Protein AF-0000000079329334 (afdb_homodimer)

Nearest PDB structures (foldseek):
  2eh3-assembly1_A-2  TM=7.315E-01  e=2.163E-03  Aquifex aeolicus VF5
  6ho6-assembly1_A  TM=6.525E-01  e=1.014E-03  Mycobacterium tuberculosis CDC1551
  6ho0-assembly1_A-2  TM=6.460E-01  e=1.168E-03  Mycobacterium tuberculosis H37Rv
  2qib-assembly1_B  TM=6.438E-01  e=1.168E-03  Streptomyces coelicolor A3(2)
  3qpl-assembly1_A  TM=5.862E-01  e=4.198E-03  Mycobacterium tuberculosis

InterPro domains:
  IPR001647 DNA-binding HTH domain, TetR-type [PF00440] (19-63)
  IPR001647 DNA-binding HTH domain, TetR-type [PS50977] (13-73)
  IPR009057 Homedomain-like superfamily [SSF46689] (9-73)
  IPR039532 Transcriptional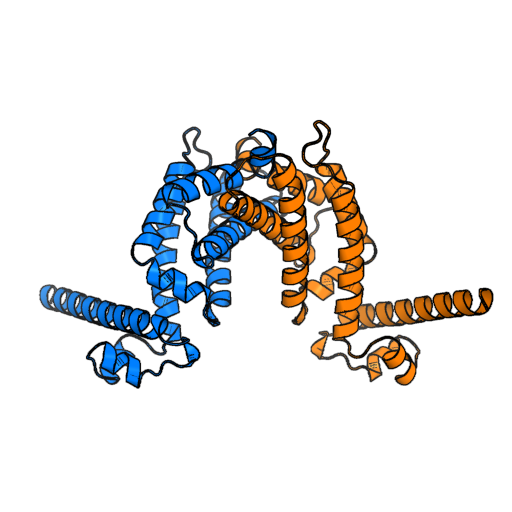 regulator TetR, C-terminal, Firmicutes type [PF14278] (90-184)
  IPR050624 Nucleoid occlusion factor SlmA/HTH-type transcriptional regulator [PTHR43479] (7-191)

Secondary structure (DSSP, 8-state):
-HHHHHHHHHHHHHHHHHHHHHHHHHHTTS-GGG--HHHHHHHHT--HHHHHHH-SSHHHHHHHHHHHHHHHHHHHHHH--TTSTT--HHHHHHHHHHHHHTTHHHHHHHTTSTTHHHHHHHHHHHHHHHHHHHHHTT----HHHHHHHHHHHHHHHHHHHHHHHHTT----HHHHHHHHHHHHHHTTHHHH--/-HHHHHHHHHHHHHHHHHHHHHHHHHHTTS-GGG--HHHHHHHHT--HHHHHHH-SSHHHHHHHHHHHHHHHHHHHHHH--TTSTT--HHHHHHHHHHHHHTTHHHHHHHTTSTTHHHHHHHHHHHHHHHHHHHHHTT----HHHHHHHHHHHHHHHHHHHHHHHHTT----HHHHHHHHHHHHHHTTHHHH--

Structure (mmCIF, N/CA/C/O backbone):
data_AF-0000000079329334-model_v1
#
loop_
_entity.id
_entity.type
_entity.pdbx_description
1 polymer 'TetR/AcrR family transcriptional regulator'
#
loop_
_atom_site.group_PDB
_atom_site.id
_atom_site.type_symbol
_atom_site.label_atom_id
_atom_site.label_alt_id
_atom_site.label_comp_id
_atom_site.label_asym_id
_atom_site.label_entity_id
_atom_site.label_seq_id
_atom_site.pdbx_PDB_ins_code
_atom_site.Cartn_x
_atom_site.Cartn_y
_atom_site.Cartn_z
_atom_site.occupancy
_atom_site.B_iso_or_equiv
_atom_site.auth_seq_id
_atom_site.auth_comp_id
_atom_site.auth_asym_id
_atom_site.auth_atom_id
_atom_site.pdbx_PDB_model_num
ATOM 1 N N . MET A 1 1 ? 15.195 44.906 11.805 1 62.56 1 MET A N 1
ATOM 2 C CA . MET A 1 1 ? 15.227 43.844 10.812 1 62.56 1 MET A CA 1
ATOM 3 C C . MET A 1 1 ? 14.523 42.594 11.336 1 62.56 1 MET A C 1
ATOM 5 O O . MET A 1 1 ? 13.727 42 10.633 1 62.56 1 MET A O 1
ATOM 9 N N . ASP A 1 2 ? 14.695 42.406 12.469 1 68.75 2 ASP A N 1
ATOM 10 C CA . ASP A 1 2 ? 14.133 41.188 13.07 1 68.75 2 ASP A CA 1
ATOM 11 C C . ASP A 1 2 ? 12.617 41.281 13.156 1 68.75 2 ASP A C 1
ATOM 13 O O . ASP A 1 2 ? 11.914 40.312 12.875 1 68.75 2 ASP A O 1
ATOM 17 N N . LYS A 1 3 ? 12.172 42.469 13.688 1 72.44 3 LYS A N 1
ATOM 18 C CA . LYS A 1 3 ? 10.727 42.625 13.82 1 72.44 3 LYS A CA 1
ATOM 19 C C . LYS A 1 3 ? 10.031 42.562 12.461 1 72.44 3 LYS A C 1
ATOM 21 O O . LYS A 1 3 ? 8.93 42.031 12.344 1 72.44 3 LYS A O 1
ATOM 26 N N . TYR A 1 4 ? 10.578 43.125 11.43 1 69.38 4 TYR A N 1
ATOM 27 C CA . TYR A 1 4 ? 10.023 43.094 10.086 1 69.38 4 TYR A CA 1
ATOM 28 C C . TYR A 1 4 ? 9.953 41.656 9.562 1 69.38 4 TYR A C 1
ATOM 30 O O . TYR A 1 4 ? 8.977 41.281 8.914 1 69.38 4 TYR A O 1
ATOM 38 N N . LEU A 1 5 ? 11.055 40.844 9.867 1 71.5 5 LEU A N 1
ATOM 39 C CA . LEU A 1 5 ? 11.062 39.469 9.438 1 71.5 5 LEU A CA 1
ATOM 40 C C . LEU A 1 5 ? 9.969 38.656 10.141 1 71.5 5 LEU A C 1
ATOM 42 O O . LEU A 1 5 ? 9.328 37.812 9.531 1 71.5 5 LEU A O 1
ATOM 46 N N . GLU A 1 6 ? 9.836 38.938 11.383 1 73.12 6 GLU A N 1
ATOM 47 C CA . GLU A 1 6 ? 8.773 38.25 12.125 1 73.12 6 GLU A CA 1
ATOM 48 C C . GLU A 1 6 ? 7.398 38.625 11.562 1 73.12 6 GLU A C 1
ATOM 50 O O . GLU A 1 6 ? 6.516 37.781 11.461 1 73.12 6 GLU A O 1
ATOM 55 N N . LYS A 1 7 ? 7.113 39.969 11.438 1 69.56 7 LYS A N 1
ATOM 56 C CA . LYS A 1 7 ? 5.84 40.375 10.859 1 69.56 7 LYS A CA 1
ATOM 57 C C . LYS A 1 7 ? 5.625 39.75 9.484 1 69.56 7 LYS A C 1
ATOM 59 O O . LYS A 1 7 ? 4.512 39.344 9.156 1 69.56 7 LYS A O 1
ATOM 64 N N . LYS A 1 8 ? 6.656 39.688 8.672 1 71.81 8 LYS A N 1
ATOM 65 C CA . LYS A 1 8 ? 6.57 39.062 7.355 1 71.81 8 LYS A CA 1
ATOM 66 C C . LYS A 1 8 ? 6.227 37.562 7.473 1 71.81 8 LYS A C 1
ATOM 68 O O . LYS A 1 8 ? 5.398 37.062 6.719 1 71.81 8 LYS A O 1
ATOM 73 N N . ASP A 1 9 ? 6.781 36.969 8.5 1 75.62 9 ASP A N 1
ATOM 74 C CA . ASP A 1 9 ? 6.523 35.562 8.727 1 75.62 9 ASP A CA 1
ATOM 75 C C . ASP A 1 9 ? 5.07 35.312 9.141 1 75.62 9 ASP A C 1
ATOM 77 O O . ASP A 1 9 ? 4.43 34.375 8.664 1 75.62 9 ASP A O 1
ATOM 81 N N . ARG A 1 10 ? 4.578 36.25 10.031 1 80.75 10 ARG A N 1
ATOM 82 C CA . ARG A 1 10 ? 3.193 36.125 10.477 1 80.75 10 ARG A CA 1
ATOM 83 C C . ARG A 1 10 ? 2.223 36.344 9.32 1 80.75 10 ARG A C 1
ATOM 85 O O . ARG A 1 10 ? 1.19 35.688 9.234 1 80.75 10 ARG A O 1
ATOM 92 N N . ARG A 1 11 ? 2.576 37.344 8.508 1 81.5 11 ARG A N 1
ATOM 93 C CA . ARG A 1 11 ? 1.725 37.625 7.352 1 81.5 11 ARG A CA 1
ATOM 94 C C . ARG A 1 11 ? 1.7 36.438 6.402 1 81.5 11 ARG A C 1
ATOM 96 O O . ARG A 1 11 ? 0.644 36.062 5.875 1 81.5 11 ARG A O 1
ATOM 103 N N . ILE A 1 12 ? 2.85 35.875 6.227 1 84.62 12 ILE A N 1
ATOM 104 C CA . ILE A 1 12 ? 2.953 34.719 5.348 1 84.62 12 ILE A CA 1
ATOM 105 C C . ILE A 1 12 ? 2.133 33.562 5.922 1 84.62 12 ILE A C 1
ATOM 107 O O . ILE A 1 12 ? 1.394 32.875 5.191 1 84.62 12 ILE A O 1
ATOM 111 N N . GLU A 1 13 ? 2.223 33.375 7.148 1 85.62 13 GLU A N 1
ATOM 112 C CA . GLU A 1 13 ? 1.477 32.281 7.801 1 85.62 13 GLU A CA 1
ATOM 113 C C . GLU A 1 13 ? -0.028 32.5 7.684 1 85.62 13 GLU A C 1
ATOM 115 O O . GLU A 1 13 ? -0.788 31.562 7.48 1 85.62 13 GLU A O 1
ATOM 120 N N . LYS A 1 14 ? -0.433 33.781 7.922 1 88.31 14 LYS A N 1
ATOM 121 C CA . LYS A 1 14 ? -1.853 34.094 7.805 1 88.31 14 LYS A CA 1
ATOM 122 C C . LYS A 1 14 ? -2.359 33.844 6.391 1 88.31 14 LYS A C 1
ATOM 124 O O . LYS A 1 14 ? -3.453 33.312 6.207 1 88.31 14 LYS A O 1
ATOM 129 N N . THR A 1 15 ? -1.53 34.25 5.402 1 90.62 15 THR A N 1
ATOM 130 C CA . THR A 1 15 ? -1.925 34.031 4.016 1 90.62 15 THR A CA 1
ATOM 131 C C . THR A 1 15 ? -2.012 32.531 3.711 1 90.62 15 THR A C 1
ATOM 133 O O . THR A 1 15 ? -2.971 32.094 3.084 1 90.62 15 THR A O 1
ATOM 136 N N . GLN A 1 16 ? -1.008 31.875 4.211 1 88.88 16 GLN A N 1
ATOM 137 C CA . GLN A 1 16 ? -1.012 30.422 3.99 1 88.88 16 GLN A CA 1
ATOM 138 C C . GLN A 1 16 ? -2.238 29.781 4.625 1 88.88 16 GLN A C 1
ATOM 140 O O . GLN A 1 16 ? -2.855 28.891 4.031 1 88.88 16 GLN A O 1
ATOM 145 N N . LYS A 1 17 ? -2.562 30.172 5.781 1 87.44 17 LYS A N 1
ATOM 146 C CA . LYS A 1 17 ? -3.744 29.641 6.449 1 87.44 17 LYS A CA 1
ATOM 147 C C . LYS A 1 17 ? -5.012 29.969 5.668 1 87.44 17 LYS A C 1
ATOM 149 O O . LYS A 1 17 ? -5.895 29.109 5.523 1 87.44 17 LYS A O 1
ATOM 154 N N . SER A 1 18 ? -5.086 31.203 5.191 1 91.56 18 SER A N 1
ATOM 155 C CA . SER A 1 18 ? -6.25 31.609 4.414 1 91.56 18 SER A CA 1
ATOM 156 C C . SER A 1 18 ? -6.402 30.75 3.158 1 91.56 18 SER A C 1
ATOM 158 O O . SER A 1 18 ? -7.512 30.344 2.807 1 91.56 18 SER A O 1
ATOM 160 N N . ILE A 1 19 ? -5.309 30.578 2.566 1 92.81 19 ILE A N 1
ATOM 161 C CA . ILE A 1 19 ? -5.34 29.766 1.348 1 92.81 19 ILE A CA 1
ATOM 162 C C . ILE A 1 19 ? -5.75 28.344 1.681 1 92.81 19 ILE A C 1
ATOM 164 O O . ILE A 1 19 ? -6.59 27.75 0.992 1 92.81 19 ILE A O 1
ATOM 168 N N . ARG A 1 20 ? -5.156 27.828 2.703 1 86.06 20 ARG A N 1
ATOM 169 C CA . ARG A 1 20 ? -5.496 26.469 3.127 1 86.06 20 ARG A CA 1
ATOM 170 C C . ARG A 1 20 ? -6.977 26.359 3.471 1 86.06 20 ARG A C 1
ATOM 172 O O . ARG A 1 20 ? -7.645 25.406 3.062 1 86.06 20 ARG A O 1
ATOM 179 N N . ASP A 1 21 ? -7.523 27.297 4.207 1 87.5 21 ASP A N 1
ATOM 180 C CA . ASP A 1 21 ? -8.93 27.281 4.586 1 87.5 21 ASP A CA 1
ATOM 181 C C . ASP A 1 21 ? -9.836 27.391 3.357 1 87.5 21 ASP A C 1
ATOM 183 O O . ASP A 1 21 ? -10.859 26.719 3.279 1 87.5 21 ASP A O 1
ATOM 187 N N . ALA A 1 22 ? -9.398 28.203 2.43 1 92.25 22 ALA A N 1
ATOM 188 C CA . ALA A 1 22 ? -10.156 28.344 1.188 1 92.25 22 ALA A CA 1
ATOM 189 C C . ALA A 1 22 ? -10.195 27.031 0.415 1 92.25 22 ALA A C 1
ATOM 191 O O . ALA A 1 22 ? -11.234 26.641 -0.119 1 92.25 22 ALA A O 1
ATOM 192 N N . LEU A 1 23 ? -9.023 26.484 0.383 1 88.88 23 LEU A N 1
ATOM 193 C CA . LEU A 1 23 ? -8.945 25.203 -0.31 1 88.88 23 LEU A CA 1
ATOM 194 C C . LEU A 1 23 ? -9.875 24.172 0.338 1 88.88 23 LEU A C 1
ATOM 196 O O . LEU A 1 23 ? -10.602 23.453 -0.356 1 88.88 23 LEU A O 1
ATOM 200 N N . ILE A 1 24 ? -9.867 24.047 1.618 1 82.69 24 ILE A N 1
ATOM 201 C CA . ILE A 1 24 ? -10.719 23.109 2.344 1 82.69 24 ILE A CA 1
ATOM 202 C C . ILE A 1 24 ? -12.188 23.391 2.041 1 82.69 24 ILE A C 1
ATOM 204 O O . ILE A 1 24 ? -12.969 22.469 1.812 1 82.69 24 ILE A O 1
ATOM 208 N N . THR A 1 25 ? -12.539 24.656 2.043 1 86.81 25 THR A N 1
ATOM 209 C CA . THR A 1 25 ? -13.906 25.062 1.734 1 86.81 25 THR A CA 1
ATOM 210 C C . THR A 1 25 ? -14.305 24.609 0.334 1 86.81 25 THR A C 1
ATOM 212 O O . THR A 1 25 ? -15.375 24.031 0.145 1 86.81 25 THR A O 1
ATOM 215 N N . LEU A 1 26 ? -13.438 24.781 -0.561 1 88.25 26 LEU A N 1
ATOM 216 C CA . LEU A 1 26 ? -13.742 24.438 -1.943 1 88.25 26 LEU A CA 1
ATOM 217 C C . LEU A 1 26 ? -13.797 22.922 -2.125 1 88.25 26 LEU A C 1
ATOM 219 O O . LEU A 1 26 ? -14.602 22.406 -2.904 1 88.25 26 LEU A O 1
ATOM 223 N N . LEU A 1 27 ? -12.922 22.312 -1.41 1 82.81 27 LEU A N 1
ATOM 224 C CA . LEU A 1 27 ? -12.867 20.859 -1.505 1 82.81 27 LEU A CA 1
ATOM 225 C C . LEU A 1 27 ? -14.164 20.234 -0.992 1 82.81 27 LEU A C 1
ATOM 227 O O . LEU A 1 27 ? -14.484 19.094 -1.326 1 82.81 27 LEU A O 1
ATOM 231 N N . ALA A 1 28 ? -14.898 20.859 -0.174 1 80.31 28 ALA A N 1
ATOM 232 C CA . ALA A 1 28 ? -16.188 20.375 0.312 1 80.31 28 ALA A CA 1
ATOM 233 C C . ALA A 1 28 ? -17.25 20.438 -0.787 1 80.31 28 ALA A C 1
ATOM 235 O O . ALA A 1 28 ? -18.25 19.703 -0.737 1 80.31 28 ALA A O 1
ATOM 236 N N . GLU A 1 29 ? -16.953 21.172 -1.83 1 83.38 29 GLU A N 1
ATOM 237 C CA . GLU A 1 29 ? -17.953 21.406 -2.865 1 83.38 29 GLU A CA 1
ATOM 238 C C . GLU A 1 29 ? -17.578 20.703 -4.164 1 83.38 29 GLU A C 1
ATOM 240 O O . GLU A 1 29 ? -18.453 20.359 -4.969 1 83.38 29 GLU A O 1
ATOM 245 N N . LYS A 1 30 ? -16.281 20.594 -4.367 1 82.12 30 LYS A N 1
ATOM 246 C CA . LYS A 1 30 ? -15.867 20.031 -5.648 1 82.12 30 LYS A CA 1
ATOM 247 C C . LYS A 1 30 ? -14.516 19.344 -5.535 1 82.12 30 LYS A C 1
ATOM 249 O O . LYS A 1 30 ? -13.797 19.516 -4.547 1 82.12 30 LYS A O 1
ATOM 254 N N . ASP A 1 31 ? -14.258 18.578 -6.492 1 79.19 31 ASP A N 1
ATOM 255 C CA . ASP A 1 31 ? -12.977 17.875 -6.574 1 79.19 31 ASP A CA 1
ATOM 256 C C . ASP A 1 31 ? -11.828 18.859 -6.777 1 79.19 31 ASP A C 1
ATOM 258 O O . ASP A 1 31 ? -11.992 19.891 -7.434 1 79.19 31 ASP A O 1
ATOM 262 N N . ALA A 1 32 ? -10.703 18.516 -6.25 1 80.31 32 ALA A N 1
ATOM 263 C CA . ALA A 1 32 ? -9.523 19.375 -6.34 1 80.31 32 ALA A CA 1
ATOM 264 C C . ALA A 1 32 ? -9.203 19.734 -7.789 1 80.31 32 ALA A C 1
ATOM 266 O O . ALA A 1 32 ? -8.766 20.844 -8.086 1 80.31 32 ALA A O 1
ATOM 267 N N . SER A 1 33 ? -9.508 18.797 -8.641 1 79.75 33 SER A N 1
ATOM 268 C CA . SER A 1 33 ? -9.172 19 -10.047 1 79.75 33 SER A CA 1
ATOM 269 C C . SER A 1 33 ? -10.039 20.094 -10.672 1 79.75 33 SER A C 1
ATOM 271 O O . SER A 1 33 ? -9.703 20.625 -11.727 1 79.75 33 SER A O 1
ATOM 273 N N . LYS A 1 34 ? -10.992 20.359 -10.133 1 86.44 34 LYS A N 1
ATOM 274 C CA . LYS A 1 34 ? -11.922 21.328 -10.68 1 86.44 34 LYS A CA 1
ATOM 275 C C . LYS A 1 34 ? -11.711 22.703 -10.047 1 86.44 34 LYS A C 1
ATOM 277 O O . LYS A 1 34 ? -12.359 23.688 -10.438 1 86.44 34 LYS A O 1
ATOM 282 N N . ILE A 1 35 ? -10.906 22.797 -9.078 1 89.88 35 ILE A N 1
ATOM 283 C CA . ILE A 1 35 ? -10.648 24.078 -8.406 1 89.88 35 ILE A CA 1
ATOM 284 C C . ILE A 1 35 ? -9.633 24.875 -9.203 1 89.88 35 ILE A C 1
ATOM 286 O O . ILE A 1 35 ? -8.586 24.359 -9.594 1 89.88 35 ILE A O 1
ATOM 290 N N . THR A 1 36 ? -9.984 26.078 -9.438 1 92.38 36 THR A N 1
ATOM 291 C CA . THR A 1 36 ? -9.039 26.969 -10.109 1 92.38 36 THR A CA 1
ATOM 292 C C . THR A 1 36 ? -8.352 27.891 -9.109 1 92.38 36 THR A C 1
ATOM 294 O O . THR A 1 36 ? -8.859 28.109 -8.008 1 92.38 36 THR A O 1
ATOM 297 N N . ILE A 1 37 ? -7.254 28.391 -9.539 1 93.19 37 ILE A N 1
ATOM 298 C CA . ILE A 1 37 ? -6.516 29.312 -8.688 1 93.19 37 ILE A CA 1
ATOM 299 C C . ILE A 1 37 ? -7.336 30.578 -8.484 1 93.19 37 ILE A C 1
ATOM 301 O O . ILE A 1 37 ? -7.324 31.172 -7.395 1 93.19 37 ILE A O 1
ATOM 305 N N . LYS A 1 38 ? -8.031 30.891 -9.516 1 94.06 38 LYS A N 1
ATOM 306 C CA . LYS A 1 38 ? -8.883 32.062 -9.398 1 94.06 38 LYS A CA 1
ATOM 307 C C . LYS A 1 38 ? -9.93 31.891 -8.297 1 94.06 38 LYS A C 1
ATOM 309 O O . LYS A 1 38 ? -10.07 32.75 -7.418 1 94.06 38 LYS A O 1
ATOM 314 N N . GLU A 1 39 ? -10.625 30.938 -8.344 1 94.62 39 GLU A N 1
ATOM 315 C CA . GLU A 1 39 ? -11.656 30.625 -7.355 1 94.62 39 GLU A CA 1
ATOM 316 C C . GLU A 1 39 ? -11.055 30.5 -5.957 1 94.62 39 GLU A C 1
ATOM 318 O O . GLU A 1 39 ? -11.641 30.984 -4.984 1 94.62 39 GLU A O 1
ATOM 323 N N . LEU A 1 40 ? -9.914 29.875 -5.906 1 94.25 40 LEU A N 1
ATOM 324 C CA . LEU A 1 40 ? -9.242 29.703 -4.625 1 94.25 40 LEU A CA 1
ATOM 325 C C . LEU A 1 40 ? -8.805 31.047 -4.043 1 94.25 40 LEU A C 1
ATOM 327 O O . LEU A 1 40 ? -9.016 31.297 -2.857 1 94.25 40 LEU A O 1
ATOM 331 N N . ALA A 1 41 ? -8.234 31.844 -4.844 1 95.62 41 ALA A N 1
ATOM 332 C CA . ALA A 1 41 ? -7.805 33.156 -4.406 1 95.62 41 ALA A CA 1
ATOM 333 C C . ALA A 1 41 ? -8.992 34 -3.934 1 95.62 41 ALA A C 1
ATOM 335 O O . ALA A 1 41 ? -8.922 34.656 -2.896 1 95.62 41 ALA A O 1
ATOM 336 N N . GLU A 1 42 ? -10.008 33.906 -4.676 1 95.5 42 GLU A N 1
ATOM 337 C CA . GLU A 1 42 ? -11.211 34.656 -4.301 1 95.5 42 GLU A CA 1
ATOM 338 C C . GLU A 1 42 ? -11.758 34.188 -2.961 1 95.5 42 GLU A C 1
ATOM 340 O O . GLU A 1 42 ? -12.094 35 -2.092 1 95.5 42 GLU A O 1
ATOM 345 N N . THR A 1 43 ? -11.852 33 -2.785 1 95.12 43 THR A N 1
ATOM 346 C CA . THR A 1 43 ? -12.352 32.406 -1.551 1 95.12 43 THR A CA 1
ATOM 347 C C . THR A 1 43 ? -11.453 32.75 -0.372 1 95.12 43 THR A C 1
ATOM 349 O O . THR A 1 43 ? -11.93 32.969 0.744 1 95.12 43 THR A O 1
ATOM 352 N N . ALA A 1 44 ? -10.188 32.875 -0.615 1 94.62 44 ALA A N 1
ATOM 353 C CA . ALA A 1 44 ? -9.203 33.188 0.416 1 94.62 44 ALA A CA 1
ATOM 354 C C . ALA A 1 44 ? -9.094 34.719 0.605 1 94.62 44 ALA A C 1
ATOM 356 O O . ALA A 1 44 ? -8.375 35.188 1.49 1 94.62 44 ALA A O 1
ATOM 357 N N . ASN A 1 45 ? -9.758 35.375 -0.268 1 95.38 45 ASN A N 1
ATOM 358 C CA . ASN A 1 45 ? -9.734 36.844 -0.239 1 95.38 45 ASN A CA 1
ATOM 359 C C . ASN A 1 45 ? -8.32 37.375 -0.432 1 95.38 45 ASN A C 1
ATOM 361 O O . ASN A 1 45 ? -7.867 38.219 0.338 1 95.38 45 ASN A O 1
ATOM 365 N N . ILE A 1 46 ? -7.758 36.75 -1.43 1 93.81 46 ILE A N 1
ATOM 366 C CA . ILE A 1 46 ? -6.449 37.219 -1.856 1 93.81 46 ILE A CA 1
ATOM 367 C C . ILE A 1 46 ? -6.414 37.344 -3.377 1 93.81 46 ILE A C 1
ATOM 369 O O . ILE A 1 46 ? -7.332 36.875 -4.062 1 93.81 46 ILE A O 1
ATOM 373 N N . ASN A 1 47 ? -5.355 37.938 -3.822 1 90.94 47 ASN A N 1
ATOM 374 C CA . ASN A 1 47 ? -5.168 38 -5.27 1 90.94 47 ASN A CA 1
ATOM 375 C C . ASN A 1 47 ? -4.316 36.844 -5.766 1 90.94 47 ASN A C 1
ATOM 377 O O . ASN A 1 47 ? -3.621 36.188 -4.977 1 90.94 47 ASN A O 1
ATOM 381 N N . ARG A 1 48 ? -4.363 36.625 -7.016 1 90.75 48 ARG A N 1
ATOM 382 C CA . ARG A 1 48 ? -3.635 35.531 -7.641 1 90.75 48 ARG A CA 1
ATOM 383 C C . ARG A 1 48 ? -2.129 35.719 -7.469 1 90.75 48 ARG A C 1
ATOM 385 O O . ARG A 1 48 ? -1.398 34.719 -7.32 1 90.75 48 ARG A O 1
ATOM 392 N N . LYS A 1 49 ? -1.727 36.938 -7.496 1 92.88 49 LYS A N 1
ATOM 393 C CA . LYS A 1 49 ? -0.297 37.188 -7.352 1 92.88 49 LYS A CA 1
ATOM 394 C C . LYS A 1 49 ? 0.209 36.75 -5.984 1 92.88 49 LYS A C 1
ATOM 396 O O . LYS A 1 49 ? 1.291 36.188 -5.875 1 92.88 49 LYS A O 1
ATOM 401 N N . THR A 1 50 ? -0.622 37.062 -5 1 91.81 50 THR A N 1
ATOM 402 C CA . THR A 1 50 ? -0.291 36.656 -3.645 1 91.81 50 THR A CA 1
ATOM 403 C C . THR A 1 50 ? -0.237 35.125 -3.547 1 91.81 50 THR A C 1
ATOM 405 O O . THR A 1 50 ? 0.639 34.594 -2.879 1 91.81 50 THR A O 1
ATOM 408 N N . PHE A 1 51 ? -1.177 34.438 -4.227 1 94.94 51 PHE A N 1
ATOM 409 C CA . PHE A 1 51 ? -1.158 33 -4.238 1 94.94 51 PHE A CA 1
ATOM 410 C C . PHE A 1 51 ? 0.19 32.469 -4.719 1 94.94 51 PHE A C 1
ATOM 412 O O . PHE A 1 51 ? 0.784 31.594 -4.09 1 94.94 51 PHE A O 1
ATOM 419 N N . TYR A 1 52 ? 0.75 33.062 -5.789 1 91.44 52 TYR A N 1
ATOM 420 C CA . TYR A 1 52 ? 1.945 32.531 -6.453 1 91.44 52 TYR A CA 1
ATOM 421 C C . TYR A 1 52 ? 3.195 32.844 -5.637 1 91.44 52 TYR A C 1
ATOM 423 O O . TYR A 1 52 ? 4.262 32.281 -5.887 1 91.44 52 TYR A O 1
ATOM 431 N N . MET A 1 53 ? 3.061 33.781 -4.703 1 92.31 53 MET A N 1
ATOM 432 C CA . MET A 1 53 ? 4.164 34.031 -3.781 1 92.31 53 MET A CA 1
ATOM 433 C C . MET A 1 53 ? 4.332 32.875 -2.809 1 92.31 53 MET A C 1
ATOM 435 O O . MET A 1 53 ? 5.41 32.688 -2.238 1 92.31 53 MET A O 1
ATOM 439 N N . HIS A 1 54 ? 3.258 32.156 -2.648 1 91.62 54 HIS A N 1
ATOM 440 C CA . HIS A 1 54 ? 3.277 31.109 -1.638 1 91.62 54 HIS A CA 1
ATOM 441 C C . HIS A 1 54 ? 3.266 29.734 -2.281 1 91.62 54 HIS A C 1
ATOM 443 O O . HIS A 1 54 ? 3.877 28.797 -1.763 1 91.62 54 HIS A O 1
ATOM 449 N N . TYR A 1 55 ? 2.555 29.578 -3.393 1 92.69 55 TYR A N 1
ATOM 450 C CA . TYR A 1 55 ? 2.375 28.297 -4.043 1 92.69 55 TYR A CA 1
ATOM 451 C C . TYR A 1 55 ? 2.455 28.422 -5.559 1 92.69 55 TYR A C 1
ATOM 453 O O . TYR A 1 55 ? 2.146 29.484 -6.109 1 92.69 55 TYR A O 1
ATOM 461 N N . SER A 1 56 ? 2.805 27.344 -6.199 1 93.06 56 SER A N 1
ATOM 462 C CA . SER A 1 56 ? 2.893 27.344 -7.656 1 93.06 56 SER A CA 1
ATOM 463 C C . SER A 1 56 ? 1.657 26.703 -8.289 1 93.06 56 SER A C 1
ATOM 465 O O . SER A 1 56 ? 1.367 26.938 -9.461 1 93.06 56 SER A O 1
ATOM 467 N N . SER A 1 57 ? 0.98 25.875 -7.605 1 89.44 57 SER A N 1
ATOM 468 C CA . SER A 1 57 ? -0.217 25.172 -8.062 1 89.44 57 SER A CA 1
ATOM 469 C C . SER A 1 57 ? -1.056 24.688 -6.883 1 89.44 57 SER A C 1
ATOM 471 O O . SER A 1 57 ? -0.619 24.766 -5.734 1 89.44 57 SER A O 1
ATOM 473 N N . ILE A 1 58 ? -2.186 24.328 -7.18 1 86.94 58 ILE A N 1
ATOM 474 C CA . ILE A 1 58 ? -3.053 23.766 -6.156 1 86.94 58 ILE A CA 1
ATOM 475 C C . ILE A 1 58 ? -2.395 22.531 -5.551 1 86.94 58 ILE A C 1
ATOM 477 O O . ILE A 1 58 ? -2.424 22.328 -4.332 1 86.94 58 ILE A O 1
ATOM 481 N N . ASP A 1 59 ? -1.72 21.703 -6.309 1 82.19 59 ASP A N 1
ATOM 482 C CA . ASP A 1 59 ? -1.025 20.516 -5.832 1 82.19 59 ASP A CA 1
ATOM 483 C C . ASP A 1 59 ? 0.103 20.891 -4.871 1 82.19 59 ASP A C 1
ATOM 485 O O . ASP A 1 59 ? 0.398 20.141 -3.936 1 82.19 59 ASP A O 1
ATOM 489 N N . ASP A 1 60 ? 0.68 22.016 -5.191 1 86.19 60 ASP A N 1
ATOM 490 C CA . ASP A 1 60 ? 1.755 22.5 -4.328 1 86.19 60 ASP A CA 1
ATOM 491 C C . ASP A 1 60 ? 1.26 22.719 -2.898 1 86.19 60 ASP A C 1
ATOM 493 O O . ASP A 1 60 ? 2.012 22.531 -1.94 1 86.19 60 ASP A O 1
ATOM 497 N N . ILE A 1 61 ? 0.068 23.188 -2.768 1 85.88 61 ILE A N 1
ATOM 498 C CA . ILE A 1 61 ? -0.513 23.375 -1.444 1 85.88 61 ILE A CA 1
ATOM 499 C C . ILE A 1 61 ? -0.562 22.031 -0.704 1 85.88 61 ILE A C 1
ATOM 501 O O . ILE A 1 61 ? -0.13 21.938 0.448 1 85.88 61 ILE A O 1
ATOM 505 N N . PHE A 1 62 ? -1.009 21.031 -1.454 1 80.88 62 PHE A N 1
ATOM 506 C CA . PHE A 1 62 ? -1.096 19.703 -0.856 1 80.88 62 PHE A CA 1
ATOM 507 C C . PHE A 1 62 ? 0.282 19.203 -0.434 1 80.88 62 PHE A C 1
ATOM 509 O O . PHE A 1 62 ? 0.448 18.672 0.668 1 80.88 62 PHE A O 1
ATOM 516 N N . ASP A 1 63 ? 1.233 19.406 -1.29 1 81.88 63 ASP A N 1
ATOM 517 C CA . ASP A 1 63 ? 2.594 18.938 -1.02 1 81.88 63 ASP A CA 1
ATOM 518 C C . ASP A 1 63 ? 3.16 19.609 0.229 1 81.88 63 ASP A C 1
ATOM 520 O O . ASP A 1 63 ? 3.793 18.953 1.061 1 81.88 63 ASP A O 1
ATOM 524 N N . LYS A 1 64 ? 2.969 20.906 0.22 1 84.19 64 LYS A N 1
ATOM 525 C CA . LYS A 1 64 ? 3.508 21.641 1.355 1 84.19 64 LYS A CA 1
ATOM 526 C C . LYS A 1 64 ? 2.865 21.188 2.664 1 84.19 64 LYS A C 1
ATOM 528 O O . LYS A 1 64 ? 3.559 20.984 3.662 1 84.19 64 LYS A O 1
ATOM 533 N N . ILE A 1 65 ? 1.561 21.062 2.709 1 81.75 65 ILE A N 1
ATOM 534 C CA . ILE A 1 65 ? 0.853 20.641 3.91 1 81.75 65 ILE A CA 1
ATOM 535 C C . ILE A 1 65 ? 1.299 19.219 4.301 1 81.75 65 ILE A C 1
ATOM 537 O O . ILE A 1 65 ? 1.558 18.953 5.477 1 81.75 65 ILE A O 1
ATOM 541 N N . ALA A 1 66 ? 1.419 18.406 3.27 1 80.38 66 ALA A N 1
ATOM 542 C CA . ALA A 1 66 ? 1.85 17.031 3.525 1 80.38 66 ALA A CA 1
ATOM 543 C C . ALA A 1 66 ? 3.266 17 4.094 1 80.38 66 ALA A C 1
ATOM 545 O O . ALA A 1 66 ? 3.549 16.25 5.027 1 80.38 66 ALA A O 1
ATOM 546 N N . ASN A 1 67 ? 4.141 17.797 3.557 1 84.38 67 ASN A N 1
ATOM 547 C CA . ASN A 1 67 ? 5.523 17.844 4.027 1 84.38 67 ASN A CA 1
ATOM 548 C C . ASN A 1 67 ? 5.605 18.344 5.465 1 84.38 67 ASN A C 1
ATOM 550 O O . ASN A 1 67 ? 6.445 17.891 6.238 1 84.38 67 ASN A O 1
ATOM 554 N N . GLU A 1 68 ? 4.766 19.312 5.738 1 85.31 68 GLU A N 1
ATOM 555 C CA . GLU A 1 68 ? 4.719 19.797 7.117 1 85.31 68 GLU A CA 1
ATOM 556 C C . GLU A 1 68 ? 4.301 18.688 8.07 1 85.31 68 GLU A C 1
ATOM 558 O O . GLU A 1 68 ? 4.867 18.547 9.156 1 85.31 68 GLU A O 1
ATOM 563 N N . ALA A 1 69 ? 3.285 17.938 7.684 1 84 69 ALA A N 1
ATOM 564 C CA . ALA A 1 69 ? 2.85 16.812 8.508 1 84 69 ALA A CA 1
ATOM 565 C C . ALA A 1 69 ? 3.949 15.758 8.625 1 84 69 ALA A C 1
ATOM 567 O O . ALA A 1 69 ? 4.176 15.203 9.703 1 84 69 ALA A O 1
ATOM 568 N N . ILE A 1 70 ? 4.656 15.508 7.559 1 84.69 70 ILE A N 1
ATOM 569 C CA . ILE A 1 70 ? 5.742 14.539 7.523 1 84.69 70 ILE A CA 1
ATOM 570 C C . ILE A 1 70 ? 6.844 14.953 8.492 1 84.69 70 ILE A C 1
ATOM 572 O O . ILE A 1 70 ? 7.375 14.133 9.234 1 84.69 70 ILE A O 1
ATOM 576 N N . GLU A 1 71 ? 7.211 16.219 8.383 1 88.25 71 GLU A N 1
ATOM 577 C CA . GLU A 1 71 ? 8.242 16.719 9.289 1 88.25 71 GLU A CA 1
ATOM 578 C C . GLU A 1 71 ? 7.855 16.5 10.75 1 88.25 71 GLU A C 1
ATOM 580 O O . GLU A 1 71 ? 8.688 16.109 11.562 1 88.25 71 GLU A O 1
ATOM 585 N N . LYS A 1 72 ? 6.582 16.812 11.062 1 89.06 72 LYS A N 1
ATOM 586 C CA . LYS A 1 72 ? 6.105 16.578 12.422 1 89.06 72 LYS A CA 1
ATOM 587 C C . LYS A 1 72 ? 6.188 15.094 12.781 1 89.06 72 LYS A C 1
ATOM 589 O O . LYS A 1 72 ? 6.594 14.734 13.891 1 89.06 72 LYS A O 1
ATOM 594 N N . PHE A 1 73 ? 5.875 14.227 11.859 1 84.19 73 PHE A N 1
ATOM 595 C CA . PHE A 1 73 ? 5.938 12.781 12.07 1 84.19 73 PHE A CA 1
ATOM 596 C C . PHE A 1 73 ? 7.375 12.336 12.305 1 84.19 73 PHE A C 1
ATOM 598 O O . PHE A 1 73 ? 7.641 11.516 13.195 1 84.19 73 PHE A O 1
ATOM 605 N N . LEU A 1 74 ? 8.266 12.852 11.523 1 83.56 74 LEU A N 1
ATOM 606 C CA . LEU A 1 74 ? 9.672 12.5 11.648 1 83.56 74 LEU A CA 1
ATOM 607 C C . LEU A 1 74 ? 10.203 12.891 13.023 1 83.56 74 LEU A C 1
ATOM 609 O O . LEU A 1 74 ? 11 12.156 13.617 1 83.56 74 LEU A O 1
ATOM 613 N N . LEU A 1 75 ? 9.789 14.031 13.445 1 87.19 75 LEU A N 1
ATOM 614 C CA . LEU A 1 75 ? 10.211 14.477 14.766 1 87.19 75 LEU A CA 1
ATOM 615 C C . LEU A 1 75 ? 9.703 13.523 15.844 1 87.19 75 LEU A C 1
ATOM 617 O O . LEU A 1 75 ? 10.422 13.219 16.797 1 87.19 75 LEU A O 1
ATOM 621 N N . ILE A 1 76 ? 8.492 13.016 15.68 1 86.12 76 ILE A N 1
ATOM 622 C CA . ILE A 1 76 ? 7.918 12.062 16.609 1 86.12 76 ILE A CA 1
ATOM 623 C C . ILE A 1 76 ? 8.695 10.75 16.562 1 86.12 76 ILE A C 1
ATOM 625 O O . ILE A 1 76 ? 9.047 10.18 17.594 1 86.12 76 ILE A O 1
ATOM 629 N N . LEU A 1 77 ? 9.016 10.281 15.359 1 81.5 77 LEU A N 1
ATOM 630 C CA . LEU A 1 77 ? 9.758 9.039 15.164 1 81.5 77 LEU A CA 1
ATOM 631 C C . LEU A 1 77 ? 11.148 9.141 15.766 1 81.5 77 LEU A C 1
ATOM 633 O O . LEU A 1 77 ? 11.648 8.172 16.344 1 81.5 77 LEU A O 1
ATOM 637 N N . ASP A 1 78 ? 11.734 10.281 15.57 1 82.69 78 ASP A N 1
ATOM 638 C CA . ASP A 1 78 ? 13.086 10.5 16.078 1 82.69 78 ASP A CA 1
ATOM 639 C C . ASP A 1 78 ? 13.125 10.383 17.594 1 82.69 78 ASP A C 1
ATOM 641 O O . ASP A 1 78 ? 14.133 9.945 18.172 1 82.69 78 ASP A O 1
ATOM 645 N N . LYS A 1 79 ? 12.078 10.781 18.219 1 82.44 79 LYS A N 1
ATOM 646 C CA . LYS A 1 79 ? 12.023 10.773 19.672 1 82.44 79 LYS A CA 1
ATOM 647 C C . LYS A 1 79 ? 11.602 9.398 20.203 1 82.44 79 LYS A C 1
ATOM 649 O O . LYS A 1 79 ? 11.688 9.133 21.406 1 82.44 79 LYS A O 1
ATOM 654 N N . CYS A 1 80 ? 11.172 8.625 19.25 1 77.12 80 CYS A N 1
ATOM 655 C CA . CYS A 1 80 ? 10.641 7.332 19.672 1 77.12 80 CYS A CA 1
ATOM 656 C C . CYS A 1 80 ? 11.742 6.27 19.672 1 77.12 80 CYS A C 1
ATOM 658 O O . CYS A 1 80 ? 12.586 6.25 18.766 1 77.12 80 CYS A O 1
ATOM 660 N N . ASP A 1 81 ? 11.836 5.551 20.766 1 75.31 81 ASP A N 1
ATOM 661 C CA . ASP A 1 81 ? 12.648 4.34 20.844 1 75.31 81 ASP A CA 1
ATOM 662 C C . ASP A 1 81 ? 11.773 3.094 20.938 1 75.31 81 ASP A C 1
ATOM 664 O O . ASP A 1 81 ? 11.312 2.73 22.016 1 75.31 81 ASP A O 1
ATOM 668 N N . PHE A 1 82 ? 11.617 2.461 19.766 1 70.12 82 PHE A N 1
ATOM 669 C CA . PHE A 1 82 ? 10.727 1.317 19.656 1 70.12 82 PHE A CA 1
ATOM 670 C C . PHE A 1 82 ? 11.227 0.153 20.5 1 70.12 82 PHE A C 1
ATOM 672 O O . PHE A 1 82 ? 10.461 -0.76 20.828 1 70.12 82 PHE A O 1
ATOM 679 N N . PHE A 1 83 ? 12.461 0.207 20.906 1 67.25 83 PHE A N 1
ATOM 680 C CA . PHE A 1 83 ? 13.078 -0.909 21.609 1 67.25 83 PHE A CA 1
ATOM 681 C C . PHE A 1 83 ? 13.125 -0.643 23.109 1 67.25 83 PHE A C 1
ATOM 683 O O . PHE A 1 83 ? 13.516 -1.515 23.891 1 67.25 83 PHE A O 1
ATOM 690 N N . TYR A 1 84 ? 12.727 0.567 23.391 1 71.44 84 TYR A N 1
ATOM 691 C CA . TYR A 1 84 ? 12.672 0.892 24.812 1 71.44 84 TYR A CA 1
ATOM 692 C C . TYR A 1 84 ? 11.578 0.089 25.516 1 71.44 84 TYR A C 1
ATOM 694 O O . TYR A 1 84 ? 10.469 -0.043 25 1 71.44 84 TYR A O 1
ATOM 702 N N . GLU A 1 85 ? 11.961 -0.651 26.531 1 68.38 85 GLU A N 1
ATOM 703 C CA . GLU A 1 85 ? 11.086 -1.562 27.266 1 68.38 85 GLU A CA 1
ATOM 704 C C . GLU A 1 85 ? 9.742 -0.906 27.578 1 68.38 85 GLU A C 1
ATOM 706 O O . GLU A 1 85 ? 8.711 -1.581 27.625 1 68.38 85 GLU A O 1
ATOM 711 N N . GLN A 1 86 ? 9.805 0.389 27.703 1 71.94 86 GLN A N 1
ATOM 712 C CA . GLN A 1 86 ? 8.578 1.078 28.094 1 71.94 86 GLN A CA 1
ATOM 713 C C . GLN A 1 86 ? 7.949 1.801 26.906 1 71.94 86 GLN A C 1
ATOM 715 O O . GLN A 1 86 ? 7.148 2.721 27.094 1 71.94 86 GLN A O 1
ATOM 720 N N . PHE A 1 87 ? 8.406 1.293 25.766 1 78.81 87 PHE A N 1
ATOM 721 C CA . PHE A 1 87 ? 7.789 1.911 24.594 1 78.81 87 PHE A CA 1
ATOM 722 C C . PHE A 1 87 ? 6.273 1.75 24.641 1 78.81 87 PHE A C 1
ATOM 724 O O . PHE A 1 87 ? 5.77 0.648 24.859 1 78.81 87 PHE A O 1
ATOM 731 N N . ASP A 1 88 ? 5.598 2.865 24.547 1 85.25 88 ASP A N 1
ATOM 732 C CA . ASP A 1 88 ? 4.141 2.914 24.562 1 85.25 88 ASP A CA 1
ATOM 733 C C . ASP A 1 88 ? 3.576 3.188 23.172 1 85.25 88 ASP A C 1
ATOM 735 O O . ASP A 1 88 ? 3.504 4.34 22.734 1 85.25 88 ASP A O 1
ATOM 739 N N . ALA A 1 89 ? 3.156 2.203 22.562 1 85.94 89 ALA A N 1
ATOM 740 C CA . ALA A 1 89 ? 2.631 2.268 21.203 1 85.94 89 ALA A CA 1
ATOM 741 C C . ALA A 1 89 ? 1.387 3.148 21.141 1 85.94 89 ALA A C 1
ATOM 743 O O . ALA A 1 89 ? 1.181 3.869 20.156 1 85.94 89 ALA A O 1
ATOM 744 N N . TYR A 1 90 ? 0.609 3.016 22.188 1 90.25 90 TYR A N 1
ATOM 745 C CA . TYR A 1 90 ? -0.6 3.83 22.219 1 90.25 90 TYR A CA 1
ATOM 746 C C . TYR A 1 90 ? -0.259 5.316 22.188 1 90.25 90 TYR A C 1
ATOM 748 O O . TYR A 1 90 ? -0.854 6.082 21.438 1 90.25 90 TYR A O 1
ATOM 756 N N . THR A 1 91 ? 0.676 5.742 23.031 1 90.88 91 THR A N 1
ATOM 757 C CA . THR A 1 91 ? 1.102 7.137 23.078 1 90.88 91 THR A CA 1
ATOM 758 C C . THR A 1 91 ? 1.702 7.559 21.75 1 90.88 91 THR A C 1
ATOM 760 O O . THR A 1 91 ? 1.485 8.688 21.281 1 90.88 91 THR A O 1
ATOM 763 N N . PHE A 1 92 ? 2.395 6.613 21.125 1 88.38 92 PHE A N 1
ATOM 764 C CA . PHE A 1 92 ? 2.988 6.879 19.828 1 88.38 92 PHE A CA 1
ATOM 765 C C . PHE A 1 92 ? 1.91 7.203 18.797 1 88.38 92 PHE A C 1
ATOM 767 O O . PHE A 1 92 ? 1.946 8.266 18.172 1 88.38 92 PHE A O 1
ATOM 774 N N . PHE A 1 93 ? 0.891 6.414 18.625 1 92.44 93 PHE A N 1
ATOM 775 C CA . PHE A 1 93 ? -0.154 6.625 17.641 1 92.44 93 PHE A CA 1
ATOM 776 C C . PHE A 1 93 ? -1.048 7.793 18.031 1 92.44 93 PHE A C 1
ATOM 778 O O . PHE A 1 93 ? -1.559 8.508 17.172 1 92.44 93 PHE A O 1
ATOM 785 N N . THR A 1 94 ? -1.217 7.984 19.375 1 93.69 94 THR A N 1
ATOM 786 C CA . THR A 1 94 ? -1.951 9.164 19.812 1 93.69 94 THR A CA 1
ATOM 787 C C . THR A 1 94 ? -1.244 10.438 19.359 1 93.69 94 THR A C 1
ATOM 789 O O . THR A 1 94 ? -1.891 11.391 18.906 1 93.69 94 THR A O 1
ATOM 792 N N . THR A 1 95 ? 0.063 10.461 19.469 1 92.12 95 THR A N 1
ATOM 793 C CA . THR A 1 95 ? 0.844 11.617 19.062 1 92.12 95 THR A CA 1
ATOM 794 C C . THR A 1 95 ? 0.726 11.836 17.547 1 92.12 95 THR A C 1
ATOM 796 O O . THR A 1 95 ? 0.55 12.961 17.094 1 92.12 95 THR A O 1
ATOM 799 N N . LEU A 1 96 ? 0.737 10.766 16.797 1 90.5 96 LEU A N 1
ATOM 800 C CA . LEU A 1 96 ? 0.564 10.859 15.352 1 90.5 96 LEU A CA 1
ATOM 801 C C . LEU A 1 96 ? -0.827 11.375 15.008 1 90.5 96 LEU A C 1
ATOM 803 O O . LEU A 1 96 ? -0.974 12.234 14.125 1 90.5 96 LEU A O 1
ATOM 807 N N . ASN A 1 97 ? -1.779 10.844 15.664 1 92.56 97 ASN A N 1
ATOM 808 C CA . ASN A 1 97 ? -3.152 11.297 15.469 1 92.56 97 ASN A CA 1
ATOM 809 C C . ASN A 1 97 ? -3.293 12.797 15.727 1 92.56 97 ASN A C 1
ATOM 811 O O . ASN A 1 97 ? -4.059 13.477 15.039 1 92.56 97 ASN A O 1
ATOM 815 N N . ASN A 1 98 ? -2.66 13.242 16.734 1 91.69 98 ASN A N 1
ATOM 816 C CA . ASN A 1 98 ? -2.732 14.656 17.078 1 91.69 98 ASN A CA 1
ATOM 817 C C . ASN A 1 98 ? -2.213 15.539 15.938 1 91.69 98 ASN A C 1
ATOM 819 O O . ASN A 1 98 ? -2.734 16.625 15.703 1 91.69 98 ASN A O 1
ATOM 823 N N . VAL A 1 99 ? -1.203 15.07 15.258 1 89.12 99 VAL A N 1
ATOM 824 C CA . VAL A 1 99 ? -0.682 15.797 14.109 1 89.12 99 VAL A CA 1
ATOM 825 C C . VAL A 1 99 ? -1.761 15.898 13.031 1 89.12 99 VAL A C 1
ATOM 827 O O . VAL A 1 99 ? -2.002 16.984 12.484 1 89.12 99 VAL A O 1
ATOM 830 N N . LEU A 1 100 ? -2.477 14.82 12.766 1 88.31 100 LEU A N 1
ATOM 831 C CA . LEU A 1 100 ? -3.514 14.789 11.742 1 88.31 100 LEU A CA 1
ATOM 832 C C . LEU A 1 100 ? -4.727 15.609 12.172 1 88.31 100 LEU A C 1
ATOM 834 O O . LEU A 1 100 ? -5.402 16.203 11.328 1 88.31 100 LEU A O 1
ATOM 838 N N . ASN A 1 101 ? -4.938 15.578 13.445 1 87.12 101 ASN A N 1
ATOM 839 C CA . ASN A 1 101 ? -6.117 16.25 13.984 1 87.12 101 ASN A CA 1
ATOM 840 C C . ASN A 1 101 ? -6.016 17.766 13.836 1 87.12 101 ASN A C 1
ATOM 842 O O . ASN A 1 101 ? -7.027 18.469 13.906 1 87.12 101 ASN A O 1
ATOM 846 N N . GLU A 1 102 ? -4.82 18.281 13.742 1 83.62 102 GLU A N 1
ATOM 847 C CA . GLU A 1 102 ? -4.633 19.719 13.555 1 83.62 102 GLU A CA 1
ATOM 848 C C . GLU A 1 102 ? -5.34 20.203 12.297 1 83.62 102 GLU A C 1
ATOM 850 O O . GLU A 1 102 ? -5.781 21.344 12.234 1 83.62 102 GLU 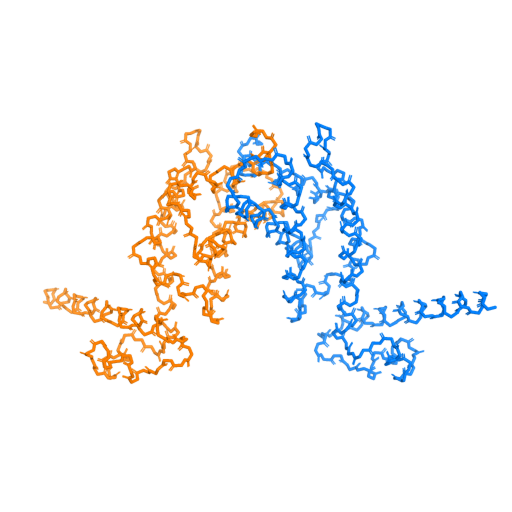A O 1
ATOM 855 N N . ASP A 1 103 ? -5.418 19.375 11.328 1 80.38 103 ASP A N 1
ATOM 856 C CA . ASP A 1 103 ? -6.141 19.672 10.094 1 80.38 103 ASP A CA 1
ATOM 857 C C . ASP A 1 103 ? -6.785 18.422 9.508 1 80.38 103 ASP A C 1
ATOM 859 O O . ASP A 1 103 ? -6.539 18.078 8.352 1 80.38 103 ASP A O 1
ATOM 863 N N . PHE A 1 104 ? -7.613 17.844 10.273 1 80.31 104 PHE A N 1
ATOM 864 C CA . PHE A 1 104 ? -8.203 16.562 9.93 1 80.31 104 PHE A CA 1
ATOM 865 C C . PHE A 1 104 ? -8.984 16.656 8.625 1 80.31 104 PHE A C 1
ATOM 867 O O . PHE A 1 104 ? -8.883 15.781 7.766 1 80.31 104 PHE A O 1
ATOM 874 N N . ASP A 1 105 ? -9.75 17.766 8.492 1 78.06 105 ASP A N 1
ATOM 875 C CA . ASP A 1 105 ? -10.562 17.969 7.293 1 78.06 105 ASP A CA 1
ATOM 876 C C . ASP A 1 105 ? -9.695 18 6.039 1 78.06 105 ASP A C 1
ATOM 878 O O . ASP A 1 105 ? -10.062 17.438 5.008 1 78.06 105 ASP A O 1
ATOM 882 N N . PHE A 1 106 ? -8.617 18.641 6.211 1 79.69 106 PHE A N 1
ATOM 883 C CA . PHE A 1 106 ? -7.695 18.719 5.082 1 79.69 106 PHE A CA 1
ATOM 884 C C . PHE A 1 106 ? -7.207 17.328 4.691 1 79.69 106 PHE A C 1
ATOM 886 O O . PHE A 1 106 ? -7.223 16.969 3.512 1 79.69 106 PHE A O 1
ATOM 893 N N . TYR A 1 107 ? -6.797 16.516 5.672 1 83.81 107 TYR A N 1
ATOM 894 C CA . TYR A 1 107 ? -6.223 15.203 5.383 1 83.81 107 TYR A CA 1
ATOM 895 C C . TYR A 1 107 ? -7.281 14.258 4.84 1 83.81 107 TYR A C 1
ATOM 897 O O . TYR A 1 107 ? -6.984 13.398 4 1 83.81 107 TYR A O 1
ATOM 905 N N . GLN A 1 108 ? -8.453 14.43 5.281 1 82.31 108 GLN A N 1
ATOM 906 C CA . GLN A 1 108 ? -9.539 13.625 4.742 1 82.31 108 GLN A CA 1
ATOM 907 C C . GLN A 1 108 ? -9.766 13.922 3.264 1 82.31 108 GLN A C 1
ATOM 909 O O . GLN A 1 108 ? -10.023 13.016 2.473 1 82.31 108 GLN A O 1
ATOM 914 N N . LYS A 1 109 ? -9.703 15.148 2.908 1 78.56 109 LYS A N 1
ATOM 915 C CA . LYS A 1 109 ? -9.883 15.531 1.511 1 78.56 109 LYS A CA 1
ATOM 916 C C . LYS A 1 109 ? -8.68 15.125 0.669 1 78.56 109 LYS A C 1
ATOM 918 O O . LYS A 1 109 ? -8.828 14.727 -0.487 1 78.56 109 LYS A O 1
ATOM 923 N N . LEU A 1 110 ? -7.508 15.25 1.259 1 78.88 110 LEU A N 1
ATOM 924 C CA . LEU A 1 110 ? -6.254 14.938 0.582 1 78.88 110 LEU A CA 1
ATOM 925 C C . LEU A 1 110 ? -6.254 13.492 0.085 1 78.88 110 LEU A C 1
ATOM 927 O O . LEU A 1 110 ? -5.832 13.219 -1.04 1 78.88 110 LEU A O 1
ATOM 931 N N . VAL A 1 111 ? -6.812 12.508 0.929 1 80.06 111 VAL A N 1
ATOM 932 C CA . VAL A 1 111 ? -6.734 11.086 0.595 1 80.06 111 VAL A CA 1
ATOM 933 C C . VAL A 1 111 ? -7.672 10.781 -0.568 1 80.06 111 VAL A C 1
ATOM 935 O O . VAL A 1 111 ? -7.59 9.711 -1.173 1 80.06 111 VAL A O 1
ATOM 938 N N . HIS A 1 112 ? -8.469 11.742 -1.001 1 74.62 112 HIS A N 1
ATOM 939 C CA . HIS A 1 112 ? -9.406 11.547 -2.102 1 74.62 112 HIS A CA 1
ATOM 940 C C . HIS A 1 112 ? -8.93 12.25 -3.365 1 74.62 112 HIS A C 1
ATOM 942 O O . HIS A 1 112 ? -9.594 12.203 -4.398 1 74.62 112 HIS A O 1
ATOM 948 N N . THR A 1 113 ? -7.801 12.836 -3.215 1 71.19 113 THR A N 1
ATOM 949 C CA . THR A 1 113 ? -7.289 13.539 -4.387 1 71.19 113 THR A CA 1
ATOM 950 C C . THR A 1 113 ? -6.504 12.586 -5.285 1 71.19 113 THR A C 1
ATOM 952 O O . THR A 1 113 ? -6.098 11.508 -4.852 1 71.19 113 THR A O 1
ATOM 955 N N . ASN A 1 114 ? -6.215 12.867 -6.496 1 64.38 114 ASN A N 1
ATOM 956 C CA . ASN A 1 114 ? -5.441 12.078 -7.449 1 64.38 114 ASN A CA 1
ATOM 957 C C . ASN A 1 114 ? -3.965 12.031 -7.07 1 64.38 114 ASN A C 1
ATOM 959 O O . ASN A 1 114 ? -3.271 11.055 -7.363 1 64.38 114 ASN A O 1
ATOM 963 N N . SER A 1 115 ? -3.604 13.164 -6.477 1 60.75 115 SER A N 1
ATOM 964 C CA . SER A 1 115 ? -2.182 13.289 -6.176 1 60.75 115 SER A CA 1
ATOM 965 C C . SER A 1 115 ? -1.821 12.57 -4.883 1 60.75 115 SER A C 1
ATOM 967 O O . SER A 1 115 ? -0.644 12.453 -4.535 1 60.75 115 SER A O 1
ATOM 969 N N . HIS A 1 116 ? -2.803 12.062 -4.289 1 71.75 116 HIS A N 1
ATOM 970 C CA . HIS A 1 116 ? -2.578 11.516 -2.955 1 71.75 116 HIS A CA 1
ATOM 971 C C . HIS A 1 116 ? -1.622 10.328 -3 1 71.75 116 HIS A C 1
ATOM 973 O O . HIS A 1 116 ? -0.883 10.086 -2.043 1 71.75 116 HIS A O 1
ATOM 979 N N . ASN A 1 117 ? -1.622 9.656 -4.137 1 75.75 117 ASN A N 1
ATOM 980 C CA . ASN A 1 117 ? -0.803 8.453 -4.215 1 75.75 117 ASN A CA 1
ATOM 981 C C . ASN A 1 117 ? 0.685 8.781 -4.113 1 75.75 117 ASN A C 1
ATOM 983 O O . ASN A 1 117 ? 1.433 8.078 -3.43 1 75.75 117 ASN A O 1
ATOM 987 N N . PHE A 1 118 ? 1.056 9.945 -4.75 1 74.31 118 PHE A N 1
ATOM 988 C CA . PHE A 1 118 ? 2.455 10.352 -4.695 1 74.31 118 PHE A CA 1
ATOM 989 C C . PHE A 1 118 ? 2.863 10.688 -3.268 1 74.31 118 PHE A C 1
ATOM 991 O O . PHE A 1 118 ? 3.945 10.305 -2.818 1 74.31 118 PHE A O 1
ATOM 998 N N . LEU A 1 119 ? 2.031 11.359 -2.613 1 76.56 119 LEU A N 1
ATOM 999 C CA . LEU A 1 119 ? 2.326 11.758 -1.241 1 76.56 119 LEU A CA 1
ATOM 1000 C C . LEU A 1 119 ? 2.391 10.547 -0.324 1 76.56 119 LEU A C 1
ATOM 1002 O O . LEU A 1 119 ? 3.273 10.453 0.531 1 76.56 119 LEU A O 1
ATOM 1006 N N . LEU A 1 120 ? 1.485 9.641 -0.481 1 83.94 120 LEU A N 1
ATOM 1007 C CA . LEU A 1 120 ? 1.448 8.445 0.344 1 83.94 120 LEU A CA 1
ATOM 1008 C C . LEU A 1 120 ? 2.717 7.617 0.159 1 83.94 120 LEU A C 1
ATOM 1010 O O . LEU A 1 120 ? 3.266 7.09 1.129 1 83.94 120 LEU A O 1
ATOM 1014 N N . ILE A 1 121 ? 3.223 7.59 -1.064 1 85.62 121 ILE A N 1
ATOM 1015 C CA . ILE A 1 121 ? 4.453 6.867 -1.368 1 85.62 121 ILE A CA 1
ATOM 1016 C C . ILE A 1 121 ? 5.633 7.539 -0.666 1 85.62 121 ILE A C 1
ATOM 1018 O O . ILE A 1 121 ? 6.48 6.863 -0.078 1 85.62 121 ILE A O 1
ATOM 1022 N N . LYS A 1 122 ? 5.641 8.852 -0.773 1 84.25 122 LYS A N 1
ATOM 1023 C CA . LYS A 1 122 ? 6.715 9.617 -0.139 1 84.25 122 LYS A CA 1
ATOM 1024 C C . LYS A 1 122 ? 6.723 9.398 1.371 1 84.25 122 LYS A C 1
ATOM 1026 O O . LYS A 1 122 ? 7.777 9.141 1.962 1 84.25 122 LYS A O 1
ATOM 1031 N N . VAL A 1 123 ? 5.57 9.516 2.002 1 86.12 123 VAL A N 1
ATOM 1032 C CA . VAL A 1 123 ? 5.461 9.359 3.447 1 86.12 123 VAL A CA 1
ATOM 1033 C C . VAL A 1 123 ? 5.852 7.934 3.84 1 86.12 123 VAL A C 1
ATOM 1035 O O . VAL A 1 123 ? 6.57 7.73 4.824 1 86.12 123 VAL A O 1
ATOM 1038 N N . LYS A 1 124 ? 5.359 6.984 3.125 1 91.56 124 LYS A N 1
ATOM 1039 C CA . LYS A 1 124 ? 5.688 5.59 3.418 1 91.56 124 LYS A CA 1
ATOM 1040 C C . LYS A 1 124 ? 7.191 5.352 3.342 1 91.56 124 LYS A C 1
ATOM 1042 O O . LYS A 1 124 ? 7.762 4.672 4.199 1 91.56 124 LYS A O 1
ATOM 1047 N N . ARG A 1 125 ? 7.863 5.871 2.342 1 91.06 125 ARG A N 1
ATOM 1048 C CA . ARG A 1 125 ? 9.305 5.719 2.178 1 91.06 125 ARG A CA 1
ATOM 1049 C C . ARG A 1 125 ? 10.055 6.312 3.365 1 91.06 125 ARG A C 1
ATOM 1051 O O . ARG A 1 125 ? 11 5.699 3.877 1 91.06 125 ARG A O 1
ATOM 1058 N N . ILE A 1 126 ? 9.695 7.461 3.693 1 87.25 126 ILE A N 1
ATOM 1059 C CA . ILE A 1 126 ? 10.336 8.125 4.824 1 87.25 126 ILE A CA 1
ATOM 1060 C C . ILE A 1 126 ? 10.156 7.285 6.086 1 87.25 126 ILE A C 1
ATOM 1062 O O . ILE A 1 126 ? 11.109 7.086 6.844 1 87.25 126 ILE A O 1
ATOM 1066 N N . LEU A 1 127 ? 8.891 6.816 6.359 1 88.25 127 LEU A N 1
ATOM 1067 C CA . LEU A 1 127 ? 8.609 5.961 7.508 1 88.25 127 LEU A CA 1
ATOM 1068 C C . LEU A 1 127 ? 9.461 4.695 7.461 1 88.25 127 LEU A C 1
ATOM 1070 O O . LEU A 1 127 ? 10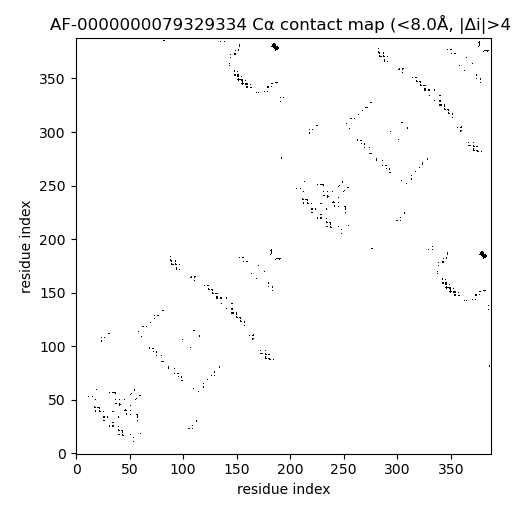.078 4.32 8.461 1 88.25 127 LEU A O 1
ATOM 1074 N N . LYS A 1 128 ? 9.508 4.086 6.309 1 91.81 128 LYS A N 1
ATOM 1075 C CA . LYS A 1 128 ? 10.297 2.871 6.137 1 91.81 128 LYS A CA 1
ATOM 1076 C C . LYS A 1 128 ? 11.773 3.123 6.449 1 91.81 128 LYS A C 1
ATOM 1078 O O . LYS A 1 128 ? 12.391 2.361 7.195 1 91.81 128 LYS A O 1
ATOM 1083 N N . ASP A 1 129 ? 12.367 4.164 5.922 1 89.75 129 ASP A N 1
ATOM 1084 C CA . ASP A 1 129 ? 13.773 4.5 6.152 1 89.75 129 ASP A CA 1
ATOM 1085 C C . ASP A 1 129 ? 14.039 4.762 7.633 1 89.75 129 ASP A C 1
ATOM 1087 O O . ASP A 1 129 ? 15.086 4.367 8.156 1 89.75 129 ASP A O 1
ATOM 1091 N N . SER A 1 130 ? 13.148 5.422 8.234 1 85.12 130 SER A N 1
ATOM 1092 C CA . SER A 1 130 ? 13.297 5.695 9.656 1 85.12 130 SER A CA 1
ATOM 1093 C C . SER A 1 130 ? 13.297 4.406 10.469 1 85.12 130 SER A C 1
ATOM 1095 O O . SER A 1 130 ? 14.078 4.262 11.414 1 85.12 130 SER A O 1
ATOM 1097 N N . ILE A 1 131 ? 12.406 3.51 10.164 1 84.94 131 ILE A N 1
ATOM 1098 C CA . ILE A 1 131 ? 12.32 2.227 10.852 1 84.94 131 ILE A CA 1
ATOM 1099 C C . ILE A 1 131 ? 13.617 1.446 10.648 1 84.94 131 ILE A C 1
ATOM 1101 O O . ILE A 1 131 ? 14.172 0.891 11.602 1 84.94 131 ILE A O 1
ATOM 1105 N N . ILE A 1 132 ? 14.117 1.395 9.477 1 87.5 132 ILE A N 1
ATOM 1106 C CA . ILE A 1 132 ? 15.352 0.69 9.156 1 87.5 132 ILE A CA 1
ATOM 1107 C C . ILE A 1 132 ? 16.5 1.263 9.992 1 87.5 132 ILE A C 1
ATOM 1109 O O . ILE A 1 132 ? 17.312 0.513 10.539 1 87.5 132 ILE A O 1
ATOM 1113 N N . GLU A 1 133 ? 16.578 2.555 9.969 1 84.19 133 GLU A N 1
ATOM 1114 C CA . GLU A 1 133 ? 17.641 3.219 10.727 1 84.19 133 GLU A CA 1
ATOM 1115 C C . GLU A 1 133 ? 17.594 2.824 12.195 1 84.19 133 GLU A C 1
ATOM 1117 O O . GLU A 1 133 ? 18.641 2.588 12.812 1 84.19 133 GLU A O 1
ATOM 1122 N N . LYS A 1 134 ? 16.484 2.672 12.75 1 78.31 134 LYS A N 1
ATOM 1123 C CA . LYS A 1 134 ? 16.328 2.34 14.164 1 78.31 134 LYS A CA 1
ATOM 1124 C C . LYS A 1 134 ? 16.594 0.858 14.414 1 78.31 134 LYS A C 1
ATOM 1126 O O . LYS A 1 134 ? 17.203 0.493 15.422 1 78.31 134 LYS A O 1
ATOM 1131 N N . LEU A 1 135 ? 16.188 0.036 13.445 1 76.38 135 LEU A N 1
ATOM 1132 C CA . LEU A 1 135 ? 16.359 -1.405 13.594 1 76.38 135 LEU A CA 1
ATOM 1133 C C . LEU A 1 135 ? 17.828 -1.795 13.375 1 76.38 135 LEU A C 1
ATOM 1135 O O . LEU A 1 135 ? 18.328 -2.721 14.016 1 76.38 135 LEU A O 1
ATOM 1139 N N . HIS A 1 136 ? 18.406 -1.22 12.445 1 76.62 136 HIS A N 1
ATOM 1140 C CA . HIS A 1 136 ? 19.812 -1.501 12.148 1 76.62 136 HIS A CA 1
ATOM 1141 C C . HIS A 1 136 ? 20.688 -1.299 13.383 1 76.62 136 HIS A C 1
ATOM 1143 O O . HIS A 1 136 ? 21.688 -1.982 13.555 1 76.62 136 HIS A O 1
ATOM 1149 N N . LYS A 1 137 ? 20.344 -0.44 14.133 1 71.56 137 LYS A N 1
ATOM 1150 C CA . LYS A 1 137 ? 21.141 -0.144 15.328 1 71.56 137 LYS A CA 1
ATOM 1151 C C . LYS A 1 137 ? 20.984 -1.243 16.375 1 71.56 137 LYS A C 1
ATOM 1153 O O . LYS A 1 137 ? 21.859 -1.432 17.219 1 71.56 137 LYS A O 1
ATOM 1158 N N . LYS A 1 138 ? 19.984 -2.07 16.203 1 67.31 138 LYS A N 1
ATOM 1159 C CA . LYS A 1 138 ? 19.688 -2.967 17.312 1 67.31 138 LYS A CA 1
ATOM 1160 C C . LYS A 1 138 ? 19.75 -4.426 16.875 1 67.31 138 LYS A C 1
ATOM 1162 O O . LYS A 1 138 ? 20.031 -5.312 17.688 1 67.31 138 LYS A O 1
ATOM 1167 N N . LEU A 1 139 ? 19.469 -4.648 15.586 1 66.12 139 LEU A N 1
ATOM 1168 C CA . LEU A 1 139 ? 19.344 -6.035 15.148 1 66.12 139 LEU A CA 1
ATOM 1169 C C . LEU A 1 139 ? 20.453 -6.398 14.172 1 66.12 139 LEU A C 1
ATOM 1171 O O . LEU A 1 139 ? 20.828 -5.59 13.32 1 66.12 139 LEU A O 1
ATOM 1175 N N . THR A 1 140 ? 21.172 -7.496 14.43 1 66.06 140 THR A N 1
ATOM 1176 C CA . THR A 1 140 ? 22.141 -8.047 13.477 1 66.06 140 THR A CA 1
ATOM 1177 C C . THR A 1 140 ? 21.438 -8.914 12.438 1 66.06 140 THR A C 1
ATOM 1179 O O . THR A 1 140 ? 21.422 -10.141 12.539 1 66.06 140 THR A O 1
ATOM 1182 N N . THR A 1 141 ? 20.453 -8.344 11.914 1 71.62 141 THR A N 1
ATOM 1183 C CA . THR A 1 141 ? 19.672 -9.141 10.969 1 71.62 141 THR A CA 1
ATOM 1184 C C . THR A 1 141 ? 20.062 -8.805 9.531 1 71.62 141 THR A C 1
ATOM 1186 O O . THR A 1 141 ? 20.656 -7.754 9.266 1 71.62 141 THR A O 1
ATOM 1189 N N . ASN A 1 142 ? 19.859 -9.789 8.695 1 82.94 142 ASN A N 1
ATOM 1190 C CA . ASN A 1 142 ? 20.016 -9.641 7.25 1 82.94 142 ASN A CA 1
ATOM 1191 C C . ASN A 1 142 ? 19.297 -8.398 6.734 1 82.94 142 ASN A C 1
ATOM 1193 O O . ASN A 1 142 ? 18.156 -8.133 7.125 1 82.94 142 ASN A O 1
ATOM 1197 N N . GLU A 1 143 ? 20.141 -7.484 6.016 1 85.06 143 GLU A N 1
ATOM 1198 C CA . GLU A 1 143 ? 19.609 -6.219 5.504 1 85.06 143 GLU A CA 1
ATOM 1199 C C . GLU A 1 143 ? 18.328 -6.434 4.715 1 85.06 143 GLU A C 1
ATOM 1201 O O . GLU A 1 143 ? 17.406 -5.613 4.777 1 85.06 143 GLU A O 1
ATOM 1206 N N . GLU A 1 144 ? 18.219 -7.527 4.062 1 88.25 144 GLU A N 1
ATOM 1207 C CA . GLU A 1 144 ? 17.031 -7.805 3.268 1 88.25 144 GLU A CA 1
ATOM 1208 C C . GLU A 1 144 ? 15.828 -8.102 4.16 1 88.25 144 GLU A C 1
ATOM 1210 O O . GLU A 1 144 ? 14.703 -7.707 3.848 1 88.25 144 GLU A O 1
ATOM 1215 N N . VAL A 1 145 ? 16.109 -8.82 5.227 1 88.31 145 VAL A N 1
ATOM 1216 C CA . VAL A 1 145 ? 15.039 -9.133 6.172 1 88.31 145 VAL A CA 1
ATOM 1217 C C . VAL A 1 145 ? 14.555 -7.848 6.844 1 88.31 145 VAL A C 1
ATOM 1219 O O . VAL A 1 145 ? 13.352 -7.637 6.988 1 88.31 145 VAL A O 1
ATOM 1222 N N . LEU A 1 146 ? 15.508 -6.949 7.234 1 88.06 146 LEU A N 1
ATOM 1223 C CA . LEU A 1 146 ? 15.156 -5.66 7.824 1 88.06 146 LEU A CA 1
ATOM 1224 C C . LEU A 1 146 ? 14.297 -4.84 6.867 1 88.06 146 LEU A C 1
ATOM 1226 O O . LEU A 1 146 ? 13.328 -4.207 7.285 1 88.06 146 LEU A O 1
ATOM 1230 N N . ASN A 1 147 ? 14.68 -4.887 5.621 1 90.56 147 ASN A N 1
ATOM 1231 C CA . ASN A 1 147 ? 13.93 -4.16 4.605 1 90.56 147 ASN A CA 1
ATOM 1232 C C . ASN A 1 147 ? 12.508 -4.699 4.473 1 90.56 147 ASN A C 1
ATOM 1234 O O . ASN A 1 147 ? 11.555 -3.93 4.297 1 90.56 147 ASN A O 1
ATOM 1238 N N . LEU A 1 148 ? 12.352 -5.926 4.555 1 91.12 148 LEU A N 1
ATOM 1239 C CA . LEU A 1 148 ? 11.031 -6.543 4.465 1 91.12 148 LEU A CA 1
ATOM 1240 C C . LEU A 1 148 ? 10.164 -6.156 5.66 1 91.12 148 LEU A C 1
ATOM 1242 O O . LEU A 1 148 ? 8.992 -5.809 5.496 1 91.12 148 LEU A O 1
ATOM 1246 N N . TYR A 1 149 ? 10.75 -6.227 6.863 1 90.12 149 TYR A N 1
ATOM 1247 C CA . TYR A 1 149 ? 10.016 -5.859 8.07 1 90.12 149 TYR A CA 1
ATOM 1248 C C . TYR A 1 149 ? 9.562 -4.406 8.008 1 90.12 149 TYR A C 1
ATOM 1250 O O . TYR A 1 149 ? 8.391 -4.102 8.258 1 90.12 149 TYR A O 1
ATOM 1258 N N . ALA A 1 150 ? 10.516 -3.551 7.629 1 90.88 150 ALA A N 1
ATOM 1259 C CA . ALA A 1 150 ? 10.203 -2.127 7.543 1 90.88 150 ALA A CA 1
ATOM 1260 C C . ALA A 1 150 ? 9.125 -1.862 6.496 1 90.88 150 ALA A C 1
ATOM 1262 O O . ALA A 1 150 ? 8.242 -1.021 6.703 1 90.88 150 ALA A O 1
ATOM 1263 N N . GLU A 1 151 ? 9.156 -2.586 5.402 1 94.06 151 GLU A N 1
ATOM 1264 C CA . GLU A 1 151 ? 8.156 -2.457 4.348 1 94.06 151 GLU A CA 1
ATOM 1265 C C . GLU A 1 151 ? 6.77 -2.861 4.848 1 94.06 151 GLU A C 1
ATOM 1267 O O . GLU A 1 151 ? 5.781 -2.174 4.578 1 94.06 151 GLU A O 1
ATOM 1272 N N . PHE A 1 152 ? 6.711 -3.922 5.523 1 94.38 152 PHE A N 1
ATOM 1273 C CA . PHE A 1 152 ? 5.449 -4.406 6.07 1 94.38 152 PHE A CA 1
ATOM 1274 C C . PHE A 1 152 ? 4.832 -3.377 7.008 1 94.38 152 PHE A C 1
ATOM 1276 O O . PHE A 1 152 ? 3.668 -3.002 6.848 1 94.38 152 PHE A O 1
ATOM 1283 N N . ILE A 1 153 ? 5.605 -2.922 7.945 1 91.56 153 ILE A N 1
ATOM 1284 C CA . ILE A 1 153 ? 5.113 -2.02 8.984 1 91.56 153 ILE A CA 1
ATOM 1285 C C . ILE A 1 153 ? 4.727 -0.68 8.359 1 91.56 153 ILE A C 1
ATOM 1287 O O . ILE A 1 153 ? 3.635 -0.166 8.609 1 91.56 153 ILE A O 1
ATOM 1291 N N . ALA A 1 154 ? 5.633 -0.107 7.551 1 93.56 154 ALA A N 1
ATOM 1292 C CA . ALA A 1 154 ? 5.371 1.196 6.945 1 93.56 154 ALA A CA 1
ATOM 1293 C C . ALA A 1 154 ? 4.129 1.148 6.059 1 93.56 154 ALA A C 1
ATOM 1295 O O . ALA A 1 154 ? 3.275 2.035 6.129 1 93.56 154 ALA A O 1
ATOM 1296 N N . SER A 1 155 ? 4.039 0.131 5.262 1 95 155 SER A N 1
ATOM 1297 C CA . SER A 1 155 ? 2.885 0.002 4.379 1 95 155 SER A CA 1
ATOM 1298 C C . SER A 1 155 ? 1.602 -0.213 5.172 1 95 155 SER A C 1
ATOM 1300 O O . SER A 1 155 ? 0.559 0.355 4.84 1 95 155 SER A O 1
ATOM 1302 N N . GLY A 1 156 ? 1.662 -1.089 6.117 1 95.31 156 GLY A N 1
ATOM 1303 C CA . GLY A 1 156 ? 0.505 -1.323 6.969 1 95.31 156 GLY A CA 1
ATOM 1304 C C . GLY A 1 156 ? -0.003 -0.064 7.645 1 95.31 156 GLY A C 1
ATOM 1305 O O . GLY A 1 156 ? -1.203 0.219 7.617 1 95.31 156 GLY A O 1
ATOM 1306 N N . ILE A 1 157 ? 0.879 0.711 8.234 1 92.94 157 ILE A N 1
ATOM 1307 C CA . ILE A 1 157 ? 0.518 1.926 8.953 1 92.94 157 ILE A CA 1
ATOM 1308 C C . ILE A 1 157 ? -0.086 2.941 7.984 1 92.94 157 ILE A C 1
ATOM 1310 O O . ILE A 1 157 ? -1.168 3.479 8.234 1 92.94 157 ILE A O 1
ATOM 1314 N N . ILE A 1 158 ? 0.55 3.145 6.898 1 92.62 158 ILE A N 1
ATOM 1315 C CA . ILE A 1 158 ? 0.071 4.117 5.922 1 92.62 158 ILE A CA 1
ATOM 1316 C C . ILE A 1 158 ? -1.312 3.707 5.422 1 92.62 158 ILE A C 1
ATOM 1318 O O . ILE A 1 158 ? -2.229 4.531 5.363 1 92.62 158 ILE A O 1
ATOM 1322 N N . SER A 1 159 ? -1.459 2.488 5.105 1 93.5 159 SER A N 1
ATOM 1323 C CA . SER A 1 159 ? -2.732 2.016 4.57 1 93.5 159 SER A CA 1
ATOM 1324 C C . SER A 1 159 ? -3.844 2.129 5.609 1 93.5 159 SER A C 1
ATOM 1326 O O . SER A 1 159 ? -4.992 2.414 5.266 1 93.5 159 SER A O 1
ATOM 1328 N N . MET A 1 160 ? -3.555 1.844 6.844 1 92.75 160 MET A N 1
ATOM 1329 C CA . MET A 1 160 ? -4.547 1.986 7.906 1 92.75 160 MET A CA 1
ATOM 1330 C C . MET A 1 160 ? -5.012 3.434 8.023 1 92.75 160 MET A C 1
ATOM 1332 O O . MET A 1 160 ? -6.207 3.693 8.172 1 92.75 160 MET A O 1
ATOM 1336 N N . TYR A 1 161 ? -4.133 4.367 8 1 90.94 161 TYR A N 1
ATOM 1337 C CA . TYR A 1 161 ? -4.496 5.773 8.102 1 90.94 161 TYR A CA 1
ATOM 1338 C C . TYR A 1 161 ? -5.328 6.211 6.906 1 90.94 161 TYR A C 1
ATOM 1340 O O . TYR A 1 161 ? -6.285 6.977 7.051 1 90.94 161 TYR A O 1
ATOM 1348 N N . VAL A 1 162 ? -4.945 5.773 5.797 1 89.94 162 VAL A N 1
ATOM 1349 C CA . VAL A 1 162 ? -5.715 6.098 4.602 1 89.94 162 VAL A CA 1
ATOM 1350 C C . VAL A 1 162 ? -7.133 5.551 4.734 1 89.94 162 VAL A C 1
ATOM 1352 O O . VAL A 1 162 ? -8.109 6.246 4.434 1 89.94 162 VAL A O 1
ATOM 1355 N N . GLU A 1 163 ? -7.199 4.266 5.133 1 88.94 163 GLU A N 1
ATOM 1356 C CA . GLU A 1 163 ? -8.508 3.66 5.363 1 88.94 163 GLU A CA 1
ATOM 1357 C C . GLU A 1 163 ? -9.328 4.484 6.352 1 88.94 163 GLU A C 1
ATOM 1359 O O . GLU A 1 163 ? -10.516 4.719 6.133 1 88.94 163 GLU A O 1
ATOM 1364 N N . TRP A 1 164 ? -8.727 4.898 7.461 1 88.31 164 TRP A N 1
ATOM 1365 C CA . TRP A 1 164 ? -9.375 5.664 8.523 1 88.31 164 TRP A CA 1
ATOM 1366 C C . TRP A 1 164 ? -9.828 7.031 8.008 1 88.31 164 TRP A C 1
ATOM 1368 O O . TRP A 1 164 ? -10.93 7.48 8.305 1 88.31 164 TRP A O 1
ATOM 1378 N N . LEU A 1 165 ? -9.039 7.66 7.145 1 85.12 165 LEU A N 1
ATOM 1379 C CA . LEU A 1 165 ? -9.336 8.992 6.629 1 85.12 165 LEU A CA 1
ATOM 1380 C C . LEU A 1 165 ? -10.375 8.93 5.512 1 85.12 165 LEU A C 1
ATOM 1382 O O . LEU A 1 165 ? -11.102 9.891 5.277 1 85.12 165 LEU A O 1
ATOM 1386 N N . ASP A 1 166 ? -10.336 7.832 4.793 1 78.44 166 ASP A N 1
ATOM 1387 C CA . ASP A 1 166 ? -11.227 7.672 3.646 1 78.44 166 ASP A CA 1
ATOM 1388 C C . ASP A 1 166 ? -12.664 7.434 4.098 1 78.44 166 ASP A C 1
ATOM 1390 O O . ASP A 1 166 ? -13.609 7.906 3.463 1 78.44 166 ASP A O 1
ATOM 1394 N N . ILE A 1 167 ? -12.773 6.562 5.016 1 67.75 167 ILE A N 1
ATOM 1395 C CA . ILE A 1 167 ? -14.117 6.207 5.461 1 67.75 167 ILE A CA 1
ATOM 1396 C C . ILE A 1 167 ? -14.609 7.234 6.48 1 67.75 167 ILE A C 1
ATOM 1398 O O . ILE A 1 167 ? -13.828 7.766 7.262 1 67.75 167 ILE A O 1
ATOM 1402 N N . ASN A 1 168 ? -15.648 7.98 6.07 1 67.75 168 ASN A N 1
ATOM 1403 C CA . ASN A 1 168 ? -16.234 8.742 7.172 1 67.75 168 ASN A CA 1
ATOM 1404 C C . ASN A 1 168 ? -16.312 7.902 8.445 1 67.75 168 ASN A C 1
ATOM 1406 O O . ASN A 1 168 ? -17.406 7.473 8.836 1 67.75 168 ASN A O 1
ATOM 1410 N N . SER A 1 169 ? -15.117 7.559 8.906 1 70.44 169 SER A N 1
ATOM 1411 C CA . SER A 1 169 ? -15.055 6.68 10.07 1 70.44 169 SER A CA 1
ATOM 1412 C C . SER A 1 169 ? -15.672 7.34 11.297 1 70.44 169 SER A C 1
ATOM 1414 O O . SER A 1 169 ? -15.609 8.562 11.445 1 70.44 169 SER A O 1
ATOM 1416 N N . THR A 1 170 ? -16.359 6.5 12.07 1 79.56 170 THR A N 1
ATOM 1417 C CA . THR A 1 170 ? -16.906 6.934 13.352 1 79.56 170 THR A CA 1
ATOM 1418 C C . THR A 1 170 ? -15.977 6.559 14.5 1 79.56 170 THR A C 1
ATOM 1420 O O . THR A 1 170 ? -16.281 6.82 15.664 1 79.56 170 THR A O 1
ATOM 1423 N N . LEU A 1 171 ? -14.828 6.07 14.102 1 83.62 171 LEU A N 1
ATOM 1424 C CA . LEU A 1 171 ? -13.883 5.676 15.141 1 83.62 171 LEU A CA 1
ATOM 1425 C C . LEU A 1 171 ? -13.211 6.898 15.758 1 83.62 171 LEU A C 1
ATOM 1427 O O . LEU A 1 171 ? -12.727 7.777 15.047 1 83.62 171 LEU A O 1
ATOM 1431 N N . SER A 1 172 ? -13.25 6.922 17.078 1 86.94 172 SER A N 1
ATOM 1432 C CA . SER A 1 172 ? -12.578 8.008 17.781 1 86.94 172 SER A CA 1
ATOM 1433 C C . SER A 1 172 ? -11.062 7.934 17.609 1 86.94 172 SER A C 1
ATOM 1435 O O . SER A 1 172 ? -10.531 6.883 17.25 1 86.94 172 SER A O 1
ATOM 1437 N N . PHE A 1 173 ? -10.391 9.047 17.844 1 88.31 173 PHE A N 1
ATOM 1438 C CA . PHE A 1 173 ? -8.938 9.086 17.828 1 88.31 173 PHE A CA 1
ATOM 1439 C C . PHE A 1 173 ? -8.352 8.07 18.812 1 88.31 173 PHE A C 1
ATOM 1441 O O . PHE A 1 173 ? -7.355 7.414 18.516 1 88.31 173 PHE A O 1
ATOM 1448 N N . GLU A 1 174 ? -8.992 7.918 19.953 1 91.25 174 GLU A N 1
ATOM 1449 C CA . GLU A 1 174 ? -8.539 6.977 20.969 1 91.25 174 GLU A CA 1
ATOM 1450 C C . GLU A 1 174 ? -8.68 5.535 20.5 1 91.25 174 GLU A C 1
ATOM 1452 O O . GLU A 1 174 ? -7.75 4.738 20.625 1 91.25 174 GLU A O 1
ATOM 1457 N N . ASP A 1 175 ? -9.828 5.262 19.859 1 90.94 175 ASP A N 1
ATOM 1458 C CA . ASP A 1 175 ? -10.078 3.908 19.375 1 90.94 175 ASP A CA 1
ATOM 1459 C C . ASP A 1 175 ? -9.125 3.553 18.234 1 90.94 175 ASP A C 1
ATOM 1461 O O . ASP A 1 175 ? -8.641 2.42 18.156 1 90.94 175 ASP A O 1
ATOM 1465 N N . PHE A 1 176 ? -8.867 4.492 17.469 1 92.88 176 PHE A N 1
ATOM 1466 C CA . PHE A 1 176 ? -7.93 4.254 16.375 1 92.88 176 PHE A CA 1
ATOM 1467 C C . PHE A 1 176 ? -6.535 3.971 16.906 1 92.88 176 PHE A C 1
ATOM 1469 O O . PHE A 1 176 ? -5.883 3.014 16.5 1 92.88 176 PHE A O 1
ATOM 1476 N N . ALA A 1 177 ? -6.125 4.867 17.797 1 93.56 177 ALA A N 1
ATOM 1477 C CA . ALA A 1 177 ? -4.789 4.688 18.375 1 93.56 177 ALA A CA 1
ATOM 1478 C C . ALA A 1 177 ? -4.652 3.32 19.031 1 93.56 177 ALA A C 1
ATOM 1480 O O . ALA A 1 177 ? -3.613 2.666 18.906 1 93.56 177 ALA A O 1
ATOM 1481 N N . ASN A 1 178 ? -5.629 2.885 19.766 1 92.62 178 ASN A N 1
ATOM 1482 C CA . ASN A 1 178 ? -5.625 1.571 20.391 1 92.62 178 ASN A CA 1
ATOM 1483 C C . ASN A 1 178 ? -5.527 0.45 19.359 1 92.62 178 ASN A C 1
ATOM 1485 O O . ASN A 1 178 ? -4.723 -0.471 19.516 1 92.62 178 ASN A O 1
ATOM 1489 N N . ALA A 1 179 ? -6.379 0.558 18.344 1 90.75 179 ALA A N 1
ATOM 1490 C CA . ALA A 1 179 ? -6.387 -0.456 17.297 1 90.75 179 ALA A CA 1
ATOM 1491 C C . ALA A 1 179 ? -5.043 -0.499 16.562 1 90.75 179 ALA A C 1
ATOM 1493 O O . ALA A 1 179 ? -4.477 -1.574 16.359 1 90.75 179 ALA A O 1
ATOM 1494 N N . ALA A 1 180 ? -4.582 0.699 16.188 1 93.19 180 ALA A N 1
ATOM 1495 C CA . ALA A 1 180 ? -3.309 0.802 15.477 1 93.19 180 ALA A CA 1
ATOM 1496 C C . ALA A 1 180 ? -2.166 0.234 16.312 1 93.19 180 ALA A C 1
ATOM 1498 O O . ALA A 1 180 ? -1.312 -0.49 15.797 1 93.19 180 ALA A O 1
ATOM 1499 N N . SER A 1 181 ? -2.191 0.594 17.594 1 91.44 181 SER A N 1
ATOM 1500 C CA . SER A 1 181 ? -1.167 0.093 18.5 1 91.44 181 SER A CA 1
ATOM 1501 C C . SER A 1 181 ? -1.194 -1.431 18.578 1 91.44 181 SER A C 1
ATOM 1503 O O . SER A 1 181 ? -0.15 -2.08 18.5 1 91.44 181 SER A O 1
ATOM 1505 N N . ASN A 1 182 ? -2.273 -1.948 18.688 1 89.75 182 ASN A N 1
ATOM 1506 C CA . ASN A 1 182 ? -2.42 -3.391 18.859 1 89.75 182 ASN A CA 1
ATOM 1507 C C . ASN A 1 182 ? -1.96 -4.148 17.609 1 89.75 182 ASN A C 1
ATOM 1509 O O . ASN A 1 182 ? -1.148 -5.074 17.719 1 89.75 182 ASN A O 1
ATOM 1513 N N . ILE A 1 183 ? -2.406 -3.752 16.484 1 89.62 183 ILE A N 1
ATOM 1514 C CA . ILE A 1 183 ? -2.129 -4.516 15.266 1 89.62 183 ILE A CA 1
ATOM 1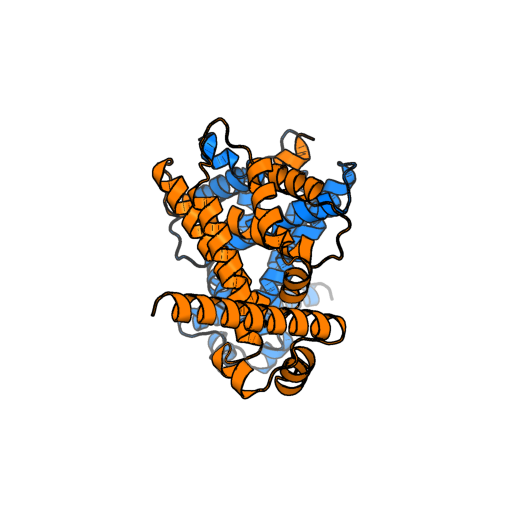515 C C . ILE A 1 183 ? -0.687 -4.273 14.828 1 89.62 183 ILE A C 1
ATOM 1517 O O . ILE A 1 183 ? -0.013 -5.195 14.359 1 89.62 183 ILE A O 1
ATOM 1521 N N . ALA A 1 184 ? -0.169 -3.043 14.914 1 88.44 184 ALA A N 1
ATOM 1522 C CA . ALA A 1 184 ? 1.192 -2.742 14.477 1 88.44 184 ALA A CA 1
ATOM 1523 C C . ALA A 1 184 ? 2.217 -3.496 15.32 1 88.44 184 ALA A C 1
ATOM 1525 O O . ALA A 1 184 ? 3.225 -3.98 14.797 1 88.44 184 ALA A O 1
ATOM 1526 N N . PHE A 1 185 ? 1.919 -3.668 16.562 1 82.31 185 PHE A N 1
ATOM 1527 C CA . PHE A 1 185 ? 2.941 -4.203 17.453 1 82.31 185 PHE A CA 1
ATOM 1528 C C . PHE A 1 185 ? 2.748 -5.703 17.656 1 82.31 185 PHE A C 1
ATOM 1530 O O . PHE A 1 185 ? 3.711 -6.426 17.922 1 82.31 185 PHE A O 1
ATOM 1537 N N . ASN A 1 186 ? 1.506 -6.18 17.453 1 82.81 186 ASN A N 1
ATOM 1538 C CA . ASN A 1 186 ? 1.271 -7.598 17.719 1 82.81 186 ASN A CA 1
ATOM 1539 C C . ASN A 1 186 ? 0.902 -8.352 16.438 1 82.81 186 ASN A C 1
ATOM 1541 O O . ASN A 1 186 ? 0.786 -9.578 16.453 1 82.81 186 ASN A O 1
ATOM 1545 N N . GLY A 1 187 ? 0.733 -7.645 15.32 1 82.69 187 GLY A N 1
ATOM 1546 C CA . GLY A 1 187 ? 0.392 -8.305 14.07 1 82.69 187 GLY A CA 1
ATOM 1547 C C . GLY A 1 187 ? -0.872 -9.141 14.156 1 82.69 187 GLY A C 1
ATOM 1548 O O . GLY A 1 187 ? -1.854 -8.719 14.773 1 82.69 187 GLY A O 1
ATOM 1549 N N . ILE A 1 188 ? -0.95 -10.219 13.531 1 76.62 188 ILE A N 1
ATOM 1550 C CA . ILE A 1 188 ? -2.109 -11.102 13.453 1 76.62 188 ILE A CA 1
ATOM 1551 C C . ILE A 1 188 ? -2.406 -11.688 14.828 1 76.62 188 ILE A C 1
ATOM 1553 O O . ILE A 1 188 ? -3.559 -11.992 15.148 1 76.62 188 ILE A O 1
ATOM 1557 N N . ASN A 1 189 ? -1.396 -11.797 15.617 1 77.31 189 ASN A N 1
ATOM 1558 C CA . ASN A 1 189 ? -1.606 -12.305 16.969 1 77.31 189 ASN A CA 1
ATOM 1559 C C . ASN A 1 189 ? -2.543 -11.406 17.766 1 77.31 189 ASN A C 1
ATOM 1561 O O . ASN A 1 189 ? -3.141 -11.844 18.75 1 77.31 189 ASN A O 1
ATOM 1565 N N . SER A 1 190 ? -2.584 -10.047 17.375 1 73.62 190 SER A N 1
ATOM 1566 C CA . SER A 1 190 ? -3.551 -9.156 18.016 1 73.62 190 SER A CA 1
ATOM 1567 C C . SER A 1 190 ? -4.977 -9.672 17.828 1 73.62 190 SER A C 1
ATOM 1569 O O . SER A 1 190 ? -5.852 -9.367 18.641 1 73.62 190 SER A O 1
ATOM 1571 N N . LEU A 1 191 ? -5.176 -10.484 16.781 1 72.69 191 LEU A N 1
ATOM 1572 C CA . LEU A 1 191 ? -6.504 -10.984 16.438 1 72.69 191 LEU A CA 1
ATOM 1573 C C . LEU A 1 191 ? -6.801 -12.281 17.188 1 72.69 191 LEU A C 1
ATOM 1575 O O . LEU A 1 191 ? -7.961 -12.586 17.484 1 72.69 191 LEU A O 1
ATOM 1579 N N . ILE A 1 192 ? -5.754 -13.047 17.328 1 65.81 192 ILE A N 1
ATOM 1580 C CA . ILE A 1 192 ? -5.91 -14.375 17.906 1 65.81 192 ILE A CA 1
ATOM 1581 C C . ILE A 1 192 ? -5.992 -14.266 19.438 1 65.81 192 ILE A C 1
ATOM 1583 O O . ILE A 1 192 ? -6.766 -14.984 20.078 1 65.81 192 ILE A O 1
ATOM 1587 N N . LEU A 1 193 ? -5.086 -13.453 19.969 1 57.19 193 LEU A N 1
ATOM 1588 C CA . LEU A 1 193 ? -4.941 -13.422 21.422 1 57.19 193 LEU A CA 1
ATOM 1589 C C . LEU A 1 193 ? -5.992 -12.516 22.047 1 57.19 193 LEU A C 1
ATOM 1591 O O . LEU A 1 193 ? -6.07 -12.398 23.281 1 57.19 193 LEU A O 1
ATOM 1595 N N . THR A 1 194 ? -6.922 -11.883 21.219 1 49.56 194 THR A N 1
ATOM 1596 C CA . THR A 1 194 ? -7.988 -11.172 21.922 1 49.56 194 THR A CA 1
ATOM 1597 C C . THR A 1 194 ? -9.156 -12.109 22.219 1 49.56 194 THR A C 1
ATOM 1599 O O . THR A 1 194 ? -9.508 -12.953 21.406 1 49.56 194 THR A O 1
ATOM 1602 N N . MET B 1 1 ? -16.922 -36.031 -28.281 1 60.84 1 MET B N 1
ATOM 1603 C CA . MET B 1 1 ? -17.031 -34.625 -27.906 1 60.84 1 MET B CA 1
ATOM 1604 C C . MET B 1 1 ? -16.125 -34.281 -26.734 1 60.84 1 MET B C 1
ATOM 1606 O O . MET B 1 1 ? -15.414 -33.281 -26.75 1 60.84 1 MET B O 1
ATOM 1610 N N . ASP B 1 2 ? -16.062 -35.156 -25.922 1 68.06 2 ASP B N 1
ATOM 1611 C CA . ASP B 1 2 ? -15.266 -34.969 -24.719 1 68.06 2 ASP B CA 1
ATOM 1612 C C . ASP B 1 2 ? -13.773 -34.938 -25.047 1 68.06 2 ASP B C 1
ATOM 1614 O O . ASP B 1 2 ? -13.023 -34.125 -24.516 1 68.06 2 ASP B O 1
ATOM 1618 N N . LYS B 1 3 ? -13.367 -36.031 -25.844 1 70.38 3 LYS B N 1
ATOM 1619 C CA . LYS B 1 3 ? -11.953 -36.094 -26.203 1 70.38 3 LYS B CA 1
ATOM 1620 C C . LYS B 1 3 ? -11.523 -34.875 -27.016 1 70.38 3 LYS B C 1
ATOM 1622 O O . LYS B 1 3 ? -10.406 -34.375 -26.859 1 70.38 3 LYS B O 1
ATOM 1627 N N . TYR B 1 4 ? -12.32 -34.406 -27.859 1 69.12 4 TYR B N 1
ATOM 1628 C CA . TYR B 1 4 ? -12.031 -33.219 -28.641 1 69.12 4 TYR B CA 1
ATOM 1629 C C . TYR B 1 4 ? -11.898 -31.984 -27.75 1 69.12 4 TYR B C 1
ATOM 1631 O O . TYR B 1 4 ? -11.039 -31.141 -27.969 1 69.12 4 TYR B O 1
ATOM 1639 N N . LEU B 1 5 ? -12.852 -31.891 -26.688 1 70.94 5 LEU B N 1
ATOM 1640 C CA . LEU B 1 5 ? -12.789 -30.766 -25.766 1 70.94 5 LEU B CA 1
ATOM 1641 C C . LEU B 1 5 ? -11.492 -30.812 -24.953 1 70.94 5 LEU B C 1
ATOM 1643 O O . LEU B 1 5 ? -10.898 -29.766 -24.688 1 70.94 5 LEU B O 1
ATOM 1647 N N . GLU B 1 6 ? -11.172 -31.984 -24.531 1 73 6 GLU B N 1
ATOM 1648 C CA . GLU B 1 6 ? -9.914 -32.125 -23.812 1 73 6 GLU B CA 1
ATOM 1649 C C . GLU B 1 6 ? -8.727 -31.719 -24.672 1 73 6 GLU B C 1
ATOM 1651 O O . GLU B 1 6 ? -7.785 -31.078 -24.188 1 73 6 GLU B O 1
ATOM 1656 N N . LYS B 1 7 ? -8.633 -32.344 -25.906 1 69.81 7 LYS B N 1
ATOM 1657 C CA . LYS B 1 7 ? -7.559 -31.969 -26.812 1 69.81 7 LYS B CA 1
ATOM 1658 C C . LYS B 1 7 ? -7.535 -30.453 -27.047 1 69.81 7 LYS B C 1
ATOM 1660 O O . LYS B 1 7 ? -6.465 -29.844 -27.109 1 69.81 7 LYS B O 1
ATOM 1665 N N . LYS B 1 8 ? -8.711 -29.875 -27.203 1 71.5 8 LYS B N 1
ATOM 1666 C CA . LYS B 1 8 ? -8.812 -28.422 -27.391 1 71.5 8 LYS B CA 1
ATOM 1667 C C . LYS B 1 8 ? -8.289 -27.672 -26.172 1 71.5 8 LYS B C 1
ATOM 1669 O O . LYS B 1 8 ? -7.57 -26.688 -26.312 1 71.5 8 LYS B O 1
ATOM 1674 N N . ASP B 1 9 ? -8.555 -28.234 -25.031 1 75 9 ASP B N 1
ATOM 1675 C CA . ASP B 1 9 ? -8.102 -27.625 -23.781 1 75 9 ASP B CA 1
ATOM 1676 C C . ASP B 1 9 ? -6.578 -27.688 -23.672 1 75 9 ASP B C 1
ATOM 1678 O O . ASP B 1 9 ? -5.938 -26.719 -23.25 1 75 9 ASP B O 1
ATOM 1682 N N . ARG B 1 10 ? -6.055 -28.906 -24.094 1 80.38 10 ARG B N 1
ATOM 1683 C CA . ARG B 1 10 ? -4.602 -29.062 -24.016 1 80.38 10 ARG B CA 1
ATOM 1684 C C . ARG B 1 10 ? -3.906 -28.125 -25.016 1 80.38 10 ARG B C 1
ATOM 1686 O O . ARG B 1 10 ? -2.838 -27.594 -24.719 1 80.38 10 ARG B O 1
ATOM 1693 N N . ARG B 1 11 ? -4.531 -28.047 -26.188 1 81.25 11 ARG B N 1
ATOM 1694 C CA . ARG B 1 11 ? -3.959 -27.156 -27.188 1 81.25 11 ARG B CA 1
ATOM 1695 C C . ARG B 1 11 ? -3.979 -25.703 -26.703 1 81.25 11 ARG B C 1
ATOM 1697 O O . ARG B 1 11 ? -3.01 -24.969 -26.891 1 81.25 11 ARG B O 1
ATOM 1704 N N . ILE B 1 12 ? -5.07 -25.359 -26.109 1 84.44 12 ILE B N 1
ATOM 1705 C CA . ILE B 1 12 ? -5.203 -24 -25.578 1 84.44 12 ILE B CA 1
ATOM 1706 C C . ILE B 1 12 ? -4.156 -23.766 -24.5 1 84.44 12 ILE B C 1
ATOM 1708 O O . ILE B 1 12 ? -3.502 -22.719 -24.484 1 84.44 12 ILE B O 1
ATOM 1712 N N . GLU B 1 13 ? -3.969 -24.703 -23.672 1 85.25 13 GLU B N 1
ATOM 1713 C CA . GLU B 1 13 ? -2.986 -24.578 -22.594 1 85.25 13 GLU B CA 1
ATOM 1714 C C . GLU B 1 13 ? -1.572 -24.453 -23.156 1 85.25 13 GLU B C 1
ATOM 1716 O O . GLU B 1 13 ? -0.76 -23.688 -22.625 1 85.25 13 GLU B O 1
ATOM 1721 N N . LYS B 1 14 ? -1.301 -25.281 -24.172 1 88.19 14 LYS B N 1
ATOM 1722 C CA . LYS B 1 14 ? 0.02 -25.219 -24.781 1 88.19 14 LYS B CA 1
ATOM 1723 C C . LYS B 1 14 ? 0.269 -23.844 -25.422 1 88.19 14 LYS B C 1
ATOM 1725 O O . LYS B 1 14 ? 1.36 -23.297 -25.297 1 88.19 14 LYS B O 1
ATOM 1730 N N . THR B 1 15 ? -0.772 -23.359 -26.109 1 90.38 15 THR B N 1
ATOM 1731 C CA . THR B 1 15 ? -0.637 -22.047 -26.734 1 90.38 15 THR B CA 1
ATOM 1732 C C . THR B 1 15 ? -0.434 -20.969 -25.672 1 90.38 15 THR B C 1
ATOM 1734 O O . THR B 1 15 ? 0.429 -20.094 -25.828 1 90.38 15 THR B O 1
ATOM 1737 N N . GLN B 1 16 ? -1.237 -21.109 -24.625 1 88.81 16 GLN B N 1
ATOM 1738 C CA . GLN B 1 16 ? -1.106 -20.125 -23.547 1 88.81 16 GLN B CA 1
ATOM 1739 C C . GLN B 1 16 ? 0.289 -20.172 -22.938 1 88.81 16 GLN B C 1
ATOM 1741 O O . GLN B 1 16 ? 0.88 -19.141 -22.641 1 88.81 16 GLN B O 1
ATOM 1746 N N . LYS B 1 17 ? 0.786 -21.328 -22.734 1 87.38 17 LYS B N 1
ATOM 1747 C CA . LYS B 1 17 ? 2.129 -21.469 -22.188 1 87.38 17 LYS B CA 1
ATOM 1748 C C . LYS B 1 17 ? 3.176 -20.859 -23.109 1 87.38 17 LYS B C 1
ATOM 1750 O O . LYS B 1 17 ? 4.102 -20.188 -22.672 1 87.38 17 LYS B O 1
ATOM 1755 N N . SER B 1 18 ? 3.004 -21.125 -24.438 1 91.5 18 SER B N 1
ATOM 1756 C CA . SER B 1 18 ? 3.939 -20.594 -25.422 1 91.5 18 SER B CA 1
ATOM 1757 C C . SER B 1 18 ? 3.945 -19.062 -25.391 1 91.5 18 SER B C 1
ATOM 1759 O O . SER B 1 18 ? 5.004 -18.438 -25.469 1 91.5 18 SER B O 1
ATOM 1761 N N . ILE B 1 19 ? 2.764 -18.594 -25.297 1 92.44 19 ILE B N 1
ATOM 1762 C CA . ILE B 1 19 ? 2.646 -17.141 -25.281 1 92.44 19 ILE B CA 1
ATOM 1763 C C . ILE B 1 19 ? 3.285 -16.578 -24.016 1 92.44 19 ILE B C 1
ATOM 1765 O O . ILE B 1 19 ? 4.035 -15.602 -24.062 1 92.44 19 ILE B O 1
ATOM 1769 N N . ARG B 1 20 ? 2.998 -17.188 -22.938 1 86.06 20 ARG B N 1
ATOM 1770 C CA . ARG B 1 20 ? 3.568 -16.766 -21.672 1 86.06 20 ARG B CA 1
ATOM 1771 C C . ARG B 1 20 ? 5.09 -16.844 -21.703 1 86.06 20 ARG B C 1
ATOM 1773 O O . ARG B 1 20 ? 5.773 -15.906 -21.266 1 86.06 20 ARG B O 1
ATOM 1780 N N . ASP B 1 21 ? 5.641 -17.922 -22.188 1 87.44 21 ASP B N 1
ATOM 1781 C CA . ASP B 1 21 ? 7.09 -18.094 -22.281 1 87.44 21 ASP B CA 1
ATOM 1782 C C . ASP B 1 21 ? 7.711 -17.031 -23.188 1 87.44 21 ASP B C 1
ATOM 1784 O O . ASP B 1 21 ? 8.781 -16.5 -22.891 1 87.44 21 ASP B O 1
ATOM 1788 N N . ALA B 1 22 ? 7.027 -16.75 -24.281 1 92.19 22 ALA B N 1
ATOM 1789 C CA . ALA B 1 22 ? 7.504 -15.719 -25.188 1 92.19 22 ALA B CA 1
ATOM 1790 C C . ALA B 1 22 ? 7.543 -14.352 -24.516 1 92.19 22 ALA B C 1
ATOM 1792 O O . ALA B 1 22 ? 8.5 -13.594 -24.688 1 92.19 22 ALA B O 1
ATOM 1793 N N . LEU B 1 23 ? 6.449 -14.141 -23.828 1 88.81 23 LEU B N 1
ATOM 1794 C CA . LEU B 1 23 ? 6.395 -12.867 -23.109 1 88.81 23 LEU B CA 1
ATOM 1795 C C . LEU B 1 23 ? 7.547 -12.75 -22.125 1 88.81 23 LEU B C 1
ATOM 1797 O O . LEU B 1 23 ? 8.203 -11.711 -22.047 1 88.81 23 LEU B O 1
ATOM 1801 N N . ILE B 1 24 ? 7.805 -13.742 -21.359 1 82.56 24 ILE B N 1
ATOM 1802 C CA . ILE B 1 24 ? 8.883 -13.734 -20.375 1 82.56 24 ILE B CA 1
ATOM 1803 C C . ILE B 1 24 ? 10.219 -13.5 -21.078 1 82.56 24 ILE B C 1
ATOM 1805 O O . ILE B 1 24 ? 11.047 -12.727 -20.594 1 82.56 24 ILE B O 1
ATOM 1809 N N . THR B 1 25 ? 10.438 -14.148 -22.156 1 87.19 25 THR B N 1
ATOM 1810 C CA . THR B 1 25 ? 11.656 -13.984 -22.953 1 87.19 25 THR B CA 1
ATOM 1811 C C . THR B 1 25 ? 11.828 -12.539 -23.391 1 87.19 25 THR B C 1
ATOM 1813 O O . THR B 1 25 ? 12.906 -11.953 -23.234 1 87.19 25 THR B O 1
ATOM 1816 N N . LEU B 1 26 ? 10.773 -11.977 -23.859 1 88.25 26 LEU B N 1
ATOM 1817 C CA . LEU B 1 26 ? 10.844 -10.609 -24.359 1 88.25 26 LEU B CA 1
ATOM 1818 C C . LEU B 1 26 ? 11.039 -9.617 -23.203 1 88.25 26 LEU B C 1
ATOM 1820 O O . LEU B 1 26 ? 11.727 -8.609 -23.359 1 88.25 26 LEU B O 1
ATOM 1824 N N . LEU B 1 27 ? 10.414 -9.953 -22.109 1 82.69 27 LEU B N 1
ATOM 1825 C CA . LEU B 1 27 ? 10.516 -9.078 -20.953 1 82.69 27 LEU B CA 1
ATOM 1826 C C . LEU B 1 27 ? 11.953 -9.031 -20.438 1 82.69 27 LEU B C 1
ATOM 1828 O O . LEU B 1 27 ? 12.328 -8.094 -19.734 1 82.69 27 LEU B O 1
ATOM 1832 N N . ALA B 1 28 ? 12.766 -10.023 -20.688 1 80.69 28 ALA B N 1
ATOM 1833 C CA . ALA B 1 28 ? 14.18 -10.023 -20.312 1 80.69 28 ALA B CA 1
ATOM 1834 C C . ALA B 1 28 ? 14.977 -9.039 -21.156 1 80.69 28 ALA B C 1
ATOM 1836 O O . ALA B 1 28 ? 16.047 -8.578 -20.734 1 80.69 28 ALA B O 1
ATOM 1837 N N . GLU B 1 29 ? 14.383 -8.602 -22.25 1 83.69 29 GLU B N 1
ATOM 1838 C CA . GLU B 1 29 ? 15.125 -7.773 -23.203 1 83.69 29 GLU B CA 1
ATOM 1839 C C . GLU B 1 29 ? 14.586 -6.344 -23.219 1 83.69 29 GLU B C 1
ATOM 1841 O O . GLU B 1 29 ? 15.32 -5.406 -23.531 1 83.69 29 GLU B O 1
ATOM 1846 N N . LYS B 1 30 ? 13.289 -6.234 -22.969 1 82.12 30 LYS B N 1
ATOM 1847 C CA . LYS B 1 30 ? 12.703 -4.902 -23.094 1 82.12 30 LYS B CA 1
ATOM 1848 C C . LYS B 1 30 ? 11.492 -4.754 -22.172 1 82.12 30 LYS B C 1
ATOM 1850 O O . LYS B 1 30 ? 10.969 -5.746 -21.656 1 82.12 30 LYS B O 1
ATOM 1855 N N . ASP B 1 31 ? 11.141 -3.576 -22 1 79.19 31 ASP B N 1
ATOM 1856 C CA . ASP B 1 31 ? 9.961 -3.25 -21.203 1 79.19 31 ASP B CA 1
ATOM 1857 C C . ASP B 1 31 ? 8.688 -3.736 -21.891 1 79.19 31 ASP B C 1
ATOM 1859 O O . ASP B 1 31 ? 8.594 -3.736 -23.109 1 79.19 31 ASP B O 1
ATOM 1863 N N . ALA B 1 32 ? 7.742 -4.09 -21.094 1 80.44 32 ALA B N 1
ATOM 1864 C CA . ALA B 1 32 ? 6.473 -4.602 -21.594 1 80.44 32 ALA B CA 1
ATOM 1865 C C . ALA B 1 32 ? 5.836 -3.625 -22.578 1 80.44 32 ALA B C 1
ATOM 1867 O O . ALA B 1 32 ? 5.219 -4.039 -23.562 1 80.44 32 ALA B O 1
ATOM 1868 N N . SER B 1 33 ? 6.055 -2.381 -22.328 1 80 33 SER B N 1
ATOM 1869 C CA . SER B 1 33 ? 5.438 -1.353 -23.156 1 80 33 SER B CA 1
ATOM 1870 C C . SER B 1 33 ? 6.023 -1.352 -24.562 1 80 33 SER B C 1
ATOM 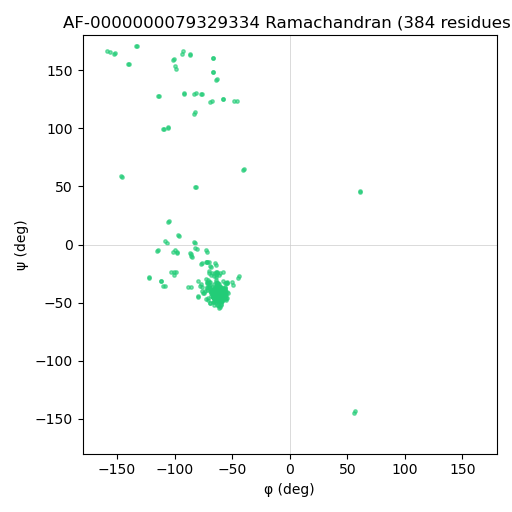1872 O O . SER B 1 33 ? 5.43 -0.794 -25.484 1 80 33 SER B O 1
ATOM 1874 N N . LYS B 1 34 ? 7.043 -1.852 -24.719 1 86.75 34 LYS B N 1
ATOM 1875 C CA . LYS B 1 34 ? 7.727 -1.844 -26 1 86.75 34 LYS B CA 1
ATOM 1876 C C . LYS B 1 34 ? 7.488 -3.148 -26.75 1 86.75 34 LYS B C 1
ATOM 1878 O O . LYS B 1 34 ? 7.93 -3.301 -27.906 1 86.75 34 LYS B O 1
ATOM 1883 N N . ILE B 1 35 ? 6.867 -4.078 -26.156 1 90.12 35 ILE B N 1
ATOM 1884 C CA . ILE B 1 35 ? 6.605 -5.359 -26.797 1 90.12 35 ILE B CA 1
ATOM 1885 C C . ILE B 1 35 ? 5.355 -5.254 -27.672 1 90.12 35 ILE B C 1
ATOM 1887 O O . ILE B 1 35 ? 4.32 -4.762 -27.234 1 90.12 35 ILE B O 1
ATOM 1891 N N . THR B 1 36 ? 5.516 -5.691 -28.891 1 92.25 36 THR B N 1
ATOM 1892 C CA . THR B 1 36 ? 4.359 -5.719 -29.766 1 92.25 36 THR B CA 1
ATOM 1893 C C . THR B 1 36 ? 3.779 -7.125 -29.875 1 92.25 36 THR B C 1
ATOM 1895 O O . THR B 1 36 ? 4.473 -8.109 -29.594 1 92.25 36 THR B O 1
ATOM 1898 N N . ILE B 1 37 ? 2.553 -7.164 -30.25 1 93.06 37 ILE B N 1
ATOM 1899 C CA . ILE B 1 37 ? 1.889 -8.453 -30.422 1 93.06 37 ILE B CA 1
ATOM 1900 C C . ILE B 1 37 ? 2.572 -9.25 -31.531 1 93.06 37 ILE B C 1
ATOM 1902 O O . ILE B 1 37 ? 2.699 -10.469 -31.438 1 93.06 37 ILE B O 1
ATOM 1906 N N . LYS B 1 38 ? 3.014 -8.469 -32.5 1 94.5 38 LYS B N 1
ATOM 1907 C CA . LYS B 1 38 ? 3.727 -9.133 -33.562 1 94.5 38 LYS B CA 1
ATOM 1908 C C . LYS B 1 38 ? 4.98 -9.836 -33.062 1 94.5 38 LYS B C 1
ATOM 1910 O O . LYS B 1 38 ? 5.188 -11.023 -33.344 1 94.5 38 LYS B O 1
ATOM 1915 N N . GLU B 1 39 ? 5.762 -9.219 -32.438 1 94.62 39 GLU B N 1
ATOM 1916 C CA . GLU B 1 39 ? 6.996 -9.758 -31.859 1 94.62 39 GLU B CA 1
ATOM 1917 C C . GLU B 1 39 ? 6.711 -10.906 -30.906 1 94.62 39 GLU B C 1
ATOM 1919 O O . GLU B 1 39 ? 7.414 -11.922 -30.922 1 94.62 39 GLU B O 1
ATOM 1924 N N . LEU B 1 40 ? 5.664 -10.727 -30.156 1 93.81 40 LEU B N 1
ATOM 1925 C CA . LEU B 1 40 ? 5.281 -11.75 -29.203 1 93.81 40 LEU B CA 1
ATOM 1926 C C . LEU B 1 40 ? 4.816 -13.016 -29.906 1 93.81 40 LEU B C 1
ATOM 1928 O O . LEU B 1 40 ? 5.219 -14.125 -29.547 1 93.81 40 LEU B O 1
ATOM 1932 N N . ALA B 1 41 ? 4.043 -12.852 -30.844 1 95.56 41 ALA B N 1
ATOM 1933 C CA . ALA B 1 41 ? 3.557 -13.984 -31.625 1 95.56 41 ALA B CA 1
ATOM 1934 C C . ALA B 1 41 ? 4.707 -14.719 -32.312 1 95.56 41 ALA B C 1
ATOM 1936 O O . ALA B 1 41 ? 4.762 -15.953 -32.281 1 95.56 41 ALA B O 1
ATOM 1937 N N . GLU B 1 42 ? 5.52 -13.961 -32.875 1 95.5 42 GLU B N 1
ATOM 1938 C CA . GLU B 1 42 ? 6.676 -14.562 -33.531 1 95.5 42 GLU B CA 1
ATOM 1939 C C . GLU B 1 42 ? 7.531 -15.352 -32.531 1 95.5 42 GLU B C 1
ATOM 1941 O O . GLU B 1 42 ? 7.934 -16.484 -32.812 1 95.5 42 GLU B O 1
ATOM 1946 N N . THR B 1 43 ? 7.82 -14.844 -31.469 1 95.06 43 THR B N 1
ATOM 1947 C CA . THR B 1 43 ? 8.625 -15.484 -30.438 1 95.06 43 THR B CA 1
ATOM 1948 C C . THR B 1 43 ? 7.941 -16.75 -29.922 1 95.06 43 THR B C 1
ATOM 1950 O O . THR B 1 43 ? 8.609 -17.734 -29.609 1 95.06 43 THR B O 1
ATOM 1953 N N . ALA B 1 44 ? 6.629 -16.734 -29.891 1 94.62 44 ALA B N 1
ATOM 1954 C CA . ALA B 1 44 ? 5.84 -17.859 -29.422 1 94.62 44 ALA B CA 1
ATOM 1955 C C . ALA B 1 44 ? 5.59 -18.875 -30.547 1 94.62 44 ALA B C 1
ATOM 1957 O O . ALA B 1 44 ? 5.016 -19.938 -30.312 1 94.62 44 ALA B O 1
ATOM 1958 N N . ASN B 1 45 ? 5.992 -18.422 -31.688 1 95.19 45 ASN B N 1
ATOM 1959 C CA . ASN B 1 45 ? 5.801 -19.266 -32.875 1 95.19 45 ASN B CA 1
ATOM 1960 C C . ASN B 1 45 ? 4.324 -19.547 -33.125 1 95.19 45 ASN B C 1
ATOM 1962 O O . ASN B 1 45 ? 3.934 -20.688 -33.344 1 95.19 45 ASN B O 1
ATOM 1966 N N . ILE B 1 46 ? 3.645 -18.453 -33 1 94.06 46 ILE B N 1
ATOM 1967 C CA . ILE B 1 46 ? 2.23 -18.5 -33.344 1 94.06 46 ILE B CA 1
ATOM 1968 C C . ILE 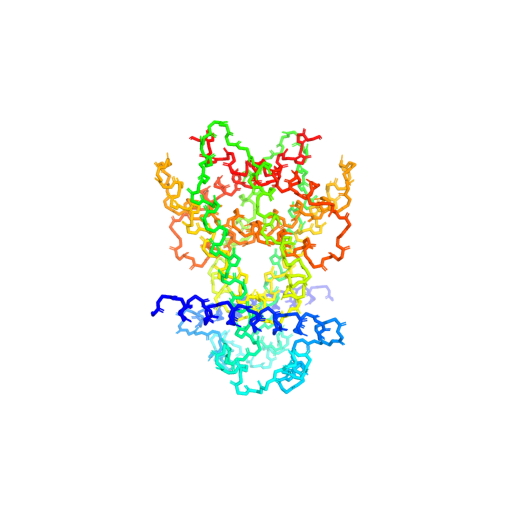B 1 46 ? 1.881 -17.312 -34.25 1 94.06 46 ILE B C 1
ATOM 1970 O O . ILE B 1 46 ? 2.695 -16.406 -34.438 1 94.06 46 ILE B O 1
ATOM 1974 N N . ASN B 1 47 ? 0.695 -17.344 -34.781 1 90.81 47 ASN B N 1
ATOM 1975 C CA . ASN B 1 47 ? 0.221 -16.188 -35.531 1 90.81 47 ASN B CA 1
ATOM 1976 C C . ASN B 1 47 ? -0.565 -15.219 -34.656 1 90.81 47 ASN B C 1
ATOM 1978 O O . ASN B 1 47 ? -1.012 -15.586 -33.562 1 90.81 47 ASN B O 1
ATOM 1982 N N . ARG B 1 48 ? -0.754 -14.125 -35.156 1 90.75 48 ARG B N 1
ATOM 1983 C CA . ARG B 1 48 ? -1.453 -13.07 -34.438 1 90.75 48 ARG B CA 1
ATOM 1984 C C . ARG B 1 48 ? -2.904 -13.453 -34.156 1 90.75 48 ARG B C 1
ATOM 1986 O O . ARG B 1 48 ? -3.467 -13.102 -33.125 1 90.75 48 ARG B O 1
ATOM 1993 N N . LYS B 1 49 ? -3.455 -14.117 -35.125 1 92.81 49 LYS B N 1
ATOM 1994 C CA . LYS B 1 49 ? -4.848 -14.516 -34.969 1 92.81 49 LYS B CA 1
ATOM 1995 C C . LYS B 1 49 ? -5.02 -15.453 -33.781 1 92.81 49 LYS B C 1
ATOM 1997 O O . LYS B 1 49 ? -5.988 -15.336 -33 1 92.81 49 LYS B O 1
ATOM 2002 N N . THR B 1 50 ? -4.059 -16.359 -33.688 1 91.94 50 THR B N 1
ATOM 2003 C CA . THR B 1 50 ? -4.062 -17.281 -32.562 1 91.94 50 THR B CA 1
ATOM 2004 C C . THR B 1 50 ? -3.918 -16.531 -31.234 1 91.94 50 THR B C 1
ATOM 2006 O O . THR B 1 50 ? -4.57 -16.875 -30.25 1 91.94 50 THR B O 1
ATOM 2009 N N . PHE B 1 51 ? -3.064 -15.484 -31.234 1 94.81 51 PHE B N 1
ATOM 2010 C CA . PHE B 1 51 ? -2.908 -14.68 -30.031 1 94.81 51 PHE B CA 1
ATOM 2011 C C . PHE B 1 51 ? -4.254 -14.125 -29.578 1 94.81 51 PHE B C 1
ATOM 2013 O O . PHE B 1 51 ? -4.602 -14.227 -28.391 1 94.81 51 PHE B O 1
ATOM 2020 N N . TYR B 1 52 ? -5.082 -13.648 -30.5 1 91.19 52 TYR B N 1
ATOM 2021 C CA . TYR B 1 52 ? -6.316 -12.945 -30.172 1 91.19 52 TYR B CA 1
ATOM 2022 C C . TYR B 1 52 ? -7.406 -13.922 -29.75 1 91.19 52 TYR B C 1
ATOM 2024 O O . TYR B 1 52 ? -8.43 -13.516 -29.188 1 91.19 52 TYR B O 1
ATOM 2032 N N . MET B 1 53 ? -7.195 -15.164 -30.062 1 92 53 MET B N 1
ATOM 2033 C CA . MET B 1 53 ? -8.117 -16.172 -29.547 1 92 53 MET B CA 1
ATOM 2034 C C . MET B 1 53 ? -7.949 -16.359 -28.047 1 92 53 MET B C 1
ATOM 2036 O O . MET B 1 53 ? -8.867 -16.828 -27.359 1 92 53 MET B O 1
ATOM 2040 N N . HIS B 1 54 ? -6.766 -16.016 -27.609 1 91.62 54 HIS B N 1
ATOM 2041 C CA . HIS B 1 54 ? -6.461 -16.266 -26.203 1 91.62 54 HIS B CA 1
ATOM 2042 C C . HIS B 1 54 ? -6.414 -14.977 -25.391 1 91.62 54 HIS B C 1
ATOM 2044 O O . HIS B 1 54 ? -6.789 -14.953 -24.219 1 91.62 54 HIS B O 1
ATOM 2050 N N . TYR B 1 55 ? -5.926 -13.898 -26 1 92.44 55 TYR B N 1
ATOM 2051 C CA . TYR B 1 55 ? -5.723 -12.633 -25.312 1 92.44 55 TYR B CA 1
ATOM 2052 C C . TYR B 1 55 ? -6.113 -11.453 -26.203 1 92.44 55 TYR B C 1
ATOM 2054 O O . TYR B 1 55 ? -6.055 -11.547 -27.422 1 92.44 55 TYR B O 1
ATOM 2062 N N . SER B 1 56 ? -6.449 -10.359 -25.578 1 93.06 56 SER B N 1
ATOM 2063 C CA . SER B 1 56 ? -6.82 -9.164 -26.328 1 93.06 56 SER B CA 1
ATOM 2064 C C . SER B 1 56 ? -5.664 -8.172 -26.391 1 93.06 56 SER B C 1
ATOM 2066 O O . SER B 1 56 ? -5.641 -7.293 -27.25 1 93.06 56 SER B O 1
ATOM 2068 N N . SER B 1 57 ? -4.789 -8.203 -25.453 1 89.38 57 SER B N 1
ATOM 2069 C CA . SER B 1 57 ? -3.631 -7.32 -25.359 1 89.38 57 SER B CA 1
ATOM 2070 C C . SER B 1 57 ? -2.525 -7.949 -24.516 1 89.38 57 SER B C 1
ATOM 2072 O O . SER B 1 57 ? -2.73 -8.984 -23.891 1 89.38 57 SER B O 1
ATOM 2074 N N . ILE B 1 58 ? -1.441 -7.391 -24.625 1 87.12 58 ILE B N 1
ATOM 2075 C CA . ILE B 1 58 ? -0.327 -7.84 -23.797 1 87.12 58 ILE B CA 1
ATOM 2076 C C . ILE B 1 58 ? -0.701 -7.723 -22.312 1 87.12 58 ILE B C 1
ATOM 2078 O O . ILE B 1 58 ? -0.408 -8.617 -21.516 1 87.12 58 ILE B O 1
ATOM 2082 N N . ASP B 1 59 ? -1.431 -6.699 -21.891 1 82.44 59 ASP B N 1
ATOM 2083 C CA . ASP B 1 59 ? -1.874 -6.504 -20.516 1 82.44 59 ASP B CA 1
ATOM 2084 C C . ASP B 1 59 ? -2.826 -7.617 -20.078 1 82.44 59 ASP B C 1
ATOM 2086 O O . ASP B 1 59 ? -2.844 -8.008 -18.922 1 82.44 59 ASP B O 1
ATOM 2090 N N . ASP B 1 60 ? -3.566 -8.086 -21.094 1 86.25 60 ASP B N 1
ATOM 2091 C CA . ASP B 1 60 ? -4.5 -9.172 -20.812 1 86.25 60 ASP B CA 1
ATOM 2092 C C . ASP B 1 60 ? -3.758 -10.422 -20.344 1 86.25 60 ASP B C 1
ATOM 2094 O O . ASP B 1 60 ? -4.273 -11.188 -19.516 1 86.25 60 ASP B O 1
ATOM 2098 N N . ILE B 1 61 ? -2.641 -10.625 -20.891 1 86.12 61 ILE B N 1
ATOM 2099 C CA . ILE B 1 61 ? -1.834 -11.766 -20.469 1 86.12 61 ILE B CA 1
ATOM 2100 C C . ILE B 1 61 ? -1.48 -11.641 -18.984 1 86.12 61 ILE B C 1
ATOM 2102 O O . ILE B 1 61 ? -1.66 -12.586 -18.219 1 86.12 61 ILE B O 1
ATOM 2106 N N . PHE B 1 62 ? -1.066 -10.445 -18.641 1 81.5 62 PHE B N 1
ATOM 2107 C CA . PHE B 1 62 ? -0.704 -10.188 -17.25 1 81.5 62 PHE B CA 1
ATOM 2108 C C . PHE B 1 62 ? -1.899 -10.414 -16.328 1 81.5 62 PHE B C 1
ATOM 2110 O O . PHE B 1 62 ? -1.772 -11.047 -15.281 1 81.5 62 PHE B O 1
ATOM 2117 N N . ASP B 1 63 ? -3.023 -9.906 -16.781 1 82.06 63 ASP B N 1
ATOM 2118 C CA . ASP B 1 63 ? -4.234 -10.023 -15.969 1 82.06 63 ASP B CA 1
ATOM 2119 C C . ASP B 1 63 ? -4.605 -11.484 -15.742 1 82.06 63 ASP B C 1
ATOM 2121 O O . ASP B 1 63 ? -4.969 -11.875 -14.633 1 82.06 63 ASP B O 1
ATOM 2125 N N . LYS B 1 64 ? -4.57 -12.18 -16.812 1 84.44 64 LYS B N 1
ATOM 2126 C CA . LYS B 1 64 ? -4.953 -13.578 -16.703 1 84.44 64 LYS B CA 1
ATOM 2127 C C . LYS B 1 64 ? -4.008 -14.344 -15.781 1 84.44 64 LYS B C 1
ATOM 2129 O O . LYS B 1 64 ? -4.453 -15.125 -14.945 1 84.44 64 LYS B O 1
ATOM 2134 N N . ILE B 1 65 ? -2.721 -14.164 -15.938 1 82.06 65 ILE B N 1
ATOM 2135 C CA . ILE B 1 65 ? -1.737 -14.844 -15.102 1 82.06 65 ILE B CA 1
ATOM 2136 C C . ILE B 1 65 ? -1.929 -14.438 -13.641 1 82.06 65 ILE B C 1
ATOM 2138 O O . ILE B 1 65 ? -1.905 -15.281 -12.742 1 82.06 65 ILE B O 1
ATOM 2142 N N . ALA B 1 66 ? -2.176 -13.125 -13.477 1 80.81 66 ALA B N 1
ATOM 2143 C CA . ALA B 1 66 ? -2.383 -12.625 -12.117 1 80.81 66 ALA B CA 1
ATOM 2144 C C . ALA B 1 66 ? -3.639 -13.227 -11.492 1 80.81 66 ALA B C 1
ATOM 2146 O O . ALA B 1 66 ? -3.635 -13.609 -10.32 1 80.81 66 ALA B O 1
ATOM 2147 N N . ASN B 1 67 ? -4.672 -13.352 -12.258 1 84.62 67 ASN B N 1
ATOM 2148 C CA . ASN B 1 67 ? -5.922 -13.914 -11.766 1 84.62 67 ASN B CA 1
ATOM 2149 C C . ASN B 1 67 ? -5.758 -15.391 -11.398 1 84.62 67 ASN B C 1
ATOM 2151 O O . ASN B 1 67 ? -6.363 -15.859 -10.43 1 84.62 67 ASN B O 1
ATOM 2155 N N . GLU B 1 68 ? -4.996 -16.062 -12.211 1 85.44 68 GLU B N 1
ATOM 2156 C CA . GLU B 1 68 ? -4.719 -17.453 -11.891 1 85.44 68 GLU B CA 1
ATOM 2157 C C . GLU B 1 68 ? -3.982 -17.578 -10.562 1 85.44 68 GLU B C 1
ATOM 2159 O O . GLU B 1 68 ? -4.289 -18.453 -9.758 1 85.44 68 GLU B O 1
ATOM 2164 N N . ALA B 1 69 ? -2.998 -16.719 -10.375 1 84 69 ALA B N 1
ATOM 2165 C CA . ALA B 1 69 ? -2.273 -16.719 -9.109 1 84 69 ALA B CA 1
ATOM 2166 C C . ALA B 1 69 ? -3.197 -16.359 -7.949 1 84 69 ALA B C 1
ATOM 2168 O O . ALA B 1 69 ? -3.125 -16.969 -6.879 1 84 69 ALA B O 1
ATOM 2169 N N . ILE B 1 70 ? -4.078 -15.445 -8.141 1 85.12 70 ILE B N 1
ATOM 2170 C CA . ILE B 1 70 ? -5.023 -15 -7.125 1 85.12 70 ILE B CA 1
ATOM 2171 C C . ILE B 1 70 ? -5.938 -16.156 -6.734 1 85.12 70 ILE B C 1
ATOM 2173 O O . ILE B 1 70 ? -6.199 -16.375 -5.547 1 85.12 70 ILE B O 1
ATOM 2177 N N . GLU B 1 71 ? -6.43 -16.828 -7.758 1 88.56 71 GLU B N 1
ATOM 2178 C CA . GLU B 1 71 ? -7.297 -17.969 -7.473 1 88.56 71 GLU B CA 1
ATOM 2179 C C . GLU B 1 71 ? -6.582 -19.016 -6.617 1 88.56 71 GLU B C 1
ATOM 2181 O O . GLU B 1 71 ? -7.168 -19.562 -5.684 1 88.56 71 GLU B O 1
ATOM 2186 N N . LYS B 1 72 ? -5.328 -19.281 -6.953 1 89.19 72 LYS B N 1
ATOM 2187 C CA . LYS B 1 72 ? -4.543 -20.219 -6.145 1 89.19 72 LYS B CA 1
ATOM 2188 C C . LYS B 1 72 ? -4.383 -19.703 -4.719 1 89.19 72 LYS B C 1
ATOM 2190 O O . LYS B 1 72 ? -4.492 -20.469 -3.76 1 89.19 72 LYS B O 1
ATOM 2195 N N . PHE B 1 73 ? -4.195 -18.406 -4.57 1 84.25 73 PHE B N 1
ATOM 2196 C CA . PHE B 1 73 ? -4.051 -17.797 -3.256 1 84.25 73 PHE B CA 1
ATOM 2197 C C . PHE B 1 73 ? -5.344 -17.906 -2.457 1 84.25 73 PHE B C 1
ATOM 2199 O O . PHE B 1 73 ? -5.316 -18.219 -1.266 1 84.25 73 PHE B O 1
ATOM 2206 N N . LEU B 1 74 ? -6.402 -17.688 -3.104 1 84.31 74 LEU B N 1
ATOM 2207 C CA . LEU B 1 74 ? -7.703 -17.766 -2.443 1 84.31 74 LEU B CA 1
ATOM 2208 C C . LEU B 1 74 ? -7.969 -19.188 -1.934 1 84.31 74 LEU B C 1
ATOM 2210 O O . LEU B 1 74 ? -8.523 -19.359 -0.848 1 84.31 74 LEU B O 1
ATOM 2214 N N . LEU B 1 75 ? -7.586 -20.109 -2.732 1 87.38 75 LEU B N 1
ATOM 2215 C CA . LEU B 1 75 ? -7.758 -21.5 -2.318 1 87.38 75 LEU B CA 1
ATOM 2216 C C . LEU B 1 75 ? -6.926 -21.797 -1.075 1 87.38 75 LEU B C 1
ATOM 2218 O O . LEU B 1 75 ? -7.383 -22.5 -0.174 1 87.38 75 LEU B O 1
ATOM 2222 N N . ILE B 1 76 ? -5.746 -21.234 -1.01 1 86.25 76 ILE B N 1
ATOM 2223 C CA . ILE B 1 76 ? -4.875 -21.406 0.147 1 86.25 76 ILE B CA 1
ATOM 2224 C C . ILE B 1 76 ? -5.492 -20.734 1.366 1 86.25 76 ILE B C 1
ATOM 2226 O O . ILE B 1 76 ? -5.547 -21.312 2.449 1 86.25 76 ILE B O 1
ATOM 2230 N N . LEU B 1 77 ? -5.996 -19.516 1.185 1 81.88 77 LEU B N 1
ATOM 2231 C CA . LEU B 1 77 ? -6.613 -18.75 2.27 1 81.88 77 LEU B CA 1
ATOM 2232 C C . LEU B 1 77 ? -7.852 -19.469 2.799 1 81.88 77 LEU B C 1
ATOM 2234 O O . LEU B 1 77 ? -8.102 -19.484 4.008 1 81.88 77 LEU B O 1
ATOM 2238 N N . ASP B 1 78 ? -8.562 -20.031 1.9 1 82.81 78 ASP B N 1
ATOM 2239 C CA . ASP B 1 78 ? -9.789 -20.734 2.277 1 82.81 78 ASP B CA 1
ATOM 2240 C C . ASP B 1 78 ? -9.484 -21.922 3.17 1 82.81 78 ASP B C 1
ATOM 2242 O O . ASP B 1 78 ? -10.281 -22.281 4.047 1 82.81 78 ASP B O 1
ATOM 2246 N N . LYS B 1 79 ? -8.375 -22.516 2.938 1 82.38 79 LYS B N 1
ATOM 2247 C CA . LYS B 1 79 ? -8 -23.719 3.697 1 82.38 79 LYS B CA 1
ATOM 2248 C C . LYS B 1 79 ? -7.32 -23.344 5.008 1 82.38 79 LYS B C 1
ATOM 2250 O O . LYS B 1 79 ? -7.102 -24.188 5.871 1 82.38 79 LYS B O 1
ATOM 2255 N N . CYS B 1 80 ? -7.027 -22.062 5.07 1 77.19 80 CYS B N 1
ATOM 2256 C CA . CYS B 1 80 ? -6.277 -21.625 6.238 1 77.19 80 CYS B CA 1
ATOM 2257 C C . CYS B 1 80 ? -7.219 -21.172 7.352 1 77.19 80 CYS B C 1
ATOM 2259 O O . CYS B 1 80 ? -8.234 -20.531 7.086 1 77.19 80 CYS B O 1
ATOM 2261 N N . ASP B 1 81 ? -6.957 -21.719 8.531 1 75.19 81 ASP B N 1
ATOM 2262 C CA . ASP B 1 81 ? -7.586 -21.203 9.75 1 75.19 81 ASP B CA 1
ATOM 2263 C C . ASP B 1 81 ? -6.57 -20.5 10.641 1 75.19 81 ASP B C 1
ATOM 2265 O O . ASP B 1 81 ? -5.848 -21.141 11.398 1 75.19 81 ASP B O 1
ATOM 2269 N N . PHE B 1 82 ? -6.582 -19.172 10.523 1 70.19 82 PHE B N 1
ATOM 2270 C CA . PHE B 1 82 ? -5.605 -18.344 11.227 1 70.19 82 PHE B CA 1
ATOM 2271 C C . PHE B 1 82 ? -5.77 -18.469 12.734 1 70.19 82 PHE B C 1
ATOM 2273 O O . PHE B 1 82 ? -4.852 -18.156 13.492 1 70.19 82 PHE B O 1
ATOM 2280 N N . PHE B 1 83 ? -6.875 -18.953 13.18 1 67.06 83 PHE B N 1
ATOM 2281 C CA . PHE B 1 83 ? -7.191 -19.016 14.602 1 67.06 83 PHE B CA 1
ATOM 2282 C C . PHE B 1 83 ? -6.938 -20.406 15.164 1 67.06 83 PHE B C 1
ATOM 2284 O O . PHE B 1 83 ? -7.043 -20.625 16.375 1 67.06 83 PHE B O 1
ATOM 2291 N N . TYR B 1 84 ? -6.594 -21.266 14.211 1 71.62 84 TYR B N 1
ATOM 2292 C CA . TYR B 1 84 ? -6.262 -22.609 14.664 1 71.62 84 TYR B CA 1
ATOM 2293 C C . TYR B 1 84 ? -4.957 -22.625 15.453 1 71.62 84 TYR B C 1
ATOM 2295 O O . TYR B 1 84 ? -3.979 -21.984 15.047 1 71.62 84 TYR B O 1
ATOM 2303 N N . GLU B 1 85 ? -5.082 -23.109 16.688 1 68.19 85 GLU B N 1
ATOM 2304 C CA . GLU B 1 85 ? -3.969 -23.109 17.625 1 68.19 85 GLU B CA 1
ATOM 2305 C C . GLU B 1 85 ? -2.678 -23.578 16.953 1 68.19 85 GLU B C 1
ATOM 2307 O O . GLU B 1 85 ? -1.589 -23.109 17.312 1 68.19 85 GLU B O 1
ATOM 2312 N N . GLN B 1 86 ? -2.865 -24.375 15.961 1 72.06 86 GLN B N 1
ATOM 2313 C CA . GLN B 1 86 ? -1.676 -24.938 15.328 1 72.06 86 GLN B CA 1
ATOM 2314 C C . GLN B 1 86 ? -1.401 -24.281 13.984 1 72.06 86 GLN B C 1
ATOM 2316 O O . GLN B 1 86 ? -0.701 -24.844 13.141 1 72.06 86 GLN B O 1
ATOM 2321 N N . PHE B 1 87 ? -2.035 -23.125 13.914 1 78.81 87 PHE B N 1
ATOM 2322 C CA . PHE B 1 87 ? -1.76 -22.422 12.664 1 78.81 87 PHE B CA 1
ATOM 2323 C C . PHE B 1 87 ? -0.264 -22.172 12.5 1 78.81 87 PHE B C 1
ATOM 2325 O O . PHE B 1 87 ? 0.399 -21.703 13.43 1 78.81 87 PHE B O 1
ATOM 2332 N N . ASP B 1 88 ? 0.211 -22.625 11.398 1 85.31 88 ASP B N 1
ATOM 2333 C CA . ASP B 1 88 ? 1.627 -22.5 11.062 1 85.31 88 ASP B CA 1
ATOM 2334 C C . ASP B 1 88 ? 1.847 -21.438 9.992 1 85.31 88 ASP B C 1
ATOM 2336 O O . ASP B 1 88 ? 1.688 -21.703 8.805 1 85.31 88 ASP B O 1
ATOM 2340 N N . ALA B 1 89 ? 2.275 -20.281 10.422 1 85.88 89 ALA B N 1
ATOM 2341 C CA . ALA B 1 89 ? 2.48 -19.141 9.547 1 85.88 89 ALA B CA 1
ATOM 2342 C C . ALA B 1 89 ? 3.566 -19.422 8.516 1 85.88 89 ALA B C 1
ATOM 2344 O O . ALA B 1 89 ? 3.463 -18.984 7.363 1 85.88 89 ALA B O 1
ATOM 2345 N N . TYR B 1 90 ? 4.516 -20.156 8.969 1 90.44 90 TYR B N 1
ATOM 2346 C CA . TYR B 1 90 ? 5.602 -20.5 8.055 1 90.44 90 TYR B CA 1
ATOM 2347 C C . TYR B 1 90 ? 5.09 -21.328 6.887 1 90.44 90 TYR B C 1
ATOM 2349 O O . TYR B 1 90 ? 5.41 -21.047 5.727 1 90.44 90 TYR B O 1
ATOM 2357 N N . THR B 1 91 ? 4.324 -22.359 7.207 1 90.88 91 THR B N 1
ATOM 2358 C CA . THR B 1 91 ? 3.76 -23.203 6.172 1 90.88 91 THR B CA 1
ATOM 2359 C C . THR B 1 91 ? 2.838 -22.406 5.254 1 90.88 91 THR B C 1
ATOM 2361 O O . THR B 1 91 ? 2.818 -22.625 4.039 1 90.88 91 THR B O 1
ATOM 2364 N N . PHE B 1 92 ? 2.111 -21.469 5.84 1 88.44 92 PHE B N 1
ATOM 2365 C CA . PHE B 1 92 ? 1.228 -20.609 5.07 1 88.44 92 PHE B CA 1
ATOM 2366 C C . PHE B 1 92 ? 2.016 -19.812 4.031 1 88.44 92 PHE B C 1
ATOM 2368 O O . PHE B 1 92 ? 1.719 -19.875 2.838 1 88.44 92 PHE B O 1
ATOM 2375 N N . PHE B 1 93 ? 3.092 -19.109 4.383 1 92.31 93 PHE B N 1
ATOM 2376 C CA . PHE B 1 93 ? 3.867 -18.281 3.467 1 92.31 93 PHE B CA 1
ATOM 2377 C C . PHE B 1 93 ? 4.684 -19.141 2.512 1 92.31 93 PHE B C 1
ATOM 2379 O O . PHE B 1 93 ? 4.906 -18.766 1.361 1 92.31 93 PHE B O 1
ATOM 2386 N N . THR B 1 94 ? 5.059 -20.359 3.041 1 93.5 94 THR B N 1
ATOM 2387 C CA . THR B 1 94 ? 5.727 -21.297 2.139 1 93.5 94 THR B CA 1
ATOM 2388 C C . THR B 1 94 ? 4.797 -21.703 1 1 93.5 94 THR B C 1
ATOM 2390 O O . THR B 1 94 ? 5.219 -21.781 -0.156 1 93.5 94 THR B O 1
ATOM 2393 N N . THR B 1 95 ? 3.604 -21.953 1.305 1 91.94 95 THR B N 1
ATOM 2394 C CA . THR B 1 95 ? 2.621 -22.344 0.299 1 91.94 95 THR B CA 1
ATOM 2395 C C . THR B 1 95 ? 2.383 -21.203 -0.691 1 91.94 95 THR B C 1
ATOM 2397 O O . THR B 1 95 ? 2.32 -21.422 -1.901 1 91.94 95 THR B O 1
ATOM 2400 N N . LEU B 1 96 ? 2.297 -19.984 -0.196 1 90.5 96 LEU B N 1
ATOM 2401 C CA . LEU B 1 96 ? 2.143 -18.828 -1.065 1 90.5 96 LEU B CA 1
ATOM 2402 C C . LEU B 1 96 ? 3.357 -18.672 -1.975 1 90.5 96 LEU B C 1
ATOM 2404 O O . LEU B 1 96 ? 3.211 -18.391 -3.17 1 90.5 96 LEU B O 1
ATOM 2408 N N . ASN B 1 97 ? 4.516 -18.797 -1.406 1 92.5 97 ASN B N 1
ATOM 2409 C CA . ASN B 1 97 ? 5.75 -18.719 -2.176 1 92.5 97 ASN B CA 1
ATOM 2410 C C . ASN B 1 97 ? 5.773 -19.734 -3.309 1 92.5 97 ASN B C 1
ATOM 2412 O O . ASN B 1 97 ? 6.285 -19.469 -4.395 1 92.5 97 ASN B O 1
ATOM 2416 N N . ASN B 1 98 ? 5.289 -20.906 -2.982 1 91.56 98 ASN B N 1
ATOM 2417 C CA . ASN B 1 98 ? 5.273 -21.969 -3.988 1 91.56 98 ASN B CA 1
ATOM 2418 C C . ASN B 1 98 ? 4.426 -21.578 -5.195 1 91.56 98 ASN B C 1
ATOM 2420 O O . ASN B 1 98 ? 4.762 -21.922 -6.332 1 91.56 98 ASN B O 1
ATOM 2424 N N . VAL B 1 99 ? 3.344 -20.891 -4.98 1 89 99 VAL B N 1
ATOM 2425 C CA . VAL B 1 99 ? 2.508 -20.406 -6.07 1 89 99 VAL B CA 1
ATOM 2426 C C . VAL B 1 99 ? 3.312 -19.438 -6.945 1 89 99 VAL B C 1
ATOM 2428 O O . VAL B 1 99 ? 3.307 -19.562 -8.172 1 89 99 VAL B O 1
ATOM 2431 N N . LEU B 1 100 ? 4.102 -18.531 -6.332 1 88.31 100 LEU B N 1
ATOM 2432 C CA . LEU B 1 100 ? 4.891 -17.531 -7.062 1 88.31 100 LEU B CA 1
ATOM 2433 C C . LEU B 1 100 ? 6.07 -18.203 -7.77 1 88.31 100 LEU B C 1
ATOM 2435 O O . LEU B 1 100 ? 6.473 -17.766 -8.852 1 88.31 100 LEU B O 1
ATOM 2439 N N . ASN B 1 101 ? 6.535 -19.219 -7.125 1 87.19 101 ASN B N 1
ATOM 2440 C CA . ASN B 1 101 ? 7.719 -19.891 -7.648 1 87.19 101 ASN B CA 1
ATOM 2441 C C . ASN B 1 101 ? 7.418 -20.609 -8.961 1 87.19 101 ASN B C 1
ATOM 2443 O O . ASN B 1 101 ? 8.328 -20.938 -9.719 1 87.19 101 ASN B O 1
ATOM 2447 N N . GLU B 1 102 ? 6.191 -20.984 -9.164 1 83.5 102 GLU B N 1
ATOM 2448 C CA . GLU B 1 102 ? 5.805 -21.641 -10.406 1 83.5 102 GLU B CA 1
ATOM 2449 C C . GLU B 1 102 ? 6.156 -20.781 -11.617 1 83.5 102 GLU B C 1
ATOM 2451 O O . GLU B 1 102 ? 6.438 -21.312 -12.695 1 83.5 102 GLU B O 1
ATOM 2456 N N . ASP B 1 103 ? 6.098 -19.516 -11.477 1 80.25 103 ASP B N 1
ATOM 2457 C CA . ASP B 1 103 ? 6.48 -18.578 -12.523 1 80.25 103 ASP B CA 1
ATOM 2458 C C . ASP B 1 103 ? 7.117 -17.328 -11.938 1 80.25 103 ASP B C 1
ATOM 2460 O O . ASP B 1 103 ? 6.668 -16.203 -12.219 1 80.25 103 ASP B O 1
ATOM 2464 N N . PHE B 1 104 ? 8.172 -17.547 -11.211 1 80.25 104 PHE B N 1
ATOM 2465 C CA . PHE B 1 104 ? 8.805 -16.469 -10.453 1 80.25 104 PHE B CA 1
ATOM 2466 C C . PHE B 1 104 ? 9.266 -15.352 -11.383 1 80.25 104 PHE B C 1
ATOM 2468 O O . PHE B 1 104 ? 9.078 -14.172 -11.086 1 80.25 104 PHE B O 1
ATOM 2475 N N . ASP B 1 105 ? 9.867 -15.75 -12.523 1 77.88 105 ASP B N 1
ATOM 2476 C CA . ASP B 1 105 ? 10.367 -14.773 -13.492 1 77.88 105 ASP B CA 1
ATOM 2477 C C . ASP B 1 105 ? 9.25 -13.867 -13.992 1 77.88 105 ASP B C 1
ATOM 2479 O O . ASP B 1 105 ? 9.445 -12.656 -14.148 1 77.88 105 ASP B O 1
ATOM 2483 N N . PHE B 1 106 ? 8.141 -14.523 -14.219 1 79.69 106 PHE B N 1
ATOM 2484 C CA . PHE B 1 106 ? 6.988 -13.75 -14.664 1 79.69 106 PHE B CA 1
ATOM 2485 C C . PHE B 1 106 ? 6.586 -12.719 -13.617 1 79.69 106 PHE B C 1
ATOM 2487 O O . PHE B 1 106 ? 6.383 -11.547 -13.93 1 79.69 106 PHE B O 1
ATOM 2494 N N . TYR B 1 107 ? 6.527 -13.117 -12.32 1 83.75 107 TYR B N 1
ATOM 2495 C CA . TYR B 1 107 ? 6.051 -12.227 -11.273 1 83.75 107 TYR B CA 1
ATOM 2496 C C . TYR B 1 107 ? 7.059 -11.117 -11 1 83.75 107 TYR B C 1
ATOM 2498 O O . TYR B 1 107 ? 6.68 -9.992 -10.672 1 83.75 107 TYR B O 1
ATOM 2506 N N . GLN B 1 108 ? 8.219 -11.422 -11.188 1 82.31 108 GLN B N 1
ATOM 2507 C CA . GLN B 1 108 ? 9.242 -10.398 -11.039 1 82.31 108 GLN B CA 1
ATOM 2508 C C . GLN B 1 108 ? 9.094 -9.32 -12.109 1 82.31 108 GLN B C 1
ATOM 2510 O O . GLN B 1 108 ? 9.266 -8.133 -11.82 1 82.31 108 GLN B O 1
ATOM 2515 N N . LYS B 1 109 ? 8.891 -9.734 -13.273 1 78.62 109 LYS B N 1
ATOM 2516 C CA . LYS B 1 109 ? 8.711 -8.781 -14.359 1 78.62 109 LYS B CA 1
ATOM 2517 C C . LYS B 1 109 ? 7.398 -8.016 -14.211 1 78.62 109 LYS B C 1
ATOM 2519 O O . LYS B 1 109 ? 7.328 -6.824 -14.516 1 78.62 109 LYS B O 1
ATOM 2524 N N . LEU B 1 110 ? 6.332 -8.703 -13.766 1 78.44 110 LEU B N 1
ATOM 2525 C CA . LEU B 1 110 ? 5.004 -8.133 -13.578 1 78.44 110 LEU B CA 1
ATOM 2526 C C . LEU B 1 110 ? 5.059 -6.926 -12.648 1 78.44 110 LEU B C 1
ATOM 2528 O O . LEU B 1 110 ? 4.418 -5.902 -12.914 1 78.44 110 LEU B O 1
ATOM 2532 N N . VAL B 1 111 ? 5.93 -7.004 -11.492 1 80 111 VAL B N 1
ATOM 2533 C CA . VAL B 1 111 ? 5.938 -5.953 -10.484 1 80 111 VAL B CA 1
ATOM 2534 C C . VAL B 1 111 ? 6.625 -4.707 -11.039 1 80 111 VAL B C 1
ATOM 2536 O O . VAL B 1 111 ? 6.531 -3.627 -10.453 1 80 111 VAL B O 1
ATOM 2539 N N . HIS B 1 112 ? 7.16 -4.812 -12.258 1 74.44 112 HIS B N 1
ATOM 2540 C 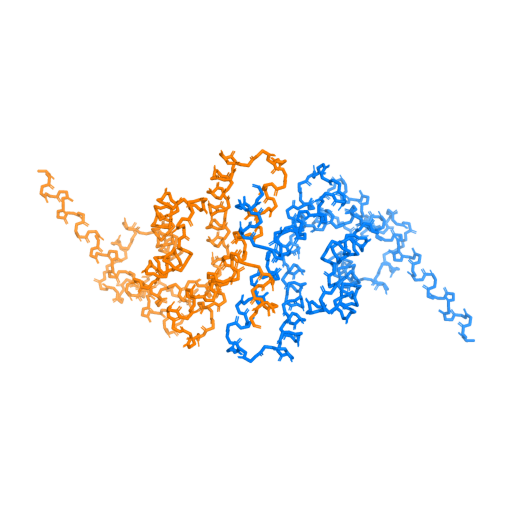CA . HIS B 1 112 ? 7.84 -3.678 -12.875 1 74.44 112 HIS B CA 1
ATOM 2541 C C . HIS B 1 112 ? 7.016 -3.094 -14.016 1 74.44 112 HIS B C 1
ATOM 2543 O O . HIS B 1 112 ? 7.445 -2.141 -14.672 1 74.44 112 HIS B O 1
ATOM 2549 N N . THR B 1 113 ? 5.891 -3.672 -14.156 1 71.31 113 THR B N 1
ATOM 2550 C CA . THR B 1 113 ? 5.047 -3.17 -15.234 1 71.31 113 THR B CA 1
ATOM 2551 C C . THR B 1 113 ? 4.199 -1.994 -14.758 1 71.31 113 THR B C 1
ATOM 2553 O O . THR B 1 113 ? 4.023 -1.8 -13.555 1 71.31 113 THR B O 1
ATOM 2556 N N . ASN B 1 114 ? 3.645 -1.229 -15.594 1 64.38 114 ASN B N 1
ATOM 2557 C CA . ASN B 1 114 ? 2.777 -0.099 -15.281 1 64.38 114 ASN B CA 1
ATOM 2558 C C . ASN B 1 114 ? 1.439 -0.561 -14.703 1 64.38 114 ASN B C 1
ATOM 2560 O O . ASN B 1 114 ? 0.821 0.152 -13.914 1 64.38 114 ASN B O 1
ATOM 2564 N N . SER B 1 115 ? 0.976 -1.67 -15.195 1 60.41 115 SER B N 1
ATOM 2565 C CA . SER B 1 115 ? -0.337 -2.172 -14.805 1 60.41 115 SER B CA 1
ATOM 2566 C C . SER B 1 115 ? -0.278 -2.885 -13.453 1 60.41 115 SER B C 1
ATOM 2568 O O . SER B 1 115 ? -1.312 -3.266 -12.906 1 60.41 115 SER B O 1
ATOM 2570 N N . HIS B 1 116 ? 0.963 -2.969 -12.961 1 71.25 116 HIS B N 1
ATOM 2571 C CA . HIS B 1 116 ? 1.109 -3.789 -11.766 1 71.25 116 HIS B CA 1
ATOM 2572 C C . HIS B 1 116 ? 0.32 -3.205 -10.602 1 71.25 116 HIS B C 1
ATOM 2574 O O . HIS B 1 116 ? -0.159 -3.943 -9.734 1 71.25 116 HIS B O 1
ATOM 2580 N N . ASN B 1 117 ? 0.066 -1.906 -10.664 1 75.88 117 ASN B N 1
ATOM 2581 C CA . ASN B 1 117 ? -0.605 -1.269 -9.539 1 75.88 117 ASN B CA 1
ATOM 2582 C C . ASN B 1 117 ? -2.059 -1.719 -9.422 1 75.88 117 ASN B C 1
ATOM 2584 O O . ASN B 1 117 ? -2.547 -1.979 -8.32 1 75.88 117 ASN B O 1
ATOM 2588 N N . PHE B 1 118 ? -2.721 -1.845 -10.594 1 74.62 118 PHE B N 1
ATOM 2589 C CA . PHE B 1 118 ? -4.109 -2.287 -10.586 1 74.62 118 PHE B CA 1
ATOM 2590 C C . PHE B 1 118 ? -4.227 -3.699 -10.031 1 74.62 118 PHE B C 1
ATOM 2592 O O . PHE B 1 118 ? -5.125 -3.988 -9.234 1 74.62 118 PHE B O 1
ATOM 2599 N N . LEU B 1 119 ? -3.309 -4.555 -10.445 1 76.75 119 LEU B N 1
ATOM 2600 C CA . LEU B 1 119 ? -3.328 -5.938 -9.984 1 76.75 119 LEU B CA 1
ATOM 2601 C C . LEU B 1 119 ? -3.045 -6.016 -8.492 1 76.75 119 LEU B C 1
ATOM 2603 O O . LEU B 1 119 ? -3.689 -6.777 -7.77 1 76.75 119 LEU B O 1
ATOM 2607 N N . LEU B 1 120 ? -2.141 -5.246 -8.023 1 83.94 120 LEU B N 1
ATOM 2608 C CA . LEU B 1 120 ? -1.777 -5.246 -6.609 1 83.94 120 LEU B CA 1
ATOM 2609 C C . LEU B 1 120 ? -2.949 -4.789 -5.746 1 83.94 120 LEU B C 1
ATOM 2611 O O . LEU B 1 120 ? -3.203 -5.359 -4.684 1 83.94 120 LEU B O 1
ATOM 2615 N N . ILE B 1 121 ? -3.664 -3.859 -6.27 1 85.81 121 ILE B N 1
ATOM 2616 C CA . ILE B 1 121 ? -4.836 -3.357 -5.562 1 85.81 121 ILE B CA 1
ATOM 2617 C C . ILE B 1 121 ? -5.902 -4.449 -5.488 1 85.81 121 ILE B C 1
ATOM 2619 O O . ILE B 1 121 ? -6.508 -4.664 -4.438 1 85.81 121 ILE B O 1
ATOM 2623 N N . LYS B 1 122 ? -6.094 -5.094 -6.609 1 84.25 122 LYS B N 1
ATOM 2624 C CA . LYS B 1 122 ? -7.082 -6.168 -6.664 1 84.25 122 LYS B CA 1
ATOM 2625 C C . LYS B 1 122 ? -6.727 -7.289 -5.695 1 84.25 122 LYS B C 1
ATOM 2627 O O . LYS B 1 122 ? -7.582 -7.766 -4.945 1 84.25 122 LYS B O 1
ATOM 2632 N N . VAL B 1 123 ? -5.477 -7.715 -5.734 1 86.19 123 VAL B N 1
ATOM 2633 C CA . VAL B 1 123 ? -5.031 -8.797 -4.867 1 86.19 123 VAL B CA 1
ATOM 2634 C C . VAL B 1 123 ? -5.152 -8.375 -3.404 1 86.19 123 VAL B C 1
ATOM 2636 O O . VAL B 1 123 ? -5.602 -9.156 -2.561 1 86.19 123 VAL B O 1
ATOM 2639 N N . LYS B 1 124 ? -4.727 -7.223 -3.104 1 91.75 124 LYS B N 1
ATOM 2640 C CA . LYS B 1 124 ? -4.82 -6.727 -1.732 1 91.75 124 LYS B CA 1
ATOM 2641 C C . LYS B 1 124 ? -6.266 -6.719 -1.246 1 91.75 124 LYS B C 1
ATOM 2643 O O . LYS B 1 124 ? -6.547 -7.113 -0.112 1 91.75 124 LYS B O 1
ATOM 2648 N N . ARG B 1 125 ? -7.195 -6.266 -2.07 1 91.12 125 ARG B N 1
ATOM 2649 C CA . ARG B 1 125 ? -8.609 -6.227 -1.714 1 91.12 125 ARG B CA 1
ATOM 2650 C C . ARG B 1 125 ? -9.141 -7.621 -1.412 1 91.12 125 ARG B C 1
ATOM 2652 O O . ARG B 1 125 ? -9.859 -7.82 -0.432 1 91.12 125 ARG B O 1
ATOM 2659 N N . ILE B 1 126 ? -8.836 -8.5 -2.242 1 87.25 126 ILE B N 1
ATOM 2660 C CA . ILE B 1 126 ? -9.281 -9.875 -2.057 1 87.25 126 ILE B CA 1
ATOM 2661 C C . ILE B 1 126 ? -8.734 -10.422 -0.742 1 87.25 126 ILE B C 1
ATOM 2663 O O . ILE B 1 126 ? -9.461 -11.055 0.03 1 87.25 126 ILE B O 1
ATOM 2667 N N . LEU B 1 127 ? -7.387 -10.219 -0.509 1 88.56 127 LEU B N 1
ATOM 2668 C CA . LEU B 1 127 ? -6.766 -10.656 0.737 1 88.56 127 LEU B CA 1
ATOM 2669 C C . LEU B 1 127 ? -7.449 -10.016 1.939 1 88.56 127 LEU B C 1
ATOM 2671 O O . LEU B 1 127 ? -7.781 -10.703 2.908 1 88.56 127 LEU B O 1
ATOM 2675 N N . LYS B 1 128 ? -7.68 -8.734 1.845 1 91.88 128 LYS B N 1
ATOM 2676 C CA . LYS B 1 128 ? -8.344 -8.016 2.932 1 91.88 128 LYS B CA 1
ATOM 2677 C C . LYS B 1 128 ? -9.727 -8.594 3.209 1 91.88 128 LYS B C 1
ATOM 2679 O O . LYS B 1 128 ? -10.07 -8.859 4.363 1 91.88 128 LYS B O 1
ATOM 2684 N N . ASP B 1 129 ? -10.539 -8.812 2.207 1 89.88 129 ASP B N 1
ATOM 2685 C CA . ASP B 1 129 ? -11.883 -9.359 2.357 1 89.88 129 ASP B CA 1
ATOM 2686 C C . ASP B 1 129 ? -11.844 -10.75 2.979 1 89.88 129 ASP B C 1
ATOM 2688 O O . ASP B 1 129 ? -12.695 -11.094 3.807 1 89.88 129 ASP B O 1
ATOM 2692 N N . SER B 1 130 ? -10.93 -11.5 2.551 1 85.19 130 SER B N 1
ATOM 2693 C CA . SER B 1 130 ? -10.781 -12.844 3.105 1 85.19 130 SER B CA 1
ATOM 2694 C C . SER B 1 130 ? -10.453 -12.797 4.594 1 85.19 130 SER B C 1
ATOM 2696 O O . SER B 1 130 ? -10.984 -13.586 5.379 1 85.19 130 SER B O 1
ATOM 2698 N N . ILE B 1 131 ? -9.555 -11.938 4.969 1 85.06 131 ILE B N 1
ATOM 2699 C CA . ILE B 1 131 ? -9.172 -11.773 6.367 1 85.06 131 ILE B CA 1
ATOM 2700 C C . ILE B 1 131 ? -10.383 -11.328 7.184 1 85.06 131 ILE B C 1
ATOM 2702 O O . ILE B 1 131 ? -10.641 -11.875 8.258 1 85.06 131 ILE B O 1
ATOM 2706 N N . ILE B 1 132 ? -11.109 -10.391 6.711 1 87.56 132 ILE B N 1
ATOM 2707 C CA . ILE B 1 132 ? -12.297 -9.898 7.406 1 87.56 132 ILE B CA 1
ATOM 2708 C C . ILE B 1 132 ? -13.289 -11.031 7.617 1 87.56 132 ILE B C 1
ATOM 2710 O O . ILE B 1 132 ? -13.867 -11.172 8.695 1 87.56 132 ILE B O 1
ATOM 2714 N N . GLU B 1 133 ? -13.508 -11.727 6.555 1 84.25 133 GLU B N 1
ATOM 2715 C CA . GLU B 1 133 ? -14.445 -12.844 6.637 1 84.25 133 GLU B CA 1
ATOM 2716 C C . GLU B 1 133 ? -14.031 -13.836 7.719 1 84.25 133 GLU B C 1
ATOM 2718 O O . GLU B 1 133 ? -14.875 -14.344 8.469 1 84.25 133 GLU B O 1
ATOM 2723 N N . LYS B 1 134 ? -12.82 -14.109 7.887 1 77.94 134 LYS B N 1
ATOM 2724 C CA . LYS B 1 134 ? -12.32 -15.07 8.867 1 77.94 134 LYS B CA 1
ATOM 2725 C C . LYS B 1 134 ? -12.352 -14.484 10.273 1 77.94 134 LYS B C 1
ATOM 2727 O O . LYS B 1 134 ? -12.664 -15.188 11.234 1 77.94 134 LYS B O 1
ATOM 2732 N N . LEU B 1 135 ? -12.062 -13.156 10.352 1 76.25 135 LEU B N 1
ATOM 2733 C CA . LEU B 1 135 ? -12.047 -12.492 11.648 1 76.25 135 LEU B CA 1
ATOM 2734 C C . LEU B 1 135 ? -13.461 -12.281 12.172 1 76.25 135 LEU B C 1
ATOM 2736 O O . LEU B 1 135 ? -13.703 -12.359 13.383 1 76.25 135 LEU B O 1
ATOM 2740 N N . HIS B 1 136 ? -14.297 -11.914 11.344 1 76.69 136 HIS B N 1
ATOM 2741 C CA . HIS B 1 136 ? -15.68 -11.68 11.734 1 76.69 136 HIS B CA 1
ATOM 2742 C C . HIS B 1 136 ? -16.281 -12.914 12.398 1 76.69 136 HIS B C 1
ATOM 2744 O O . HIS B 1 136 ? -17.141 -12.805 13.266 1 76.69 136 HIS B O 1
ATOM 2750 N N . LYS B 1 137 ? -15.891 -13.984 11.992 1 71.25 137 LYS B N 1
ATOM 2751 C CA . LYS B 1 137 ? -16.422 -15.227 12.539 1 71.25 137 LYS B CA 1
ATOM 2752 C C . LYS B 1 137 ? -15.914 -15.461 13.961 1 71.25 137 LYS B C 1
ATOM 2754 O O . LYS B 1 137 ? -16.562 -16.156 14.75 1 71.25 137 LYS B O 1
ATOM 2759 N N . LYS B 1 138 ? -14.891 -14.75 14.359 1 66.88 138 LYS B N 1
ATOM 2760 C CA . LYS B 1 138 ? -14.25 -15.133 15.609 1 66.88 138 LYS B CA 1
ATOM 2761 C C . LYS B 1 138 ? -14.242 -13.977 16.609 1 66.88 138 LYS B C 1
ATOM 2763 O O . LYS B 1 138 ? -14.219 -14.188 17.812 1 66.88 138 LYS B O 1
ATOM 2768 N N . LEU B 1 139 ? -14.219 -12.727 16.031 1 65.88 139 LEU B N 1
ATOM 2769 C CA . LEU B 1 139 ? -14.023 -11.586 16.922 1 65.88 139 LEU B CA 1
ATOM 2770 C C . LEU B 1 139 ? -15.273 -10.711 16.953 1 65.88 139 LEU B C 1
ATOM 2772 O O . LEU B 1 139 ? -15.922 -10.5 15.938 1 65.88 139 LEU B O 1
ATOM 2776 N N . THR B 1 140 ? -15.781 -10.414 18.156 1 65.75 140 THR B N 1
ATOM 2777 C CA . THR B 1 140 ? -16.844 -9.438 18.328 1 65.75 140 THR B CA 1
ATOM 2778 C C . THR B 1 140 ? -16.281 -8.016 18.344 1 65.75 140 THR B C 1
ATOM 2780 O O . THR B 1 140 ? -16.094 -7.43 19.422 1 65.75 140 THR B O 1
ATOM 2783 N N . THR B 1 141 ? -15.5 -7.746 17.406 1 71.88 141 THR B N 1
ATOM 2784 C CA . THR B 1 141 ? -14.867 -6.434 17.406 1 71.88 141 THR B CA 1
ATOM 2785 C C . THR B 1 141 ? -15.602 -5.48 16.469 1 71.88 141 THR B C 1
ATOM 2787 O O . THR B 1 141 ? -16.359 -5.914 15.602 1 71.88 141 THR B O 1
ATOM 2790 N N . ASN B 1 142 ? -15.531 -4.254 16.797 1 82.81 142 ASN B N 1
ATOM 2791 C CA . ASN B 1 142 ? -16.016 -3.164 15.953 1 82.81 142 ASN B CA 1
ATOM 2792 C C . ASN B 1 142 ? -15.57 -3.336 14.5 1 82.81 142 ASN B C 1
ATOM 2794 O O . ASN B 1 142 ? -14.414 -3.662 14.242 1 82.81 142 ASN B O 1
ATOM 2798 N N . GLU B 1 143 ? -16.641 -3.357 13.578 1 85.06 143 GLU B N 1
ATOM 2799 C CA . GLU B 1 143 ? -16.391 -3.572 12.156 1 85.06 143 GLU B CA 1
ATOM 2800 C C . GLU B 1 143 ? -15.289 -2.648 11.641 1 85.06 143 GLU B C 1
ATOM 2802 O O . GLU B 1 143 ? -14.484 -3.043 10.797 1 85.06 143 GLU B O 1
ATOM 2807 N N . GLU B 1 144 ? -15.211 -1.451 12.156 1 88.25 144 GLU B N 1
ATOM 2808 C CA . GLU B 1 144 ? -14.195 -0.501 11.711 1 88.25 144 GLU B CA 1
ATOM 2809 C C . GLU B 1 144 ? -12.805 -0.928 12.164 1 88.25 144 GLU B C 1
ATOM 2811 O O . GLU B 1 144 ? -11.828 -0.758 11.43 1 88.25 144 GLU B O 1
ATOM 2816 N N . VAL B 1 145 ? -12.75 -1.514 13.391 1 88.31 145 VAL B N 1
ATOM 2817 C CA . VAL B 1 145 ? -11.469 -1.996 13.906 1 88.31 145 VAL B CA 1
ATOM 2818 C C . VAL B 1 145 ? -11.008 -3.197 13.094 1 88.31 145 VAL B C 1
ATOM 2820 O O . VAL B 1 145 ? -9.828 -3.289 12.719 1 88.31 145 VAL B O 1
ATOM 2823 N N . LEU B 1 146 ? -11.977 -4.062 12.742 1 88 146 LEU B N 1
ATOM 2824 C CA . LEU B 1 146 ? -11.656 -5.219 11.914 1 88 146 LEU B CA 1
ATOM 2825 C C . LEU B 1 146 ? -11.133 -4.781 10.547 1 88 146 LEU B C 1
ATOM 2827 O O . LEU B 1 146 ? -10.172 -5.359 10.039 1 88 146 LEU B O 1
ATOM 2831 N N . ASN B 1 147 ? -11.766 -3.838 10.039 1 90.69 147 ASN B N 1
ATOM 2832 C CA . ASN B 1 147 ? -11.336 -3.309 8.75 1 90.69 147 ASN B CA 1
ATOM 2833 C C . ASN B 1 147 ? -9.922 -2.738 8.812 1 90.69 147 ASN B C 1
ATOM 2835 O O . ASN B 1 147 ? -9.141 -2.902 7.875 1 90.69 147 ASN B O 1
ATOM 2839 N N . LEU B 1 148 ? -9.617 -2.055 9.828 1 91.12 148 LEU B N 1
ATOM 2840 C CA . LEU B 1 148 ? -8.289 -1.481 10 1 91.12 148 LEU B CA 1
ATOM 2841 C C . LEU B 1 148 ? -7.234 -2.578 10.109 1 91.12 148 LEU B C 1
ATOM 2843 O O . LEU B 1 148 ? -6.18 -2.492 9.477 1 91.12 148 LEU B O 1
ATOM 2847 N N . TYR B 1 149 ? -7.512 -3.621 10.922 1 90.25 149 TYR B N 1
ATOM 2848 C CA . TYR B 1 149 ? -6.582 -4.73 11.086 1 90.25 149 TYR B CA 1
ATOM 2849 C C . TYR B 1 149 ? -6.332 -5.43 9.75 1 90.25 149 TYR B C 1
ATOM 2851 O O . TYR B 1 149 ? -5.18 -5.664 9.375 1 90.25 149 TYR B O 1
ATOM 2859 N N . ALA B 1 150 ? -7.438 -5.727 9.07 1 91 150 ALA B N 1
ATOM 2860 C CA . ALA B 1 150 ? -7.328 -6.402 7.781 1 91 150 ALA B CA 1
ATOM 2861 C C . ALA B 1 150 ? -6.547 -5.555 6.781 1 91 150 ALA B C 1
ATOM 2863 O O . ALA B 1 150 ? -5.75 -6.082 6 1 91 150 ALA B O 1
ATOM 2864 N N . GLU B 1 151 ? -6.73 -4.246 6.793 1 94 151 GLU B N 1
ATOM 2865 C CA . GLU B 1 151 ? -6.012 -3.33 5.91 1 94 151 GLU B CA 1
ATOM 2866 C C . GLU B 1 151 ? -4.516 -3.346 6.203 1 94 151 GLU B C 1
ATOM 2868 O O . GLU B 1 151 ? -3.695 -3.385 5.285 1 94 151 GLU B O 1
ATOM 2873 N N . PHE B 1 152 ? -4.176 -3.309 7.457 1 94.38 152 PHE B N 1
ATOM 2874 C CA . PHE B 1 152 ? -2.773 -3.338 7.859 1 94.38 152 PHE B CA 1
ATOM 2875 C C . PHE B 1 152 ? -2.092 -4.609 7.363 1 94.38 152 PHE B C 1
ATOM 2877 O O . PHE B 1 152 ? -1.05 -4.543 6.711 1 94.38 152 PHE B O 1
ATOM 2884 N N . ILE B 1 153 ? -2.703 -5.715 7.609 1 91.62 153 ILE B N 1
ATOM 2885 C CA . ILE B 1 153 ? -2.105 -7.008 7.297 1 91.62 153 ILE B CA 1
ATOM 2886 C C . ILE B 1 153 ? -2.033 -7.195 5.781 1 91.62 153 ILE B C 1
ATOM 2888 O O . ILE B 1 153 ? -0.981 -7.543 5.242 1 91.62 153 ILE B O 1
ATOM 2892 N N . ALA B 1 154 ? -3.152 -6.973 5.121 1 93.62 154 ALA B N 1
ATOM 2893 C CA . ALA B 1 154 ? -3.188 -7.164 3.674 1 93.62 154 ALA B CA 1
ATOM 2894 C C . ALA B 1 154 ? -2.176 -6.262 2.977 1 93.62 154 ALA B C 1
ATOM 2896 O O . ALA B 1 154 ? -1.44 -6.707 2.092 1 93.62 154 ALA B O 1
ATOM 2897 N N . SER B 1 155 ? -2.15 -5.004 3.346 1 95.12 155 SER B N 1
ATOM 2898 C CA . SER B 1 155 ? -1.215 -4.066 2.736 1 95.12 155 SER B CA 1
ATOM 2899 C C . SER B 1 155 ? 0.229 -4.445 3.045 1 95.12 155 SER B C 1
ATOM 2901 O O . SER B 1 155 ? 1.1 -4.359 2.176 1 95.12 155 SER B O 1
ATOM 2903 N N . GLY B 1 156 ? 0.497 -4.758 4.285 1 95.31 156 GLY B N 1
ATOM 2904 C CA . GLY B 1 156 ? 1.834 -5.188 4.664 1 95.31 156 GLY B CA 1
ATOM 2905 C C . GLY B 1 156 ? 2.324 -6.383 3.865 1 95.31 156 GLY B C 1
ATOM 2906 O O . GLY B 1 156 ? 3.441 -6.371 3.346 1 95.31 156 GLY B O 1
ATOM 2907 N N . ILE B 1 157 ? 1.477 -7.398 3.736 1 93 157 ILE B N 1
ATOM 2908 C CA . ILE B 1 157 ? 1.845 -8.625 3.031 1 93 157 ILE B CA 1
ATOM 2909 C C . ILE B 1 157 ? 2.096 -8.312 1.558 1 93 157 ILE B C 1
ATOM 2911 O O . ILE B 1 157 ? 3.139 -8.68 1.009 1 93 157 ILE B O 1
ATOM 2915 N N . ILE B 1 158 ? 1.225 -7.602 0.947 1 92.69 158 ILE B N 1
ATOM 2916 C CA . ILE B 1 158 ? 1.357 -7.281 -0.469 1 92.69 158 ILE B CA 1
ATOM 2917 C C . ILE B 1 158 ? 2.633 -6.473 -0.698 1 92.69 158 ILE B C 1
ATOM 2919 O O . ILE B 1 158 ? 3.406 -6.77 -1.611 1 92.69 158 ILE B O 1
ATOM 2923 N N . SER B 1 159 ? 2.854 -5.527 0.127 1 93.56 159 SER B N 1
ATOM 2924 C CA . SER B 1 159 ? 4.023 -4.672 -0.049 1 93.56 159 SER B CA 1
ATOM 2925 C C . SER B 1 159 ? 5.316 -5.453 0.156 1 93.56 159 SER B C 1
ATOM 2927 O O . SER B 1 159 ? 6.316 -5.195 -0.517 1 93.56 159 SER B O 1
ATOM 2929 N N . MET B 1 160 ? 5.352 -6.344 1.093 1 92.88 160 MET B N 1
ATOM 2930 C CA . MET B 1 160 ? 6.527 -7.184 1.311 1 92.88 160 MET B CA 1
ATOM 2931 C C . MET B 1 160 ? 6.836 -8.016 0.073 1 92.88 160 MET B C 1
ATOM 2933 O O . MET B 1 160 ? 7.996 -8.141 -0.326 1 92.88 160 MET B O 1
ATOM 2937 N N . TYR B 1 161 ? 5.848 -8.641 -0.5 1 90.88 161 TYR B N 1
ATOM 2938 C CA . TYR B 1 161 ? 6.055 -9.461 -1.688 1 90.88 161 TYR B CA 1
ATOM 2939 C C . TYR B 1 161 ? 6.543 -8.617 -2.857 1 90.88 161 TYR B C 1
ATOM 2941 O O . TYR B 1 161 ? 7.41 -9.047 -3.623 1 90.88 161 TYR B O 1
ATOM 2949 N N . VAL B 1 162 ? 5.988 -7.488 -3.02 1 90.12 162 VAL B N 1
ATOM 2950 C CA . VAL B 1 162 ? 6.434 -6.59 -4.082 1 90.12 162 VAL B CA 1
ATOM 2951 C C . VAL B 1 162 ? 7.902 -6.23 -3.873 1 90.12 162 VAL B C 1
ATOM 2953 O O . VAL B 1 162 ? 8.695 -6.254 -4.816 1 90.12 162 VAL B O 1
ATOM 2956 N N . GLU B 1 163 ? 8.219 -5.852 -2.594 1 88.94 163 GLU B N 1
ATOM 2957 C CA . GLU B 1 163 ? 9.609 -5.547 -2.268 1 88.94 163 GLU B CA 1
ATOM 2958 C C . GLU B 1 163 ? 10.523 -6.715 -2.611 1 88.94 163 GLU B C 1
ATOM 2960 O O . GLU B 1 163 ? 11.594 -6.52 -3.186 1 88.94 163 GLU B O 1
ATOM 2965 N N . TRP B 1 164 ? 10.141 -7.91 -2.25 1 88.5 164 TRP B N 1
ATOM 2966 C CA . TRP B 1 164 ? 10.914 -9.125 -2.473 1 88.5 164 TRP B CA 1
ATOM 2967 C C . TRP B 1 164 ? 11.078 -9.406 -3.963 1 88.5 164 TRP B C 1
ATOM 2969 O O . TRP B 1 164 ? 12.164 -9.766 -4.418 1 88.5 164 TRP B O 1
ATOM 2979 N N . LEU B 1 165 ? 10.047 -9.18 -4.723 1 85.06 165 LEU B N 1
ATOM 2980 C CA . LEU B 1 165 ? 10.055 -9.453 -6.156 1 85.06 165 LEU B CA 1
ATOM 2981 C C . LEU B 1 165 ? 10.82 -8.375 -6.91 1 85.06 165 LEU B C 1
ATOM 2983 O O . LEU B 1 165 ? 11.359 -8.625 -7.992 1 85.06 165 LEU B O 1
ATOM 2987 N N . ASP B 1 166 ? 10.734 -7.145 -6.406 1 78.19 166 ASP B N 1
ATOM 2988 C CA . ASP B 1 166 ? 11.367 -6.004 -7.07 1 78.19 166 ASP B CA 1
ATOM 2989 C C . ASP B 1 166 ? 12.883 -6.062 -6.945 1 78.19 166 ASP B C 1
ATOM 2991 O O . ASP B 1 166 ? 13.602 -5.672 -7.867 1 78.19 166 ASP B O 1
ATOM 2995 N N . ILE B 1 167 ? 13.32 -6.34 -5.758 1 67.81 167 ILE B N 1
ATOM 2996 C CA . ILE B 1 167 ? 14.758 -6.348 -5.516 1 67.81 167 ILE B CA 1
ATOM 2997 C C . ILE B 1 167 ? 15.344 -7.691 -5.934 1 67.81 167 ILE B C 1
ATOM 2999 O O . ILE B 1 167 ? 14.695 -8.727 -5.797 1 67.81 167 ILE B O 1
ATOM 3003 N N . ASN B 1 168 ? 16.156 -7.648 -7 1 67.88 168 ASN B N 1
ATOM 3004 C CA . ASN B 1 168 ? 16.891 -8.906 -7.176 1 67.88 168 ASN B CA 1
ATOM 3005 C C . ASN B 1 168 ? 17.344 -9.477 -5.84 1 67.88 168 ASN B C 1
ATOM 3007 O O . ASN B 1 168 ? 18.531 -9.414 -5.512 1 67.88 168 ASN B O 1
ATOM 3011 N N . SER B 1 169 ? 16.328 -9.836 -5.066 1 69.5 169 SER B N 1
ATOM 3012 C CA . SER B 1 169 ? 16.609 -10.32 -3.721 1 69.5 169 SER B CA 1
ATOM 3013 C C . SER B 1 169 ? 17.406 -11.625 -3.762 1 69.5 169 SER B C 1
ATOM 3015 O O . SER B 1 169 ? 17.25 -12.422 -4.684 1 69.5 169 SER B O 1
ATOM 3017 N N . THR B 1 170 ? 18.359 -11.727 -2.797 1 79.62 170 THR B N 1
ATOM 3018 C CA . THR B 1 170 ? 19.141 -12.953 -2.615 1 79.62 170 THR B CA 1
ATOM 3019 C C . THR B 1 170 ? 18.531 -13.812 -1.511 1 79.62 170 THR B C 1
ATOM 3021 O O . THR B 1 170 ? 19.062 -14.875 -1.186 1 79.62 170 THR B O 1
ATOM 3024 N N . LEU B 1 171 ? 17.344 -13.359 -1.067 1 84 171 LEU B N 1
ATOM 3025 C CA . LEU B 1 171 ? 16.703 -14.125 -0.001 1 84 171 LEU B CA 1
ATOM 3026 C C . LEU B 1 171 ? 16.062 -15.391 -0.55 1 84 171 LEU B C 1
ATOM 3028 O O . LEU B 1 171 ? 15.344 -15.344 -1.552 1 84 171 LEU B O 1
ATOM 3032 N N . SER B 1 172 ? 16.406 -16.453 0.119 1 86.88 172 SER B N 1
ATOM 3033 C CA . SER B 1 172 ? 15.781 -17.719 -0.269 1 86.88 172 SER B CA 1
ATOM 3034 C C . SER B 1 172 ? 14.281 -17.703 0.034 1 86.88 172 SER B C 1
ATOM 3036 O O . SER B 1 172 ? 13.812 -16.891 0.835 1 86.88 172 SER B O 1
ATOM 3038 N N . PHE B 1 173 ? 13.523 -18.625 -0.642 1 88.19 173 PHE B N 1
ATOM 3039 C CA . PHE B 1 173 ? 12.102 -18.812 -0.368 1 88.19 173 PHE B CA 1
ATOM 3040 C C . PHE B 1 173 ? 11.875 -19.125 1.104 1 88.19 173 PHE B C 1
ATOM 3042 O O . PHE B 1 173 ? 10.922 -18.625 1.71 1 88.19 173 PHE B O 1
ATOM 3049 N N . GLU B 1 174 ? 12.773 -19.875 1.693 1 91.31 174 GLU B N 1
ATOM 3050 C CA . GLU B 1 174 ? 12.68 -20.25 3.102 1 91.31 174 GLU B CA 1
ATOM 3051 C C . GLU B 1 174 ? 12.883 -19.047 4.008 1 91.31 174 GLU B C 1
ATOM 3053 O O . GLU B 1 174 ? 12.109 -18.812 4.941 1 91.31 174 GLU B O 1
ATOM 3058 N N . ASP B 1 175 ? 13.875 -18.266 3.67 1 91 175 ASP B N 1
ATOM 3059 C CA . ASP B 1 175 ? 14.172 -17.078 4.48 1 91 175 ASP B CA 1
ATOM 3060 C C . ASP B 1 175 ? 13.047 -16.062 4.395 1 91 175 ASP B C 1
ATOM 3062 O O . ASP B 1 175 ? 12.703 -15.422 5.391 1 91 175 ASP B O 1
ATOM 3066 N N . PHE B 1 176 ? 12.523 -15.945 3.252 1 92.94 176 PHE B N 1
ATOM 3067 C CA . PHE B 1 176 ? 11.406 -15.031 3.088 1 92.94 176 PHE B CA 1
ATOM 3068 C C . PHE B 1 176 ? 10.203 -15.484 3.908 1 92.94 176 PHE B C 1
ATOM 3070 O O . PHE B 1 176 ? 9.594 -14.688 4.625 1 92.94 176 PHE B O 1
ATOM 3077 N N . ALA B 1 177 ? 9.875 -16.797 3.73 1 93.5 177 ALA B N 1
ATOM 3078 C CA . ALA B 1 177 ? 8.727 -17.312 4.465 1 93.5 177 ALA B CA 1
ATOM 3079 C C . ALA B 1 177 ? 8.906 -17.125 5.969 1 93.5 177 ALA B C 1
ATOM 3081 O O . ALA B 1 177 ? 7.953 -16.797 6.676 1 93.5 177 ALA B O 1
ATOM 3082 N N . ASN B 1 178 ? 10.078 -17.359 6.477 1 92.69 178 ASN B N 1
ATOM 3083 C CA . ASN B 1 178 ? 10.367 -17.172 7.891 1 92.69 178 ASN B CA 1
ATOM 3084 C C . ASN B 1 178 ? 10.188 -15.703 8.305 1 92.69 178 ASN B C 1
ATOM 3086 O O . ASN B 1 178 ? 9.562 -15.422 9.32 1 92.69 178 ASN B O 1
ATOM 3090 N N . ALA B 1 179 ? 10.781 -14.797 7.516 1 90.81 179 ALA B N 1
ATOM 3091 C CA . ALA B 1 179 ? 10.68 -13.367 7.805 1 90.81 179 ALA B CA 1
ATOM 3092 C C . ALA B 1 179 ? 9.227 -12.898 7.762 1 90.81 179 ALA B C 1
ATOM 3094 O O . ALA B 1 179 ? 8.766 -12.203 8.664 1 90.81 179 ALA B O 1
ATOM 3095 N N . ALA B 1 180 ? 8.547 -13.328 6.652 1 93.19 180 ALA B N 1
ATOM 3096 C CA . ALA B 1 180 ? 7.148 -12.953 6.48 1 93.19 180 ALA B CA 1
ATOM 3097 C C . ALA B 1 180 ? 6.293 -13.469 7.637 1 93.19 180 ALA B C 1
ATOM 3099 O O . ALA B 1 180 ? 5.441 -12.742 8.156 1 93.19 180 ALA B O 1
ATOM 3100 N N . SER B 1 181 ? 6.543 -14.688 8.047 1 91.81 181 SER B N 1
ATOM 3101 C CA . SER B 1 181 ? 5.82 -15.281 9.164 1 91.81 181 SER B CA 1
ATOM 3102 C C . SER B 1 181 ? 6.051 -14.5 10.453 1 91.81 181 SER B C 1
ATOM 3104 O O . SER B 1 181 ? 5.105 -14.203 11.18 1 91.81 181 SER B O 1
ATOM 3106 N N . ASN B 1 182 ? 7.199 -14.219 10.625 1 89.81 182 ASN B N 1
ATOM 3107 C CA . ASN B 1 182 ? 7.555 -13.547 11.867 1 89.81 182 ASN B CA 1
ATOM 3108 C C . ASN B 1 182 ? 6.93 -12.156 11.953 1 89.81 182 ASN B C 1
ATOM 3110 O O . ASN B 1 182 ? 6.27 -11.828 12.945 1 89.81 182 ASN B O 1
ATOM 3114 N N . ILE B 1 183 ? 7.07 -11.328 11.008 1 89.5 183 ILE B N 1
ATOM 3115 C CA . ILE B 1 183 ? 6.625 -9.938 11.07 1 89.5 183 ILE B CA 1
ATOM 3116 C C . ILE B 1 183 ? 5.105 -9.875 10.961 1 89.5 183 ILE B C 1
ATOM 3118 O O . ILE B 1 183 ? 4.461 -9.062 11.633 1 89.5 183 ILE B O 1
ATOM 3122 N N . ALA B 1 184 ? 4.449 -10.75 10.047 1 88.31 184 ALA B N 1
ATOM 3123 C CA . ALA B 1 184 ? 2.998 -10.719 9.875 1 88.31 184 ALA B CA 1
ATOM 3124 C C . ALA B 1 184 ? 2.281 -11.125 11.156 1 88.31 184 ALA B C 1
ATOM 3126 O O . ALA B 1 184 ? 1.248 -10.547 11.508 1 88.31 184 ALA B O 1
ATOM 3127 N N . PHE B 1 185 ? 2.891 -11.961 11.906 1 83 185 PHE B N 1
ATOM 3128 C CA . PHE B 1 185 ? 2.158 -12.523 13.039 1 83 185 PHE B CA 1
ATOM 3129 C C . PHE B 1 185 ? 2.58 -11.859 14.344 1 83 185 PHE B C 1
ATOM 3131 O O . PHE B 1 185 ? 1.806 -11.805 15.297 1 83 185 PHE B O 1
ATOM 3138 N N . ASN B 1 186 ? 3.795 -11.305 14.336 1 82.94 186 ASN B N 1
ATOM 3139 C CA . ASN B 1 186 ? 4.258 -10.711 15.594 1 82.94 186 ASN B CA 1
ATOM 3140 C C . ASN B 1 186 ? 4.426 -9.203 15.469 1 82.94 186 ASN B C 1
ATOM 3142 O O . ASN B 1 186 ? 4.695 -8.516 16.453 1 82.94 186 ASN B O 1
ATOM 3146 N N . GLY B 1 187 ? 4.25 -8.641 14.281 1 82.62 187 GLY B N 1
ATOM 3147 C CA . GLY B 1 187 ? 4.383 -7.207 14.102 1 82.62 187 GLY B CA 1
ATOM 3148 C C . GLY B 1 187 ? 5.727 -6.672 14.562 1 82.62 187 GLY B C 1
ATOM 3149 O O . GLY B 1 187 ? 6.762 -7.297 14.32 1 82.62 187 GLY B O 1
ATOM 3150 N N . ILE B 1 188 ? 5.805 -5.527 15.102 1 76.31 188 ILE B N 1
ATOM 3151 C CA . ILE B 1 188 ? 7.016 -4.84 15.539 1 76.31 188 ILE B CA 1
ATOM 3152 C C . ILE B 1 188 ? 7.676 -5.621 16.672 1 76.31 188 ILE B C 1
ATOM 3154 O O . ILE B 1 188 ? 8.898 -5.578 16.828 1 76.31 188 ILE B O 1
ATOM 3158 N N . ASN B 1 189 ? 6.859 -6.383 17.391 1 76.62 189 ASN B N 1
ATOM 3159 C CA . ASN B 1 189 ? 7.418 -7.203 18.469 1 76.62 189 ASN B CA 1
ATOM 3160 C C . ASN B 1 189 ? 8.398 -8.242 17.922 1 76.62 189 ASN B C 1
ATOM 3162 O O . ASN B 1 189 ? 9.25 -8.742 18.672 1 76.62 189 ASN B O 1
ATOM 3166 N N . SER B 1 190 ? 8.219 -8.609 16.594 1 74.19 190 SER B N 1
ATOM 3167 C CA . SER B 1 190 ? 9.188 -9.508 15.984 1 74.19 190 SER B CA 1
ATOM 3168 C C . SER B 1 190 ? 10.594 -8.914 15.992 1 74.19 190 SER B C 1
ATOM 3170 O O . SER B 1 190 ? 11.578 -9.648 15.969 1 74.19 190 SER B O 1
ATOM 3172 N N . LEU B 1 191 ? 10.633 -7.59 16.047 1 72.31 191 LEU B N 1
ATOM 3173 C CA . LEU B 1 191 ? 11.906 -6.871 16 1 72.31 191 LEU B CA 1
ATOM 3174 C C . LEU B 1 191 ? 12.516 -6.75 17.391 1 72.31 191 LEU B C 1
ATOM 3176 O O . LEU B 1 191 ? 13.734 -6.664 17.531 1 72.31 191 LEU B O 1
ATOM 3180 N N . ILE B 1 192 ? 11.633 -6.574 18.344 1 66 192 ILE B N 1
ATOM 3181 C CA . ILE B 1 192 ? 12.078 -6.32 19.719 1 66 192 ILE B CA 1
ATOM 3182 C C . ILE B 1 192 ? 12.477 -7.633 20.375 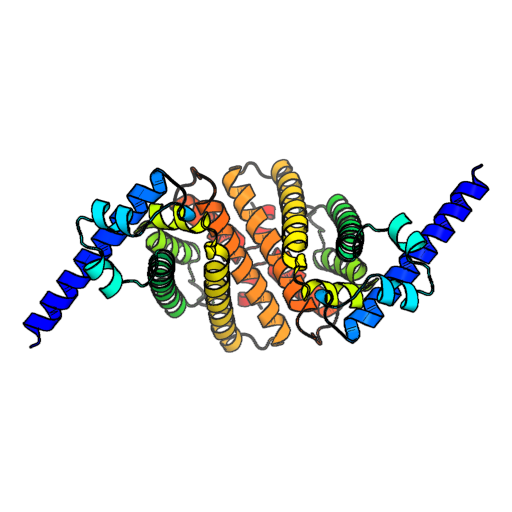1 66 192 ILE B C 1
ATOM 3184 O O . ILE B 1 192 ? 13.461 -7.68 21.125 1 66 192 ILE B O 1
ATOM 3188 N N . LEU B 1 193 ? 11.625 -8.633 20.156 1 57.28 193 LEU B N 1
ATOM 3189 C CA . LEU B 1 193 ? 11.805 -9.875 20.906 1 57.28 193 LEU B CA 1
ATOM 3190 C C . LEU B 1 193 ? 12.852 -10.758 20.234 1 57.28 193 LEU B C 1
ATOM 3192 O O . LEU B 1 193 ? 13.164 -11.844 20.719 1 57.28 193 LEU B O 1
ATOM 3196 N N . THR B 1 194 ? 13.5 -10.289 19.094 1 49.72 194 THR B N 1
ATOM 3197 C CA . THR B 1 194 ? 14.602 -11.117 18.625 1 49.72 194 THR B CA 1
ATOM 3198 C C . THR B 1 194 ? 15.914 -10.695 19.266 1 49.72 194 THR B C 1
ATOM 3200 O O . THR B 1 194 ? 16.156 -9.5 19.469 1 49.72 194 THR B O 1
#

Radius of gyration: 24.49 Å; Cα contacts (8 Å, |Δi|>4): 352; chains: 2; bounding box: 40×80×64 Å

Foldseek 3Di:
DVVVVVVVVVVLVLLLVLLLVLQLVVLVPDALVVDDLCSSCVSSVHDSVSVVVNAPDSVRNVVVLLVVLLVQLVVLLVPAQPPPPPGDQLVSLLSSVVSCVVPVSSVLSLLVHPCNVVSLVVSLVVQLVSQLVNCVVPDPDDSVVSSVLSNVLSVVLSVLVSVCSPPPDPDDSSRSSVVNSQCSVPPCVSVVVD/DVVVVVVVVVVLVLLLVLLLVLQLVVLVPDALVPDDLCSSCVSSVHDSVSVVVNAPDSVRNVVVLLVVLLVQLVVLLVPAQPPPPPGDQLVSLLSSVVSCVVPVSSVLSLLVHPCNVVSLVVSLVVQLVSQLVNCVVPDPDDSVVSSVLSNVLSVVLSVLVSVCSPPPDPDDSSRSSVVNSQCSVCPCVSVVVD

Organism: NCBI:txid704125

Solvent-accessible surface area (backbone atoms only — not comparable to full-atom values): 20689 Å² total; per-residue (Å²): 108,64,67,60,52,50,52,50,48,51,51,49,49,51,50,49,48,33,42,50,53,21,46,47,57,47,50,75,75,40,58,71,87,73,58,45,66,65,60,36,20,54,66,34,70,46,51,63,69,60,48,56,74,75,34,89,44,77,64,44,50,52,50,51,53,48,48,53,51,47,52,55,47,50,54,53,53,68,73,51,52,86,72,43,92,78,51,50,51,44,61,51,38,42,54,54,46,52,62,46,58,75,45,40,70,50,54,34,52,43,68,72,40,87,65,30,61,62,52,50,51,51,53,33,50,53,48,21,53,52,45,39,58,59,43,58,75,73,46,97,57,58,70,67,55,47,49,38,50,22,35,20,52,24,38,11,52,51,44,27,51,47,53,52,44,64,41,91,57,87,69,48,71,67,55,45,15,49,49,50,29,41,34,52,38,28,18,51,42,47,66,59,76,98,108,65,68,58,50,49,52,50,49,50,51,49,50,51,50,50,49,32,42,51,52,22,46,49,56,46,50,76,75,40,57,72,88,74,61,46,66,66,59,37,20,55,66,34,70,47,51,61,69,61,48,56,74,77,32,89,46,77,65,44,51,54,50,51,55,49,48,53,54,47,52,55,48,50,55,52,54,69,73,51,50,86,73,41,89,76,50,50,50,43,61,53,39,41,53,53,47,52,62,47,57,76,46,41,69,52,52,32,54,43,70,70,40,85,64,32,58,60,53,50,51,52,51,32,51,54,48,23,51,52,45,39,59,59,42,58,76,74,47,97,57,57,68,68,56,46,50,38,49,23,36,21,52,25,38,11,53,51,44,27,51,48,51,52,43,63,40,93,57,86,69,46,74,64,55,45,14,49,49,51,27,40,33,54,36,28,17,52,43,46,67,59,76,98

Sequence (388 aa):
MDKYLEKKDRRIEKTQKSIRDALITLLAEKDASKITIKELAETANINRKTFYMHYSSIDDIFDKIANEAIEKFLLILDKCDFFYEQFDAYTFFTTLNNVLNEDFDFYQKLVHTNSHNFLLIKVKRILKDSIIEKLHKKLTTNEEVLNLYAEFIASGIISMYVEWLDINSTLSFEDFANAASNIAFNGINSLILTMDKYLEKKDRRIEKTQKSIRDALITLLAEKDASKITIKELAETANINRKTFYMHYSSIDDIFDKIANEAIEKFLLILDKCDFFYEQFDAYTFFTTLNNVLNEDFDFYQKLVHTNSHNFLLIKVKRILKDSIIEKLHKKLTTNEEVLNLYAEFIASGIISMYVEWLDINSTLSFEDFANAASNIAFNGINSLILT

pLDDT: mean 84.0, std 8.72, range [49.56, 95.62]